Protein AF-F0YKG3-F1 (afdb_monomer_lite)

Foldseek 3Di:
DDDDDDDDDDDDDDDDDDDDDDDDDDDDDDDDDPPPPDPDDDDDPDDAPPPPPPPPVPPPDDDAFAWAFAEFEAEFEPPCPVVLLVCCLQFFFPWDFWFDLPPSKIKIWGDLFDSWHIYIYIYDHVLQPDPCGLVNVLVQLCVVCPLVPDDFLQLLQEFEFEDQDPLLSVVSCVVVVFRWQKEKDANADDDSAVGRIKIWIWGDDSSGIYIYIHHDDPVNCVRPPPPRYYYDDLLNPNVSNDFPHHRVVLHVVNVVRVVVHDPSQVVSCVVSVHGHTHGRAGGFEDADAQVCCCPPFPVQVCCCPVVVWHWDWPDGDPQKTWIKTWHAIPPGHTYIYIHMHGPSNQVVQQDADPVPRHGDGDGLVNVLVVQVVQLCVFQQDPVPLQGDRSPLQQWEKEKEWDDPVPVSCVVSVVVCVVVSWRKHKDWACQPPVIIMIMIITGHGRGTYIYIYGDDDDDPDDDPDDNPNNDPDPPDQVVVCVVVVDGSVPPGNDDDPPPPPD

Secondary structure (DSSP, 8-state):
----------------------------------------PPPPP----------------S---EEEEEEEEEEE-TT-HHHHHHHHHHHT-EEPPPEEEETTEEEEEEESSTTS-EEEEEE-GGG--SSS-HHHHHHHHHHHHTTS-S--GGGGSEEEEE-S-SHHHHHHHHHTT---EEEEE----SSSSTTS-EEEEEEEETTEEEEEEEE--HHHHHHH-SSS-EEPPGGG-GGGG--SS-HHHHHHHHHHHHHT--HHHHHHHHHHSSPPPEEEEEEEE-SS-HHHHHHS-HHHHHHHHHH---EEEEEE-SSEEEEEE--EETTS-B--EEEEEEHHHHHHH--B-TTT--B-SPPHHHHHHHHHHHHHHHT--GGGTT---S-TTSEEEEEEESTTHHHHHHHHHHHHHHHT--EEEEEEEEETTEEEEEEEEE-TTPPEEEEEEE-S--------------SS---HHHHHHHHS--GGGSSSS--------

Structure (mmCIF, N/CA/C/O backbone):
data_AF-F0YKG3-F1
#
_entry.id   AF-F0YKG3-F1
#
loop_
_atom_site.group_PDB
_atom_site.id
_atom_site.type_symbol
_atom_site.label_atom_id
_atom_site.label_alt_id
_atom_site.label_comp_id
_atom_site.label_asym_id
_atom_site.label_entity_id
_atom_site.label_seq_id
_atom_site.pdbx_PDB_ins_code
_atom_site.Cartn_x
_atom_site.Cartn_y
_atom_site.Cartn_z
_atom_site.occupancy
_atom_site.B_iso_or_equiv
_atom_site.auth_seq_id
_atom_site.auth_comp_id
_atom_site.auth_asym_id
_atom_site.auth_atom_id
_atom_site.pdbx_PDB_model_num
ATOM 1 N N . MET A 1 1 ? -8.764 -18.103 -68.436 1.00 37.44 1 MET A N 1
ATOM 2 C CA . MET A 1 1 ? -9.176 -19.197 -67.533 1.00 37.44 1 MET A CA 1
ATOM 3 C C . MET A 1 1 ? -9.730 -18.518 -66.280 1.00 37.44 1 MET A C 1
ATOM 5 O O . MET A 1 1 ? -8.926 -18.084 -65.477 1.00 37.44 1 MET A O 1
ATOM 9 N N . SER A 1 2 ? -10.953 -17.976 -66.231 1.00 29.67 2 SER A N 1
ATOM 10 C CA . SER A 1 2 ? -12.327 -18.536 -66.264 1.00 29.67 2 SER A CA 1
ATOM 11 C C . SER A 1 2 ? -12.700 -19.415 -65.060 1.00 29.67 2 SER A C 1
ATOM 13 O O . SER A 1 2 ? -12.122 -20.486 -64.901 1.00 29.67 2 SER A O 1
ATOM 15 N N . GLY A 1 3 ? -13.731 -18.970 -64.322 1.00 26.70 3 GLY A N 1
ATOM 16 C CA . GLY A 1 3 ? -14.434 -19.638 -63.213 1.00 26.70 3 GLY A CA 1
ATOM 17 C C . GLY A 1 3 ? -14.296 -18.833 -61.913 1.00 26.70 3 GLY A C 1
ATOM 18 O O . GLY A 1 3 ? -13.272 -18.973 -61.266 1.00 26.70 3 GLY A O 1
ATOM 19 N N . SER A 1 4 ? -15.145 -17.898 -61.462 1.00 28.52 4 SER A N 1
ATOM 20 C CA . SER A 1 4 ? -16.598 -17.638 -61.529 1.00 28.52 4 SER A CA 1
ATOM 21 C C . SER A 1 4 ? -17.486 -18.733 -60.929 1.00 28.52 4 SER A C 1
ATOM 23 O O . SER A 1 4 ? -17.754 -19.730 -61.594 1.00 28.52 4 SER A O 1
ATOM 25 N N . TYR A 1 5 ? -18.014 -18.468 -59.727 1.00 26.58 5 TYR A N 1
ATOM 26 C CA . TYR A 1 5 ? -19.341 -18.917 -59.303 1.00 26.58 5 TYR A CA 1
ATOM 27 C C . TYR A 1 5 ? -20.103 -17.761 -58.645 1.00 26.58 5 TYR A C 1
ATOM 29 O O . TYR A 1 5 ? -19.614 -17.083 -57.744 1.00 26.58 5 TYR A O 1
ATOM 37 N N . GLU A 1 6 ? -21.289 -17.529 -59.195 1.00 29.67 6 GLU A N 1
ATOM 38 C CA . GLU A 1 6 ? -22.290 -16.535 -58.839 1.00 29.67 6 GLU A CA 1
ATOM 39 C C . GLU A 1 6 ? -23.202 -16.993 -57.688 1.00 29.67 6 GLU A C 1
ATOM 41 O O . GLU A 1 6 ? -23.612 -18.147 -57.630 1.00 29.67 6 GLU A O 1
ATOM 46 N N . ARG A 1 7 ? -23.535 -16.009 -56.839 1.00 28.16 7 ARG A N 1
ATOM 47 C CA . ARG A 1 7 ? -24.862 -15.608 -56.312 1.00 28.16 7 ARG A CA 1
ATOM 48 C C . ARG A 1 7 ? -25.968 -16.646 -56.094 1.00 28.16 7 ARG A C 1
ATOM 50 O O . ARG A 1 7 ? -26.340 -17.333 -57.025 1.00 28.16 7 ARG A O 1
ATOM 57 N N . LEU A 1 8 ? -26.682 -16.465 -54.974 1.00 25.77 8 LEU A N 1
ATOM 58 C CA . LEU A 1 8 ? -28.122 -16.125 -54.817 1.00 25.77 8 LEU A CA 1
ATOM 59 C C . LEU A 1 8 ? -28.260 -15.622 -53.350 1.00 25.77 8 LEU A C 1
ATOM 61 O O . LEU A 1 8 ? -27.679 -16.235 -52.469 1.00 25.77 8 LEU A O 1
ATOM 65 N N . GLY A 1 9 ? -28.877 -14.506 -52.946 1.00 22.91 9 GLY A N 1
ATOM 66 C CA . GLY A 1 9 ? -29.983 -13.724 -53.494 1.00 22.91 9 GLY A CA 1
ATOM 67 C C . GLY A 1 9 ? -31.210 -13.891 -52.583 1.00 22.91 9 GLY A C 1
ATOM 68 O O . GLY A 1 9 ? -31.834 -14.942 -52.628 1.00 22.91 9 GLY A O 1
ATOM 69 N N . GLY A 1 10 ? -31.575 -12.876 -51.785 1.00 23.17 10 GLY A N 1
ATOM 70 C CA . GLY A 1 10 ? -32.832 -12.884 -51.020 1.00 23.17 10 GLY A CA 1
ATOM 71 C C . GLY A 1 10 ? -32.946 -11.773 -49.975 1.00 23.17 10 GLY A C 1
ATOM 72 O O . GLY A 1 10 ? -32.572 -11.970 -48.828 1.00 23.17 10 GLY A O 1
ATOM 73 N N . GLY A 1 11 ? -33.448 -10.603 -50.385 1.00 22.42 11 GLY A N 1
ATOM 74 C CA . GLY A 1 11 ? -33.897 -9.544 -49.472 1.00 22.42 11 GLY A CA 1
ATOM 75 C C . GLY A 1 11 ? -35.339 -9.753 -48.985 1.00 22.42 11 GLY A C 1
ATOM 76 O O . GLY A 1 11 ? -35.857 -10.862 -49.078 1.00 22.42 11 GLY A O 1
ATOM 77 N N . TRP A 1 12 ? -35.977 -8.633 -48.611 1.00 22.67 12 TRP A N 1
ATOM 78 C CA . TRP A 1 12 ? -37.299 -8.424 -47.971 1.00 22.67 12 TRP A CA 1
ATOM 79 C C . TRP A 1 12 ? -37.219 -8.417 -46.431 1.00 22.67 12 TRP A C 1
ATOM 81 O O . TRP A 1 12 ? -36.602 -9.293 -45.850 1.00 22.67 12 TRP A O 1
ATOM 91 N N . SER A 1 13 ? -37.821 -7.500 -45.668 1.00 24.70 13 SER A N 1
ATOM 92 C CA . SER A 1 13 ? -38.508 -6.226 -45.921 1.00 24.70 13 SER A CA 1
ATOM 93 C C . SER A 1 13 ? -38.757 -5.541 -44.565 1.00 24.70 13 SER A C 1
ATOM 95 O O . SER A 1 13 ? -38.865 -6.199 -43.537 1.00 24.70 13 SER A O 1
ATOM 97 N N . THR A 1 14 ? -38.911 -4.224 -44.596 1.00 29.27 14 THR A N 1
ATOM 98 C CA . THR A 1 14 ? -39.337 -3.300 -43.532 1.00 29.27 14 THR A CA 1
ATOM 99 C C . THR A 1 14 ? -40.662 -3.640 -42.822 1.00 29.27 14 THR A C 1
ATOM 101 O O . THR A 1 14 ? -41.611 -4.050 -43.486 1.00 29.27 14 THR A O 1
ATOM 104 N N . ARG A 1 15 ? -40.743 -3.352 -41.503 1.00 25.53 15 ARG A N 1
ATOM 105 C CA . ARG A 1 15 ? -41.861 -2.717 -40.734 1.00 25.53 15 ARG A CA 1
ATOM 106 C C . ARG A 1 15 ? -41.606 -2.828 -39.217 1.00 25.53 15 ARG A C 1
ATOM 108 O O . ARG A 1 15 ? -41.319 -3.902 -38.721 1.00 25.53 15 ARG A O 1
ATOM 115 N N . GLU A 1 16 ? -41.416 -1.702 -38.530 1.00 25.52 16 GLU A N 1
ATOM 116 C CA . GLU A 1 16 ? -42.402 -0.957 -37.712 1.00 25.52 16 GLU A CA 1
ATOM 117 C C . GLU A 1 16 ? -42.633 -1.485 -36.280 1.00 25.52 16 GLU A C 1
ATOM 119 O O . GLU A 1 16 ? -43.269 -2.509 -36.088 1.00 25.52 16 GLU A O 1
ATOM 124 N N . ARG A 1 17 ? -42.203 -0.639 -35.322 1.00 27.23 17 ARG A N 1
ATOM 125 C CA . ARG A 1 17 ? -42.820 -0.250 -34.032 1.00 27.23 17 ARG A CA 1
ATOM 126 C C . ARG A 1 17 ? -43.166 -1.347 -33.008 1.00 27.23 17 ARG A C 1
ATOM 128 O O . ARG A 1 17 ? -43.973 -2.219 -33.274 1.00 27.23 17 ARG A O 1
ATOM 135 N N . VAL A 1 18 ? -42.734 -1.137 -31.758 1.00 25.28 18 VAL A N 1
ATOM 136 C CA . VAL A 1 18 ? -43.593 -0.718 -30.623 1.00 25.28 18 VAL A CA 1
ATOM 137 C C . VAL A 1 18 ? -42.720 -0.482 -29.379 1.00 25.28 18 VAL A C 1
ATOM 139 O O . VAL A 1 18 ? -41.859 -1.281 -29.033 1.00 25.28 18 VAL A O 1
ATOM 142 N N . VAL A 1 19 ? -42.964 0.657 -28.729 1.00 29.84 19 VAL A N 1
ATOM 143 C CA . VAL A 1 19 ? -42.514 1.024 -27.381 1.00 29.84 19 VAL A CA 1
ATOM 144 C C . VAL A 1 19 ? -43.268 0.177 -26.355 1.00 29.84 19 VAL A C 1
ATOM 146 O O . VAL A 1 19 ? -44.495 0.132 -26.411 1.00 29.84 19 VAL A O 1
ATOM 149 N N . ALA A 1 20 ? -42.574 -0.399 -25.374 1.00 24.73 20 ALA A N 1
ATOM 150 C CA . ALA A 1 20 ? -43.196 -0.806 -24.117 1.00 24.73 20 ALA A CA 1
ATOM 151 C C . ALA A 1 20 ? -42.201 -0.678 -22.956 1.00 24.73 20 ALA A C 1
ATOM 153 O O . ALA A 1 20 ? -41.341 -1.527 -22.746 1.00 24.73 20 ALA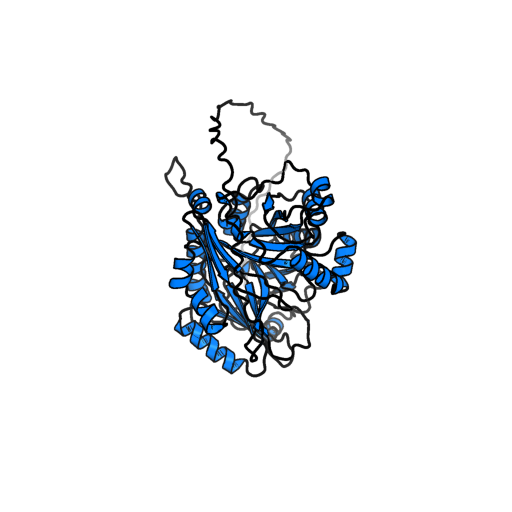 A O 1
ATOM 154 N N . CYS A 1 21 ? -42.357 0.403 -22.190 1.00 23.03 21 CYS A N 1
ATOM 155 C CA . CYS A 1 21 ? -41.995 0.433 -20.782 1.00 23.03 21 CYS A CA 1
ATOM 156 C C . CYS A 1 21 ? -42.843 -0.607 -20.041 1.00 23.03 21 CYS A C 1
ATOM 158 O O . CYS A 1 21 ? -44.070 -0.574 -20.143 1.00 23.03 21 CYS A O 1
ATOM 160 N N . VAL A 1 22 ? -42.213 -1.466 -19.244 1.00 25.61 22 VAL A N 1
ATOM 161 C CA . VAL A 1 22 ? -42.882 -2.170 -18.147 1.00 25.61 22 VAL A CA 1
ATOM 162 C C . VAL A 1 22 ? -41.997 -2.019 -16.922 1.00 25.61 22 VAL A C 1
ATOM 164 O O . VAL A 1 22 ? -40.928 -2.614 -16.832 1.00 25.61 22 VAL A O 1
ATOM 167 N N . GLY A 1 23 ? -42.450 -1.171 -16.001 1.00 23.17 23 GLY A N 1
ATOM 168 C CA . GLY A 1 23 ? -41.995 -1.202 -14.623 1.00 23.17 23 GLY A CA 1
ATOM 169 C C . GLY A 1 23 ? -42.568 -2.435 -13.935 1.00 23.17 23 GLY A C 1
ATOM 170 O O . GLY A 1 23 ? -43.737 -2.773 -14.127 1.00 23.17 23 GLY A O 1
ATOM 171 N N . VAL A 1 24 ? -41.747 -3.083 -13.118 1.00 25.28 24 VAL A N 1
ATOM 172 C CA . VAL A 1 24 ? -42.208 -4.073 -12.150 1.00 25.28 24 VAL A CA 1
ATOM 173 C C . VAL A 1 24 ? -41.956 -3.500 -10.765 1.00 25.28 24 VAL A C 1
ATOM 175 O O . VAL A 1 24 ? -40.825 -3.349 -10.316 1.00 25.28 24 VAL A O 1
ATOM 178 N N . VAL A 1 25 ? -43.065 -3.149 -10.123 1.00 23.44 25 VAL A N 1
ATOM 179 C CA . VAL A 1 25 ? -43.200 -3.001 -8.678 1.00 23.44 25 VAL A CA 1
ATOM 180 C C . VAL A 1 25 ? -43.172 -4.409 -8.088 1.00 23.44 25 VAL A C 1
ATOM 182 O O . VAL A 1 25 ? -43.999 -5.236 -8.470 1.00 23.44 25 VAL A O 1
ATOM 185 N N . ALA A 1 26 ? -42.270 -4.676 -7.147 1.00 25.11 26 ALA A N 1
ATOM 186 C CA . ALA A 1 26 ? -42.353 -5.848 -6.284 1.00 25.11 26 ALA A CA 1
ATOM 187 C C . ALA A 1 26 ? -42.381 -5.392 -4.824 1.00 25.11 26 ALA A C 1
ATOM 189 O O . ALA A 1 26 ? -41.425 -4.837 -4.287 1.00 25.11 26 ALA A O 1
ATOM 190 N N . THR A 1 27 ? -43.547 -5.587 -4.221 1.00 28.09 27 THR A N 1
ATOM 191 C CA . THR A 1 27 ? -43.870 -5.302 -2.829 1.00 28.09 27 THR A CA 1
ATOM 192 C C . THR A 1 27 ? -43.323 -6.405 -1.919 1.00 28.09 27 THR A C 1
ATOM 194 O O . THR A 1 27 ? -43.438 -7.586 -2.229 1.00 28.09 27 THR A O 1
ATOM 197 N N . ALA A 1 28 ? -42.777 -5.961 -0.788 1.00 25.09 28 ALA A N 1
ATOM 198 C CA . ALA A 1 28 ? -42.343 -6.661 0.420 1.00 25.09 28 ALA A CA 1
ATOM 199 C C . ALA A 1 28 ? -42.818 -8.109 0.670 1.00 25.09 28 ALA A C 1
ATOM 201 O O . ALA A 1 28 ? -44.015 -8.397 0.702 1.00 25.09 28 ALA A O 1
ATOM 202 N N . ALA A 1 29 ? -41.866 -8.946 1.094 1.00 25.45 29 ALA A N 1
ATOM 203 C CA . ALA A 1 29 ? -42.103 -10.014 2.059 1.00 25.45 29 ALA A CA 1
ATOM 204 C C . ALA A 1 29 ? -41.227 -9.766 3.299 1.00 25.45 29 ALA A C 1
ATOM 206 O O . ALA A 1 29 ? -40.002 -9.812 3.246 1.00 25.45 29 ALA A O 1
ATOM 207 N N . LEU A 1 30 ? -41.898 -9.454 4.409 1.00 28.19 30 LEU A N 1
ATOM 208 C CA . LEU A 1 30 ? -41.352 -9.358 5.758 1.00 28.19 30 LEU A CA 1
ATOM 209 C C . LEU A 1 30 ? -40.911 -10.751 6.231 1.00 28.19 30 LEU A C 1
ATOM 211 O O . LEU A 1 30 ? -41.753 -11.606 6.497 1.00 28.19 30 LEU A O 1
ATOM 215 N N . GLY A 1 31 ? -39.604 -10.959 6.366 1.00 25.94 31 GLY A N 1
ATOM 216 C CA . GLY A 1 31 ? -39.006 -12.091 7.071 1.00 25.94 31 GLY A CA 1
ATOM 217 C C . GLY A 1 31 ? -38.045 -11.552 8.121 1.00 25.94 31 GLY A C 1
ATOM 218 O O . GLY A 1 31 ? -37.027 -10.962 7.778 1.00 25.94 31 GLY A O 1
ATOM 219 N N . GLY A 1 32 ? -38.411 -11.673 9.397 1.00 26.92 32 GLY A N 1
ATOM 220 C CA . GLY A 1 32 ? -37.629 -11.150 10.513 1.00 26.92 32 GLY A CA 1
ATOM 221 C C . GLY A 1 32 ? -36.279 -11.849 10.643 1.00 26.92 32 GLY A C 1
ATOM 222 O O . GLY A 1 32 ? -36.228 -13.030 10.980 1.00 26.92 32 GLY A O 1
ATOM 223 N N . LEU A 1 33 ? -35.198 -11.098 10.432 1.00 28.97 33 LEU A N 1
ATOM 224 C CA . LEU A 1 33 ? -33.872 -11.474 10.902 1.00 28.97 33 LEU A CA 1
ATOM 225 C C . LEU A 1 33 ? -33.767 -11.121 12.388 1.00 28.97 33 LEU A C 1
ATOM 227 O O . LEU A 1 33 ? -33.905 -9.963 12.790 1.00 28.97 33 LEU A O 1
ATOM 231 N N . ALA A 1 34 ? -33.536 -12.139 13.211 1.00 26.75 34 ALA A N 1
ATOM 232 C CA . ALA A 1 34 ? -33.164 -11.966 14.601 1.00 26.75 34 ALA A CA 1
ATOM 233 C C . ALA A 1 34 ? -31.764 -11.333 14.667 1.00 26.75 34 ALA A C 1
ATOM 235 O O . ALA A 1 34 ? -30.759 -11.998 14.434 1.00 26.75 34 ALA A O 1
ATOM 236 N N . LEU A 1 35 ? -31.714 -10.040 14.989 1.00 28.77 35 LEU A N 1
ATOM 237 C CA . LEU A 1 35 ? -30.507 -9.340 15.425 1.00 28.77 35 LEU A CA 1
ATOM 238 C C . LEU A 1 35 ? -30.008 -9.977 16.730 1.00 28.77 35 LEU A C 1
ATOM 240 O O . LEU A 1 35 ? -30.475 -9.645 17.822 1.00 28.77 35 LEU A O 1
ATOM 244 N N . LEU A 1 36 ? -29.053 -10.898 16.617 1.00 29.42 36 LEU A N 1
ATOM 245 C CA . LEU A 1 36 ? -28.200 -11.309 17.726 1.00 29.42 36 LEU A CA 1
ATOM 246 C C . LEU A 1 36 ? -27.283 -10.129 18.071 1.00 29.42 36 LEU A C 1
ATOM 248 O O . LEU A 1 36 ? -26.198 -9.969 17.525 1.00 29.42 36 LEU A O 1
ATOM 252 N N . ARG A 1 37 ? -27.751 -9.270 18.984 1.00 26.58 37 ARG A N 1
ATOM 253 C CA . ARG A 1 37 ? -26.895 -8.335 19.719 1.00 26.58 37 ARG A CA 1
ATOM 254 C C . ARG A 1 37 ? -25.899 -9.156 20.534 1.00 26.58 37 ARG A C 1
ATOM 256 O O . ARG A 1 37 ? -26.268 -9.715 21.567 1.00 26.58 37 ARG A O 1
ATOM 263 N N . LEU A 1 38 ? -24.653 -9.213 20.077 1.00 32.62 38 LEU A N 1
ATOM 264 C CA . LEU A 1 38 ? -23.540 -9.613 20.927 1.00 32.62 38 LEU A CA 1
ATOM 265 C C . LEU A 1 38 ? -23.415 -8.581 22.067 1.00 32.62 38 LEU A C 1
ATOM 267 O O . LEU A 1 38 ? -23.548 -7.378 21.820 1.00 32.62 38 LEU A O 1
ATOM 271 N N . PRO A 1 39 ? -23.244 -9.016 23.327 1.00 28.66 39 PRO A N 1
ATOM 272 C CA . PRO A 1 39 ? -23.048 -8.100 24.438 1.00 28.66 39 PRO A CA 1
ATOM 273 C C . PRO A 1 39 ? -21.740 -7.335 24.226 1.00 28.66 39 PRO A C 1
ATOM 275 O O . PRO A 1 39 ? -20.695 -7.944 24.020 1.00 28.66 39 PRO A O 1
ATOM 278 N N . GLY A 1 40 ? -21.818 -6.003 24.282 1.00 27.62 40 GLY A N 1
ATOM 279 C CA . GLY A 1 40 ? -20.654 -5.126 24.250 1.00 27.62 40 GLY A CA 1
ATOM 280 C C . GLY A 1 40 ? -19.692 -5.487 25.376 1.00 27.62 40 GLY A C 1
ATOM 281 O O . GLY A 1 40 ? -19.950 -5.186 26.544 1.00 27.62 40 GLY A O 1
ATOM 282 N N . GLY A 1 41 ? -18.605 -6.165 25.014 1.00 28.59 41 GLY A N 1
ATOM 283 C CA . GLY A 1 41 ? -17.428 -6.293 25.853 1.00 28.59 41 GLY A CA 1
ATOM 284 C C . GLY A 1 41 ? -16.775 -4.923 25.952 1.00 28.59 41 GLY A C 1
ATOM 285 O O . GLY A 1 41 ? -16.543 -4.268 24.939 1.00 28.59 41 GLY A O 1
ATOM 286 N N . ALA A 1 42 ? -16.534 -4.462 27.176 1.00 29.44 42 ALA A N 1
ATOM 287 C CA . ALA A 1 42 ? -15.675 -3.314 27.412 1.00 29.44 42 ALA A CA 1
ATOM 288 C C . ALA A 1 42 ? -14.327 -3.584 26.728 1.00 29.44 42 ALA A C 1
ATOM 290 O O . ALA A 1 42 ? -13.723 -4.624 26.996 1.00 29.44 42 ALA A O 1
ATOM 291 N N . GLY A 1 43 ? -13.915 -2.680 25.832 1.00 29.83 43 GLY A N 1
ATOM 292 C CA . GLY A 1 43 ? -12.671 -2.794 25.078 1.00 29.83 43 GLY A CA 1
ATOM 293 C C . GLY A 1 43 ? -11.517 -3.131 26.010 1.00 29.83 43 GLY A C 1
ATOM 294 O O . GLY A 1 43 ? -11.305 -2.452 27.022 1.00 29.83 43 GLY A O 1
ATOM 295 N N . ALA A 1 44 ? -10.815 -4.219 25.701 1.00 30.48 44 ALA A N 1
ATOM 296 C CA . ALA A 1 44 ? -9.534 -4.480 26.322 1.00 30.48 44 ALA A CA 1
ATOM 297 C C . ALA A 1 44 ? -8.642 -3.257 26.043 1.00 30.48 44 ALA A C 1
ATOM 299 O O . ALA A 1 44 ? -8.640 -2.761 24.915 1.00 30.48 44 ALA A O 1
ATOM 300 N N . PRO A 1 45 ? -7.944 -2.707 27.051 1.00 29.06 45 PRO A N 1
ATOM 301 C CA . PRO A 1 45 ? -6.998 -1.631 26.803 1.00 29.06 45 PRO A CA 1
ATOM 302 C C . PRO A 1 45 ? -5.985 -2.116 25.767 1.00 29.06 45 PRO A C 1
ATOM 304 O O . PRO A 1 45 ? -5.464 -3.227 25.904 1.00 29.06 45 PRO A O 1
ATOM 307 N N . ALA A 1 46 ? -5.734 -1.288 24.749 1.00 32.22 46 ALA A N 1
ATOM 308 C CA . ALA A 1 46 ? -4.709 -1.544 23.750 1.00 32.22 46 ALA A CA 1
ATOM 309 C C . ALA A 1 46 ? -3.413 -1.995 24.450 1.00 32.22 46 ALA A C 1
ATOM 311 O O . ALA A 1 46 ? -3.068 -1.434 25.504 1.00 32.22 46 ALA A O 1
ATOM 312 N N . PRO A 1 47 ? -2.709 -3.018 23.929 1.00 31.88 47 PRO A N 1
ATOM 313 C CA . PRO A 1 47 ? -1.423 -3.413 24.477 1.00 31.88 47 PRO A CA 1
ATOM 314 C C . PRO A 1 47 ? -0.548 -2.165 24.552 1.00 31.88 47 PRO A C 1
ATOM 316 O O . PRO A 1 47 ? -0.370 -1.454 23.564 1.00 31.88 47 PRO A O 1
ATOM 319 N N . ALA A 1 48 ? -0.075 -1.852 25.761 1.00 28.42 48 ALA A N 1
ATOM 320 C CA . ALA A 1 48 ? 0.801 -0.715 25.980 1.00 28.42 48 ALA A CA 1
ATOM 321 C C . ALA A 1 48 ? 1.935 -0.796 24.958 1.00 28.42 48 ALA A C 1
ATOM 323 O O . ALA A 1 48 ? 2.572 -1.847 24.881 1.00 28.42 48 ALA A O 1
ATOM 324 N N . LEU A 1 49 ? 2.153 0.290 24.198 1.00 31.88 49 LEU A N 1
ATOM 325 C CA . LEU A 1 49 ? 3.312 0.458 23.325 1.00 31.88 49 LEU A CA 1
ATOM 326 C C . LEU A 1 49 ? 4.522 -0.102 24.068 1.00 31.88 49 LEU A C 1
ATOM 328 O O . LEU A 1 49 ? 4.998 0.495 25.041 1.00 31.88 49 LEU A O 1
ATOM 332 N N . VAL A 1 50 ? 4.991 -1.275 23.644 1.00 29.19 50 VAL A N 1
ATOM 333 C CA . VAL A 1 50 ? 6.290 -1.758 24.069 1.00 29.19 50 VAL A CA 1
ATOM 334 C C . VAL A 1 50 ? 7.237 -0.792 23.393 1.00 29.19 50 VAL A C 1
ATOM 336 O O . VAL A 1 50 ? 7.565 -0.930 22.219 1.00 29.19 50 VAL A O 1
ATOM 339 N N . ALA A 1 51 ? 7.611 0.254 24.125 1.00 27.03 51 ALA A N 1
ATOM 340 C CA . ALA A 1 51 ? 8.755 1.065 23.798 1.00 27.03 51 ALA A CA 1
ATOM 341 C C . ALA A 1 51 ? 9.946 0.105 23.811 1.00 27.03 51 ALA A C 1
ATOM 343 O O . ALA A 1 51 ? 10.576 -0.117 24.846 1.00 27.03 51 ALA A O 1
ATOM 344 N N . SER A 1 52 ? 10.212 -0.522 22.667 1.00 30.05 52 SER A N 1
ATOM 345 C CA . SER A 1 52 ? 11.482 -1.163 22.402 1.00 30.05 52 SER A CA 1
ATOM 346 C C . SER A 1 52 ? 12.503 -0.037 22.373 1.00 30.05 52 SER A C 1
ATOM 348 O O . SER A 1 52 ? 12.799 0.564 21.348 1.00 30.05 52 SER A O 1
ATOM 350 N N . THR A 1 53 ? 13.021 0.304 23.549 1.00 25.84 53 THR A N 1
ATOM 351 C CA . THR A 1 53 ? 14.169 1.190 23.712 1.00 25.84 53 THR A CA 1
ATOM 352 C C . THR A 1 53 ? 15.469 0.453 23.399 1.00 25.84 53 THR A C 1
ATOM 354 O O . THR A 1 53 ? 16.519 0.802 23.943 1.00 25.84 53 THR A O 1
ATOM 357 N N . ALA A 1 54 ? 15.439 -0.565 22.532 1.00 28.83 54 ALA A N 1
ATOM 358 C CA . ALA A 1 54 ? 16.638 -0.964 21.827 1.00 28.83 54 ALA A CA 1
ATOM 359 C C . ALA A 1 54 ? 16.985 0.204 20.902 1.00 28.83 54 ALA A C 1
ATOM 361 O O . ALA A 1 54 ? 16.493 0.313 19.783 1.00 28.83 54 ALA A O 1
ATOM 362 N N . ALA A 1 55 ? 17.782 1.135 21.426 1.00 27.64 55 ALA A N 1
ATOM 363 C CA . ALA A 1 55 ? 18.481 2.113 20.625 1.00 27.64 55 ALA A CA 1
ATOM 364 C C . ALA A 1 55 ? 19.275 1.326 19.579 1.00 27.64 55 ALA A C 1
ATOM 366 O O . ALA A 1 55 ? 20.337 0.780 19.877 1.00 27.64 55 ALA A O 1
ATOM 367 N N . ILE A 1 56 ? 18.716 1.214 18.374 1.00 31.95 56 ILE A N 1
ATOM 368 C CA . ILE A 1 56 ? 19.473 0.845 17.191 1.00 31.95 56 ILE A CA 1
ATOM 369 C C . ILE A 1 56 ? 20.518 1.947 17.089 1.00 31.95 56 ILE A C 1
ATOM 371 O O . ILE A 1 56 ? 20.180 3.113 16.873 1.00 31.95 56 ILE A O 1
ATOM 375 N N . ASP A 1 57 ? 21.766 1.592 17.377 1.00 25.55 57 ASP A N 1
ATOM 376 C CA . ASP A 1 57 ? 22.919 2.469 17.250 1.00 25.55 57 ASP A CA 1
ATOM 377 C C . ASP A 1 57 ? 23.019 2.864 15.773 1.00 25.55 57 ASP A C 1
ATOM 379 O O . ASP A 1 57 ? 23.618 2.174 14.952 1.00 25.55 57 ASP A O 1
ATOM 383 N N . ALA A 1 58 ? 22.350 3.962 15.417 1.00 31.22 58 ALA A N 1
ATOM 384 C CA . ALA A 1 58 ? 22.327 4.562 14.090 1.00 31.22 58 ALA A CA 1
ATOM 385 C C . ALA A 1 58 ? 23.649 5.290 13.800 1.00 31.22 58 ALA A C 1
ATOM 387 O O . ALA A 1 58 ? 23.671 6.397 13.264 1.00 31.22 58 ALA A O 1
ATOM 388 N N . SER A 1 59 ? 24.767 4.675 14.178 1.00 27.70 59 SER A N 1
ATOM 389 C CA . SER A 1 59 ? 26.089 5.058 13.719 1.00 27.70 59 SER A CA 1
ATOM 390 C C . SER A 1 59 ? 26.350 4.301 12.414 1.00 27.70 59 SER A C 1
ATOM 392 O O . SER A 1 59 ? 26.633 3.102 12.469 1.00 27.70 59 SER A O 1
ATOM 394 N N . PRO A 1 60 ? 26.274 4.953 11.233 1.00 32.59 60 PRO A N 1
ATOM 395 C CA . PRO A 1 60 ? 26.551 4.304 9.960 1.00 32.59 60 PRO A CA 1
ATOM 396 C C . PRO A 1 60 ? 28.048 4.008 9.905 1.00 32.59 60 PRO A C 1
ATOM 398 O O . PRO A 1 60 ? 28.869 4.835 9.504 1.00 32.59 60 PRO A O 1
ATOM 401 N N . THR A 1 61 ? 28.433 2.831 10.384 1.00 31.09 61 THR A N 1
ATOM 402 C CA . THR A 1 61 ? 29.804 2.352 10.292 1.00 31.09 61 THR A CA 1
ATOM 403 C C . THR A 1 61 ? 29.890 1.371 9.132 1.00 31.09 61 THR A C 1
ATOM 405 O O . THR A 1 61 ? 29.383 0.260 9.195 1.00 31.09 61 THR A O 1
ATOM 408 N N . LYS A 1 62 ? 30.594 1.827 8.086 1.00 31.41 62 LYS A N 1
ATOM 409 C CA . LYS A 1 62 ? 30.837 1.201 6.773 1.00 31.41 62 LYS A CA 1
ATOM 410 C C . LYS A 1 62 ? 29.651 1.253 5.811 1.00 31.41 62 LYS A C 1
ATOM 412 O O . LYS A 1 62 ? 28.509 1.064 6.187 1.00 31.41 62 LYS A O 1
ATOM 417 N N . ALA A 1 63 ? 29.987 1.540 4.555 1.00 37.22 63 ALA A N 1
ATOM 418 C CA . ALA A 1 63 ? 29.106 1.607 3.398 1.00 37.22 63 ALA A CA 1
ATOM 419 C C . ALA A 1 63 ? 28.449 0.244 3.106 1.00 37.22 63 ALA A C 1
ATOM 421 O O . ALA A 1 63 ? 28.843 -0.445 2.167 1.00 37.22 63 ALA A O 1
ATOM 422 N N . SER A 1 64 ? 27.502 -0.174 3.947 1.00 41.44 64 SER A N 1
ATOM 423 C CA . SER A 1 64 ? 26.545 -1.212 3.591 1.00 41.44 64 SER A CA 1
ATOM 424 C C . SER A 1 64 ? 25.645 -0.663 2.487 1.00 41.44 64 SER A C 1
ATOM 426 O O . SER A 1 64 ? 25.284 0.517 2.487 1.00 41.44 64 SER A O 1
ATOM 428 N N . LEU A 1 65 ? 25.360 -1.509 1.500 1.00 49.28 65 LEU A N 1
ATOM 429 C CA . LEU A 1 65 ? 24.386 -1.250 0.446 1.00 49.28 65 LEU A CA 1
ATOM 430 C C . LEU A 1 65 ? 23.068 -0.889 1.143 1.00 49.28 65 LEU A C 1
ATOM 432 O O . LEU A 1 65 ? 22.467 -1.761 1.758 1.00 49.28 65 LEU A O 1
ATOM 436 N N . GLN A 1 66 ? 22.644 0.380 1.136 1.00 60.28 66 GLN A N 1
ATOM 437 C CA . GLN A 1 66 ? 21.352 0.711 1.746 1.00 60.28 66 GLN A CA 1
ATOM 438 C C . GLN A 1 66 ? 20.285 0.467 0.688 1.00 60.28 66 GLN A C 1
ATOM 440 O O . GLN A 1 66 ? 20.249 1.167 -0.329 1.00 60.28 66 GLN A O 1
ATOM 445 N N . PHE A 1 67 ? 19.466 -0.554 0.909 1.00 67.06 67 PHE A N 1
ATOM 446 C CA . PHE A 1 67 ? 18.288 -0.832 0.104 1.00 67.06 67 PHE A CA 1
ATOM 447 C C . PHE A 1 67 ? 17.216 0.193 0.459 1.00 67.06 67 PHE A C 1
ATOM 449 O O . PHE A 1 67 ? 16.914 0.401 1.634 1.00 67.06 67 PHE A O 1
ATOM 456 N N . GLN A 1 68 ? 16.667 0.859 -0.552 1.00 74.38 68 GLN A N 1
ATOM 457 C CA . GLN A 1 68 ? 15.599 1.839 -0.372 1.00 74.38 68 GLN A CA 1
ATOM 458 C C . GLN A 1 68 ? 14.337 1.408 -1.096 1.00 74.38 68 GLN A C 1
ATOM 460 O O . GLN A 1 68 ? 14.393 1.191 -2.304 1.00 74.38 68 GLN A O 1
ATOM 465 N N . LEU A 1 69 ? 13.208 1.358 -0.392 1.00 78.38 69 LEU A N 1
ATOM 466 C CA . LEU A 1 69 ? 11.900 1.208 -1.014 1.00 78.38 69 LEU A CA 1
ATOM 467 C C . LEU A 1 69 ? 11.624 2.434 -1.892 1.00 78.38 69 LEU A C 1
ATOM 469 O O . LEU A 1 69 ? 11.490 3.555 -1.391 1.00 78.38 69 LEU A O 1
ATOM 473 N N . TYR A 1 70 ? 11.564 2.223 -3.205 1.00 75.44 70 TYR A N 1
ATOM 474 C CA . TYR A 1 70 ? 11.448 3.307 -4.186 1.00 75.44 70 TYR A CA 1
ATOM 475 C C . TYR A 1 70 ? 10.248 3.161 -5.127 1.00 75.44 70 TYR A C 1
ATOM 477 O O . TYR A 1 70 ? 9.958 4.081 -5.894 1.00 75.44 70 TYR A O 1
ATOM 485 N N . LYS A 1 71 ? 9.542 2.030 -5.089 1.00 82.69 71 LYS A N 1
ATOM 486 C CA . LYS A 1 71 ? 8.389 1.791 -5.955 1.00 82.69 71 LYS A CA 1
ATOM 487 C C . LYS A 1 71 ? 7.469 0.721 -5.379 1.00 82.69 71 LYS A C 1
ATOM 489 O O . LYS A 1 71 ? 7.934 -0.216 -4.744 1.00 82.69 71 LYS A O 1
ATOM 494 N N . ILE A 1 72 ? 6.181 0.873 -5.648 1.00 85.94 72 ILE A N 1
ATOM 495 C CA . ILE A 1 72 ? 5.106 -0.102 -5.473 1.00 85.94 72 ILE A CA 1
ATOM 496 C C . ILE A 1 72 ? 4.413 -0.207 -6.833 1.00 85.94 72 ILE A C 1
ATOM 498 O O . ILE A 1 72 ? 4.204 0.818 -7.481 1.00 85.94 72 ILE A O 1
ATOM 502 N N . ALA A 1 73 ? 4.073 -1.409 -7.289 1.00 85.06 73 ALA A N 1
ATOM 503 C CA . ALA A 1 73 ? 3.330 -1.598 -8.536 1.00 85.06 73 ALA A CA 1
ATOM 504 C C . ALA A 1 73 ? 2.102 -2.472 -8.304 1.00 85.06 73 ALA A C 1
ATOM 506 O O . ALA A 1 73 ? 2.133 -3.395 -7.500 1.00 85.06 73 ALA A O 1
ATOM 507 N N . LEU A 1 74 ? 1.010 -2.149 -8.983 1.00 86.88 74 LEU A N 1
ATOM 508 C CA . LEU A 1 74 ? -0.285 -2.787 -8.808 1.00 86.88 74 LEU A CA 1
ATOM 509 C C . LEU A 1 74 ? -0.859 -3.115 -10.182 1.00 86.88 74 LEU A C 1
ATOM 511 O O . LEU A 1 74 ? -0.899 -2.248 -11.053 1.00 86.88 74 LEU A O 1
ATOM 515 N N . SER A 1 75 ? -1.283 -4.355 -10.393 1.00 86.19 75 SER A N 1
ATOM 516 C CA . SER A 1 75 ? -1.856 -4.787 -11.660 1.00 86.19 75 SER A CA 1
ATOM 517 C C . SER A 1 75 ? -3.313 -4.343 -11.723 1.00 86.19 75 SER A C 1
ATOM 519 O O . SER A 1 75 ? -4.038 -4.449 -10.735 1.00 86.19 75 SER A O 1
ATOM 521 N N . VAL A 1 76 ? -3.747 -3.847 -12.881 1.00 89.19 76 VAL A N 1
ATOM 522 C CA . VAL A 1 76 ? -5.135 -3.429 -13.124 1.00 89.19 76 VAL A CA 1
ATOM 523 C C . VAL A 1 76 ? -5.701 -4.116 -14.363 1.00 89.19 76 VAL A C 1
ATOM 525 O O . VAL A 1 76 ? -4.966 -4.485 -15.284 1.00 89.19 76 VAL A O 1
ATOM 528 N N . ARG A 1 77 ? -7.019 -4.339 -14.376 1.00 89.81 77 ARG A N 1
ATOM 529 C CA . ARG A 1 77 ? -7.714 -5.017 -15.476 1.00 89.81 77 ARG A CA 1
ATOM 530 C C . ARG A 1 77 ? -7.704 -4.173 -16.755 1.00 89.81 77 ARG A C 1
ATOM 532 O O . ARG A 1 77 ? -7.634 -2.948 -16.709 1.00 89.81 77 ARG A O 1
ATOM 539 N N . GLU A 1 78 ? -7.824 -4.850 -17.899 1.00 86.12 78 GLU A N 1
ATOM 540 C CA . GLU A 1 78 ? -7.899 -4.197 -19.214 1.00 86.12 78 GLU A CA 1
ATOM 541 C C . GLU A 1 78 ? -9.015 -3.137 -19.251 1.00 86.12 78 GLU A C 1
ATOM 543 O O . GLU A 1 78 ? -10.152 -3.397 -18.844 1.00 86.12 78 GLU A O 1
ATOM 548 N N . GLY A 1 79 ? -8.693 -1.958 -19.785 1.00 86.00 79 GLY A N 1
ATOM 549 C CA . GLY A 1 79 ? -9.610 -0.843 -19.995 1.00 86.00 79 GLY A CA 1
ATOM 550 C C . GLY A 1 79 ? -9.790 0.090 -18.798 1.00 86.00 79 GLY A C 1
ATOM 551 O O . GLY A 1 79 ? -10.589 1.025 -18.888 1.00 86.00 79 GLY A O 1
ATOM 552 N N . GLU A 1 80 ? -9.077 -0.123 -17.691 1.00 89.94 80 GLU A N 1
ATOM 553 C CA . GLU A 1 80 ? -9.235 0.691 -16.484 1.00 89.94 80 GLU A CA 1
ATOM 554 C C . GLU A 1 80 ? -8.220 1.794 -16.285 1.00 89.94 80 GLU A C 1
ATOM 556 O O . GLU A 1 80 ? -8.464 2.675 -15.452 1.00 89.94 80 GLU A O 1
ATOM 561 N N . ALA A 1 81 ? -7.126 1.807 -17.046 1.00 87.69 81 ALA A N 1
ATOM 562 C CA . ALA A 1 81 ? -6.053 2.742 -16.763 1.00 87.69 81 ALA A CA 1
ATOM 563 C C . ALA A 1 81 ? -6.528 4.212 -16.713 1.00 87.69 81 ALA A C 1
ATOM 565 O O . ALA A 1 81 ? -6.112 4.987 -15.858 1.00 87.69 81 ALA A O 1
ATOM 566 N N . HIS A 1 82 ? -7.476 4.613 -17.563 1.00 88.06 82 HIS A N 1
ATOM 567 C CA . HIS A 1 82 ? -8.021 5.974 -17.516 1.00 88.06 82 HIS A CA 1
ATOM 568 C C . HIS A 1 82 ? -8.806 6.275 -16.232 1.00 88.06 82 HIS A C 1
ATOM 570 O O . HIS A 1 82 ? -8.614 7.327 -15.629 1.00 88.06 82 HIS A O 1
ATOM 576 N N . ALA A 1 83 ? -9.667 5.353 -15.795 1.00 91.75 83 ALA A N 1
ATOM 577 C CA . ALA A 1 83 ? -10.467 5.547 -14.589 1.00 91.75 83 ALA A CA 1
ATOM 578 C C . ALA A 1 83 ? -9.579 5.603 -13.338 1.00 91.75 83 ALA A C 1
ATOM 580 O O . ALA A 1 83 ? -9.793 6.442 -12.465 1.00 91.75 83 ALA A O 1
ATOM 581 N N . VAL A 1 84 ? -8.550 4.752 -13.286 1.00 93.19 84 VAL A N 1
ATOM 582 C CA . VAL A 1 84 ? -7.543 4.761 -12.220 1.00 93.19 84 VAL A CA 1
ATOM 583 C C . VAL A 1 84 ? -6.746 6.063 -12.238 1.00 93.19 84 VAL A C 1
ATOM 585 O O . VAL A 1 84 ? -6.608 6.695 -11.194 1.00 93.19 84 VAL A O 1
ATOM 588 N N . HIS A 1 85 ? -6.273 6.503 -13.407 1.00 92.69 85 HIS A N 1
ATOM 589 C CA . HIS A 1 85 ? -5.542 7.761 -13.561 1.00 92.69 85 HIS A CA 1
ATOM 590 C C . HIS A 1 85 ? -6.357 8.933 -13.009 1.00 92.69 85 HIS A C 1
ATOM 592 O O . HIS A 1 85 ? -5.869 9.686 -12.165 1.00 92.69 85 HIS A O 1
ATOM 598 N N . ASP A 1 86 ? -7.606 9.067 -13.455 1.00 92.56 86 ASP A N 1
ATOM 599 C CA . ASP A 1 86 ? -8.477 10.170 -13.060 1.00 92.56 86 ASP A CA 1
ATOM 600 C C . ASP A 1 86 ? -8.762 10.145 -11.562 1.00 92.56 86 ASP A C 1
ATOM 602 O O . ASP A 1 86 ? -8.648 11.176 -10.898 1.00 92.56 86 ASP A O 1
ATOM 606 N N . LEU A 1 87 ? -9.069 8.967 -11.014 1.00 94.06 87 LEU A N 1
ATOM 607 C CA . LEU A 1 87 ? -9.321 8.794 -9.591 1.00 94.06 87 LEU A CA 1
ATOM 608 C C . LEU A 1 87 ? -8.098 9.185 -8.757 1.00 94.06 87 LEU A C 1
ATOM 610 O O . LEU A 1 87 ? -8.208 10.021 -7.861 1.00 94.06 87 LEU A O 1
ATOM 614 N N . VAL A 1 88 ? -6.933 8.610 -9.056 1.00 94.12 88 VAL A N 1
ATOM 615 C CA . VAL A 1 88 ? -5.686 8.828 -8.307 1.00 94.12 88 VAL A CA 1
ATOM 616 C C . VAL A 1 88 ? -5.253 10.290 -8.388 1.00 94.12 88 VAL A C 1
ATOM 618 O O . VAL A 1 88 ? -4.970 10.907 -7.354 1.00 94.12 88 VAL A O 1
ATOM 621 N N . ASN A 1 89 ? -5.250 10.855 -9.601 1.00 93.06 89 ASN A N 1
ATOM 622 C CA . ASN A 1 89 ? -4.869 12.243 -9.834 1.00 93.06 89 ASN A CA 1
ATOM 623 C C . ASN A 1 89 ? -5.812 13.224 -9.139 1.00 93.06 89 ASN A C 1
ATOM 625 O O . ASN A 1 89 ? -5.406 14.331 -8.788 1.00 93.06 89 ASN A O 1
ATOM 629 N N . ASP A 1 90 ? -7.073 12.850 -8.945 1.00 92.88 90 ASP A N 1
ATOM 630 C CA . ASP A 1 90 ? -8.034 13.715 -8.286 1.00 92.88 90 ASP A CA 1
ATOM 631 C C . ASP A 1 90 ? -8.021 13.630 -6.755 1.00 92.88 90 ASP A C 1
ATOM 633 O O . ASP A 1 90 ? -8.478 14.564 -6.092 1.00 92.88 90 ASP A O 1
ATOM 637 N N . THR A 1 91 ? -7.490 12.543 -6.188 1.00 93.06 91 THR A N 1
ATOM 638 C CA . THR A 1 91 ? -7.714 12.200 -4.773 1.00 93.06 91 THR A CA 1
ATOM 639 C C . THR A 1 91 ? -6.473 12.124 -3.903 1.00 93.06 91 THR A C 1
ATOM 641 O O . THR A 1 91 ? -6.588 12.427 -2.717 1.00 93.06 91 THR A O 1
ATOM 644 N N . PHE A 1 92 ? -5.311 11.698 -4.403 1.00 92.88 92 PHE A N 1
ATOM 645 C CA . PHE A 1 92 ? -4.161 11.570 -3.501 1.00 92.88 92 PHE A CA 1
ATOM 646 C C . PHE A 1 92 ? -2.780 11.685 -4.129 1.00 92.88 92 PHE A C 1
ATOM 648 O O . PHE A 1 92 ? -1.853 11.973 -3.385 1.00 92.88 92 PHE A O 1
ATOM 655 N N . ALA A 1 93 ? -2.585 11.516 -5.435 1.00 91.81 93 ALA A N 1
ATOM 656 C CA . ALA A 1 93 ? -1.244 11.631 -6.011 1.00 91.81 93 ALA A CA 1
ATOM 657 C C . ALA A 1 93 ? -1.233 12.537 -7.232 1.00 91.81 93 ALA A C 1
ATOM 659 O O . ALA A 1 93 ? -2.199 12.593 -7.982 1.00 91.81 93 ALA A O 1
ATOM 660 N N . HIS A 1 94 ? -0.111 13.214 -7.468 1.00 88.38 94 HIS A N 1
ATOM 661 C CA . HIS A 1 94 ? 0.135 13.779 -8.787 1.00 88.38 94 HIS A CA 1
ATOM 662 C C . HIS A 1 94 ? 0.518 12.643 -9.733 1.00 88.38 94 HIS A C 1
ATOM 664 O O . HIS A 1 94 ? 1.433 11.877 -9.426 1.00 88.38 94 HIS A O 1
ATOM 670 N N . VAL A 1 95 ? -0.183 12.543 -10.858 1.00 87.44 95 VAL A N 1
ATOM 671 C CA . VAL A 1 95 ? 0.042 11.499 -11.855 1.00 87.44 95 VAL A CA 1
ATOM 672 C C . VAL A 1 95 ? 0.730 12.096 -13.083 1.00 87.44 95 VAL A C 1
ATOM 674 O O . VAL A 1 95 ? 0.296 13.136 -13.589 1.00 87.44 95 VAL A O 1
ATOM 677 N N . ASP A 1 96 ? 1.815 11.462 -13.528 1.00 76.25 96 ASP A N 1
ATOM 678 C CA . ASP A 1 96 ? 2.456 11.781 -14.812 1.00 76.25 96 ASP A CA 1
ATOM 679 C C . ASP A 1 96 ? 1.566 11.341 -15.986 1.00 76.25 96 ASP A C 1
ATOM 681 O O . ASP A 1 96 ? 0.698 10.483 -15.810 1.00 76.25 96 ASP A O 1
ATOM 685 N N . PRO A 1 97 ? 1.782 11.873 -17.204 1.00 65.69 97 PRO A N 1
ATOM 686 C CA . PRO A 1 97 ? 1.153 11.326 -18.401 1.00 65.69 97 PRO A CA 1
ATOM 687 C C . PRO A 1 97 ? 1.318 9.801 -18.458 1.00 65.69 97 PRO A C 1
ATOM 689 O O . PRO A 1 97 ? 2.373 9.271 -18.107 1.00 65.69 97 PRO A O 1
ATOM 692 N N . ASN A 1 98 ? 0.267 9.097 -18.882 1.00 63.03 98 ASN A N 1
ATOM 693 C CA . ASN A 1 98 ? 0.305 7.642 -18.992 1.00 63.03 98 ASN A CA 1
ATOM 694 C C . ASN A 1 98 ? 1.467 7.198 -19.883 1.00 63.03 98 ASN A C 1
ATOM 696 O O . ASN A 1 98 ? 1.654 7.709 -20.989 1.00 63.03 98 ASN A O 1
ATOM 700 N N . PHE A 1 99 ? 2.200 6.202 -19.406 1.00 63.16 99 PHE A N 1
ATOM 701 C CA . PHE A 1 99 ? 3.298 5.591 -20.133 1.00 63.16 99 PHE A CA 1
ATOM 702 C C . PHE A 1 99 ? 2.780 4.377 -20.894 1.00 63.16 99 PHE A C 1
ATOM 704 O O . PHE A 1 99 ? 2.260 3.436 -20.289 1.00 63.16 99 PHE A O 1
ATOM 711 N N . ASP A 1 100 ? 2.926 4.401 -22.214 1.00 59.69 100 ASP A N 1
ATOM 712 C CA . ASP A 1 100 ? 2.721 3.227 -23.057 1.00 59.69 100 ASP A CA 1
ATOM 713 C C . ASP A 1 100 ? 3.887 2.254 -22.833 1.00 59.69 100 ASP A C 1
ATOM 715 O O . ASP A 1 100 ? 5.049 2.590 -23.070 1.00 59.69 100 ASP A O 1
ATOM 719 N N . LEU A 1 101 ? 3.583 1.052 -22.343 1.00 60.09 101 LEU A N 1
ATOM 720 C CA . LEU A 1 101 ? 4.568 -0.017 -22.150 1.00 60.09 101 LEU A CA 1
ATOM 721 C C . LEU A 1 101 ? 4.810 -0.826 -23.439 1.00 60.09 101 LEU A C 1
ATOM 723 O O . LEU A 1 101 ? 5.609 -1.767 -23.442 1.00 60.09 101 LEU A O 1
ATOM 727 N N . GLY A 1 102 ? 4.128 -0.476 -24.533 1.00 50.53 102 GLY A N 1
ATOM 728 C CA . GLY A 1 102 ? 4.039 -1.261 -25.754 1.00 50.53 102 GLY A CA 1
ATOM 729 C C . GLY A 1 102 ? 3.102 -2.463 -25.600 1.00 50.53 102 GLY A C 1
ATOM 730 O O . GLY A 1 102 ? 2.693 -2.830 -24.500 1.00 50.53 102 GLY A O 1
ATOM 731 N N . CYS A 1 103 ? 2.767 -3.110 -26.723 1.00 52.22 103 CYS A N 1
ATOM 732 C CA . CYS A 1 103 ? 1.948 -4.334 -26.748 1.00 52.22 103 CYS A CA 1
ATOM 733 C C . CYS A 1 103 ? 0.597 -4.198 -25.988 1.00 52.22 103 CYS A C 1
ATOM 735 O O . CYS A 1 103 ? 0.188 -5.137 -25.309 1.00 52.22 103 CYS A O 1
ATOM 737 N N . ASP A 1 104 ? -0.066 -3.036 -26.094 1.00 62.59 104 ASP A N 1
ATOM 738 C CA . ASP A 1 104 ? -1.309 -2.655 -25.390 1.00 62.59 104 ASP A CA 1
ATOM 739 C C . ASP A 1 104 ? -1.184 -2.491 -23.857 1.00 62.59 104 ASP A C 1
ATOM 741 O O . ASP A 1 104 ? -2.193 -2.414 -23.155 1.00 62.59 104 ASP A O 1
ATOM 745 N N . GLY A 1 105 ? 0.039 -2.424 -23.320 1.00 68.62 105 GLY A N 1
ATOM 746 C CA . GLY A 1 105 ? 0.281 -2.177 -21.902 1.00 68.62 105 GLY A CA 1
ATOM 747 C C . GLY A 1 105 ? 0.275 -0.688 -21.544 1.00 68.62 105 GLY A C 1
ATOM 748 O O . GLY A 1 105 ? 0.855 0.133 -22.251 1.00 68.62 105 GLY A O 1
ATOM 749 N N . VAL A 1 106 ? -0.330 -0.332 -20.412 1.00 76.12 106 VAL A N 1
ATOM 750 C CA . VAL A 1 106 ? -0.391 1.051 -19.917 1.00 76.12 106 VAL A CA 1
ATOM 751 C C . VAL A 1 106 ? 0.082 1.107 -18.473 1.00 76.12 106 VAL A C 1
ATOM 753 O O . VAL A 1 106 ? -0.362 0.335 -17.629 1.00 76.12 106 VAL A O 1
ATOM 756 N N . LYS A 1 107 ? 0.966 2.058 -18.170 1.00 82.81 107 LYS A N 1
ATOM 757 C CA . LYS A 1 107 ? 1.440 2.353 -16.818 1.00 82.81 107 LYS A CA 1
ATOM 758 C C . LYS A 1 107 ? 1.016 3.754 -16.406 1.00 82.81 107 LYS A C 1
ATOM 760 O O . LYS A 1 107 ? 1.312 4.737 -17.082 1.00 82.81 107 LYS A O 1
ATOM 765 N N . ILE A 1 108 ? 0.398 3.838 -15.240 1.00 86.88 108 ILE A N 1
ATOM 766 C CA . ILE A 1 108 ? 0.068 5.086 -14.557 1.00 86.88 108 ILE A CA 1
ATOM 767 C C . ILE A 1 108 ? 1.077 5.261 -13.438 1.00 86.88 108 ILE A C 1
ATOM 769 O O . ILE A 1 108 ? 1.267 4.342 -12.642 1.00 86.88 108 ILE A O 1
ATOM 773 N N . ASN A 1 109 ? 1.712 6.425 -13.363 1.00 86.31 109 ASN A N 1
ATOM 774 C CA . ASN A 1 109 ? 2.732 6.704 -12.362 1.00 86.31 109 ASN A CA 1
ATOM 775 C C . ASN A 1 109 ? 2.268 7.813 -11.416 1.00 86.31 109 ASN A C 1
ATOM 777 O O . ASN A 1 109 ? 2.194 8.974 -11.814 1.00 86.31 109 ASN A O 1
ATOM 781 N N . GLY A 1 110 ? 1.952 7.446 -10.173 1.00 87.75 110 GLY A N 1
ATOM 782 C CA . GLY A 1 110 ? 1.590 8.374 -9.108 1.00 87.75 110 GLY A CA 1
ATOM 783 C C . GLY A 1 110 ? 2.774 8.681 -8.198 1.00 87.75 110 GLY A C 1
ATOM 784 O O . GLY A 1 110 ? 3.381 7.780 -7.612 1.00 87.75 110 GLY A O 1
ATOM 785 N N . TYR A 1 111 ? 3.063 9.967 -8.017 1.00 85.00 111 TYR A N 1
ATOM 786 C CA . TYR A 1 111 ? 4.076 10.433 -7.076 1.00 85.00 111 TYR A CA 1
ATOM 787 C C . TYR A 1 111 ? 3.434 10.805 -5.748 1.00 85.00 111 TYR A C 1
ATOM 789 O O . TYR A 1 111 ? 2.688 11.781 -5.649 1.00 85.00 111 TYR A O 1
ATOM 797 N N . LEU A 1 112 ? 3.797 10.053 -4.709 1.00 82.75 112 LEU A N 1
ATOM 798 C CA . LEU A 1 112 ? 3.456 10.384 -3.326 1.00 82.75 112 LEU A CA 1
ATOM 799 C C . LEU A 1 112 ? 4.344 11.511 -2.778 1.00 82.75 112 LEU A C 1
ATOM 801 O O . LEU A 1 112 ? 3.935 12.260 -1.900 1.00 82.75 112 LEU A O 1
ATOM 805 N N . MET A 1 113 ? 5.572 11.657 -3.294 1.00 72.75 113 MET A N 1
ATOM 806 C CA . MET A 1 113 ? 6.499 12.726 -2.904 1.00 72.75 113 MET A CA 1
ATOM 807 C C . MET A 1 113 ? 7.467 13.083 -4.035 1.00 72.75 113 MET A C 1
ATOM 809 O O . MET A 1 113 ? 7.779 12.249 -4.887 1.00 72.75 113 MET A O 1
ATOM 813 N N . SER A 1 114 ? 8.060 14.282 -3.970 1.00 63.62 114 SER A N 1
ATOM 814 C CA . SER A 1 114 ? 9.241 14.630 -4.771 1.00 63.62 114 SER A CA 1
ATOM 815 C C . SER A 1 114 ? 10.364 13.633 -4.486 1.00 63.62 114 SER A C 1
ATOM 817 O O . SER A 1 114 ? 10.969 13.686 -3.409 1.00 63.62 114 SER A O 1
ATOM 819 N N . TYR A 1 115 ? 10.666 12.771 -5.458 1.00 58.00 115 TYR A N 1
ATOM 820 C CA . TYR A 1 115 ? 11.700 11.730 -5.363 1.00 58.00 115 TYR A CA 1
ATOM 821 C C . TYR A 1 115 ? 11.408 10.637 -4.318 1.00 58.00 115 TYR A C 1
ATOM 823 O O . TYR A 1 115 ? 12.332 9.970 -3.856 1.00 58.00 115 TYR A O 1
ATOM 831 N N . GLY A 1 116 ? 10.145 10.491 -3.906 1.00 63.34 116 GLY A N 1
ATOM 832 C CA . GLY A 1 116 ? 9.697 9.408 -3.033 1.00 63.34 116 GLY A CA 1
ATOM 833 C C . GLY A 1 116 ? 9.368 8.126 -3.793 1.00 63.34 116 GLY A C 1
ATOM 834 O O . GLY A 1 116 ? 9.495 8.092 -5.019 1.00 63.34 116 GLY A O 1
ATOM 835 N N . PRO A 1 117 ? 8.918 7.084 -3.074 1.00 71.62 117 PRO A N 1
ATOM 836 C CA . PRO A 1 117 ? 8.450 5.871 -3.703 1.00 71.62 117 PRO A CA 1
ATOM 837 C C . PRO A 1 117 ? 7.276 6.167 -4.636 1.00 71.62 117 PRO A C 1
ATOM 839 O O . PRO A 1 117 ? 6.359 6.919 -4.294 1.00 71.62 117 PRO A O 1
ATOM 842 N N . GLN A 1 118 ? 7.349 5.594 -5.830 1.00 81.69 118 GLN A N 1
ATOM 843 C CA . GLN A 1 118 ? 6.311 5.700 -6.848 1.00 81.69 118 GLN A CA 1
ATOM 844 C C . GLN A 1 118 ? 5.242 4.641 -6.609 1.00 81.69 118 GLN A C 1
ATOM 846 O O . GLN A 1 118 ? 5.571 3.523 -6.217 1.00 81.69 118 GLN A O 1
ATOM 851 N N . VAL A 1 119 ? 3.984 4.967 -6.887 1.00 87.94 119 VAL A N 1
ATOM 852 C CA . VAL A 1 119 ? 2.919 3.964 -6.971 1.00 87.94 119 VAL A CA 1
ATOM 853 C C . VAL A 1 119 ? 2.532 3.832 -8.431 1.00 87.94 119 VAL A C 1
ATOM 855 O O . VAL A 1 119 ? 2.143 4.811 -9.068 1.00 87.94 119 VAL A O 1
ATOM 858 N N . HIS A 1 120 ? 2.703 2.634 -8.975 1.00 87.94 120 HIS A N 1
ATOM 859 C CA . HIS A 1 120 ? 2.364 2.315 -10.352 1.00 87.94 120 HIS A CA 1
ATOM 860 C C . HIS A 1 120 ? 1.085 1.504 -10.403 1.00 87.94 120 HIS A C 1
ATOM 862 O O . HIS A 1 120 ? 0.914 0.570 -9.626 1.00 87.94 120 HIS A O 1
ATOM 868 N N . TRP A 1 121 ? 0.243 1.817 -11.378 1.00 89.00 121 TRP A N 1
ATOM 869 C CA . TRP A 1 121 ? -0.840 0.941 -11.804 1.00 89.00 121 TRP A CA 1
ATOM 870 C C . TRP A 1 121 ? -0.542 0.485 -13.215 1.00 89.00 121 TRP A C 1
ATOM 872 O O . TRP A 1 121 ? -0.278 1.318 -14.084 1.00 89.00 121 TRP A O 1
ATOM 882 N N . VAL A 1 122 ? -0.528 -0.825 -13.420 1.00 84.12 122 VAL A N 1
ATOM 883 C CA . VAL A 1 122 ? -0.062 -1.432 -14.658 1.00 84.12 122 VAL A CA 1
ATOM 884 C C . VAL A 1 122 ? -1.157 -2.291 -15.257 1.00 84.12 122 VAL A C 1
ATOM 886 O O . VAL A 1 122 ? -1.560 -3.311 -14.706 1.00 84.12 122 VAL A O 1
ATOM 889 N N . GLU A 1 123 ? -1.634 -1.853 -16.410 1.00 82.94 123 GLU A N 1
ATOM 890 C CA . GLU A 1 123 ? -2.492 -2.618 -17.294 1.00 82.94 123 GLU A CA 1
ATOM 891 C C . GLU A 1 123 ? -1.591 -3.388 -18.263 1.00 82.94 123 GLU A C 1
ATOM 893 O O . GLU A 1 123 ? -0.830 -2.783 -19.015 1.00 82.94 123 GLU A O 1
ATOM 898 N N . ALA A 1 124 ? -1.649 -4.720 -18.242 1.00 76.00 124 ALA A N 1
ATOM 899 C CA . ALA A 1 124 ? -0.843 -5.584 -19.110 1.00 76.00 124 ALA A CA 1
ATOM 900 C C . ALA A 1 124 ? -1.706 -6.709 -19.700 1.00 76.00 124 ALA A C 1
ATOM 902 O O . ALA A 1 124 ? -1.505 -7.893 -19.423 1.00 76.00 124 ALA A O 1
ATOM 903 N N . SER A 1 125 ? -2.708 -6.334 -20.499 1.00 69.62 125 SER A N 1
ATOM 904 C CA . SER A 1 125 ? -3.738 -7.243 -21.030 1.00 69.62 125 SER A CA 1
ATOM 905 C C . SER A 1 125 ? -3.157 -8.467 -21.752 1.00 69.62 125 SER A C 1
ATOM 907 O O . SER A 1 125 ? -3.619 -9.585 -21.527 1.00 69.62 125 SER A O 1
ATOM 909 N N . ILE A 1 126 ? -2.091 -8.290 -22.541 1.00 64.62 126 ILE A N 1
ATOM 910 C CA . ILE A 1 126 ? -1.430 -9.372 -23.289 1.00 64.62 126 ILE A CA 1
ATOM 911 C C . ILE A 1 126 ? -0.800 -10.446 -22.393 1.00 64.62 126 ILE A C 1
ATOM 913 O O . ILE A 1 126 ? -0.693 -11.604 -22.802 1.00 64.62 126 ILE A O 1
ATOM 917 N N . LEU A 1 127 ? -0.397 -10.074 -21.176 1.00 64.62 127 LEU A N 1
ATOM 918 C CA . LEU A 1 127 ? 0.167 -11.008 -20.210 1.00 64.62 127 LEU A CA 1
ATOM 919 C C . LEU A 1 127 ? -0.922 -11.745 -19.420 1.00 64.62 127 LEU A C 1
ATOM 921 O O . LEU A 1 127 ? -0.629 -12.779 -18.834 1.00 64.62 127 LEU A O 1
ATOM 925 N N . SER A 1 128 ? -2.164 -11.249 -19.414 1.00 68.12 128 SER A N 1
ATOM 926 C CA . SER A 1 128 ? -3.288 -11.725 -18.589 1.00 68.12 128 SER A CA 1
ATOM 927 C C . SER A 1 128 ? -4.052 -12.885 -19.250 1.00 68.12 128 SER A C 1
ATOM 929 O O . SER A 1 128 ? -5.269 -12.840 -19.430 1.00 68.12 128 SER A O 1
ATOM 931 N N . ASN A 1 129 ? -3.327 -13.912 -19.701 1.00 64.44 129 ASN A N 1
ATOM 932 C CA . ASN A 1 129 ? -3.851 -15.008 -20.529 1.00 64.44 129 ASN A CA 1
ATOM 933 C C . ASN A 1 129 ? -4.011 -16.351 -19.786 1.00 64.44 129 ASN A C 1
ATOM 935 O O . ASN A 1 129 ? -3.979 -17.413 -20.415 1.00 64.44 129 ASN A O 1
ATOM 939 N N . ASP A 1 130 ? -4.202 -16.312 -18.469 1.00 71.62 130 ASP A N 1
ATOM 940 C CA . ASP A 1 130 ? -4.306 -17.490 -17.606 1.00 71.62 130 ASP A CA 1
ATOM 941 C C . ASP A 1 130 ? -5.774 -17.829 -17.215 1.00 71.62 130 ASP A C 1
ATOM 943 O O . ASP A 1 130 ? -6.715 -17.156 -17.656 1.00 71.62 130 ASP A O 1
ATOM 947 N N . PRO A 1 131 ? -6.024 -18.912 -16.446 1.00 74.94 131 PRO A N 1
ATOM 948 C CA . PRO A 1 131 ? -7.376 -19.296 -16.030 1.00 74.94 131 PRO A CA 1
ATOM 949 C C . PRO A 1 131 ? -8.072 -18.337 -15.049 1.00 74.94 131 PRO A C 1
ATOM 951 O O . PRO A 1 131 ? -9.303 -18.363 -14.983 1.00 74.94 131 PRO A O 1
ATOM 954 N N . GLN A 1 132 ? -7.330 -17.543 -14.274 1.00 80.31 132 GLN A N 1
ATOM 955 C CA . GLN A 1 132 ? -7.864 -16.549 -13.336 1.00 80.31 132 GLN A CA 1
ATOM 956 C C . GLN A 1 132 ? -7.100 -15.227 -13.514 1.00 80.31 132 GLN A C 1
ATOM 958 O O . GLN A 1 132 ? -6.289 -14.870 -12.662 1.00 80.31 132 GLN A O 1
ATOM 963 N N . PRO A 1 133 ? -7.363 -14.485 -14.604 1.00 81.12 133 PRO A N 1
ATOM 964 C CA . PRO A 1 133 ? -6.563 -13.319 -14.978 1.00 81.12 133 PRO A CA 1
ATOM 965 C C . PRO A 1 133 ? -6.690 -12.191 -13.949 1.00 81.12 133 PRO A C 1
ATOM 967 O O . PRO A 1 133 ? -7.597 -12.212 -13.114 1.00 81.12 133 PRO A O 1
ATOM 970 N N . ILE A 1 134 ? -5.885 -11.126 -14.077 1.00 84.69 134 ILE A N 1
ATOM 971 C CA . ILE A 1 134 ? -6.001 -9.908 -13.237 1.00 84.69 134 ILE A CA 1
ATOM 972 C C . ILE A 1 134 ? -7.455 -9.456 -13.094 1.00 84.69 134 ILE A C 1
ATOM 974 O O . ILE A 1 134 ? -7.902 -9.131 -11.999 1.00 84.69 134 ILE A O 1
ATOM 978 N N . LYS A 1 135 ? -8.223 -9.501 -14.191 1.00 89.25 135 LYS A N 1
ATOM 979 C CA . LYS A 1 135 ? -9.645 -9.159 -14.175 1.00 89.25 135 LYS A CA 1
ATOM 980 C C . LYS A 1 135 ? -10.450 -9.992 -13.173 1.00 89.25 135 LYS A C 1
ATOM 982 O O . LYS A 1 135 ? -11.293 -9.431 -12.489 1.00 89.25 135 LYS A O 1
ATOM 987 N N . TYR A 1 136 ? -10.224 -11.302 -13.104 1.00 89.56 136 TYR A N 1
ATOM 988 C CA . TYR A 1 136 ? -10.953 -12.186 -12.194 1.00 89.56 136 TYR A CA 1
ATOM 989 C C . TYR A 1 136 ? -10.732 -11.775 -10.738 1.00 89.56 136 TYR A C 1
ATOM 991 O O . TYR A 1 136 ? -11.689 -11.544 -10.004 1.00 89.56 136 TYR A O 1
ATOM 999 N N . TRP A 1 137 ? -9.468 -11.634 -10.342 1.00 89.31 137 TRP A N 1
ATOM 1000 C CA . TRP A 1 137 ? -9.120 -11.284 -8.972 1.00 89.31 137 TRP A CA 1
ATOM 1001 C C . TRP A 1 137 ? -9.506 -9.852 -8.628 1.00 89.31 137 TRP A C 1
ATOM 1003 O O . TRP A 1 137 ? -10.016 -9.606 -7.542 1.00 89.31 137 TRP A O 1
ATOM 1013 N N . GLN A 1 138 ? -9.338 -8.911 -9.556 1.00 92.62 138 GLN A N 1
ATOM 1014 C CA . GLN A 1 138 ? -9.801 -7.548 -9.352 1.00 92.62 138 GLN A CA 1
ATOM 1015 C C . GLN A 1 138 ? -11.319 -7.491 -9.139 1.00 92.62 138 GLN A C 1
ATOM 1017 O O . GLN A 1 138 ? -11.754 -6.877 -8.170 1.00 92.62 138 GLN A O 1
ATOM 1022 N N . ASP A 1 139 ? -12.115 -8.144 -9.996 1.00 93.56 139 ASP A N 1
ATOM 1023 C CA . ASP A 1 139 ? -13.573 -8.217 -9.832 1.00 93.56 139 ASP A CA 1
ATOM 1024 C C . ASP A 1 139 ? -13.934 -8.820 -8.461 1.00 93.56 139 ASP A C 1
ATOM 1026 O O . ASP A 1 139 ? -14.800 -8.294 -7.763 1.00 93.56 139 ASP A O 1
ATOM 1030 N N . TYR A 1 140 ? -13.232 -9.886 -8.056 1.00 92.69 140 TYR A N 1
ATOM 1031 C CA . TYR A 1 140 ? -13.419 -10.529 -6.756 1.00 92.69 140 TYR A CA 1
ATOM 1032 C C . TYR A 1 140 ? -13.130 -9.573 -5.590 1.00 92.69 140 TYR A C 1
ATOM 1034 O O . TYR A 1 140 ? -13.936 -9.472 -4.667 1.00 92.69 140 TYR A O 1
ATOM 1042 N N . PHE A 1 141 ? -12.018 -8.835 -5.627 1.00 94.31 141 PHE A N 1
ATOM 1043 C CA . PHE A 1 141 ? -11.684 -7.881 -4.571 1.00 94.31 141 PHE A CA 1
ATOM 1044 C C . PHE A 1 141 ? -12.621 -6.671 -4.557 1.00 94.31 141 PHE A C 1
ATOM 1046 O O . PHE A 1 141 ? -13.000 -6.221 -3.481 1.00 94.31 141 PHE A O 1
ATOM 1053 N N . GLU A 1 142 ? -13.040 -6.161 -5.717 1.00 95.12 142 GLU A N 1
ATOM 1054 C CA . GLU A 1 142 ? -14.032 -5.083 -5.808 1.00 95.12 142 GLU A CA 1
ATOM 1055 C C . GLU A 1 142 ? -15.369 -5.494 -5.180 1.00 95.12 142 GLU A C 1
ATOM 1057 O O . GLU A 1 142 ? -15.952 -4.715 -4.422 1.00 95.12 142 GLU A O 1
ATOM 1062 N N . GLU A 1 143 ? -15.833 -6.717 -5.454 1.00 94.25 143 GLU A N 1
ATOM 1063 C CA . GLU A 1 143 ? -17.044 -7.279 -4.848 1.00 94.25 143 GLU A CA 1
ATOM 1064 C C . GLU A 1 143 ? -16.878 -7.474 -3.338 1.00 94.25 143 GLU A C 1
ATOM 1066 O O . GLU A 1 143 ? -17.742 -7.060 -2.563 1.00 94.25 143 GLU A O 1
ATOM 1071 N N . LEU A 1 144 ? -15.753 -8.055 -2.918 1.00 93.38 144 LEU A N 1
ATOM 1072 C CA . LEU A 1 144 ? -15.466 -8.351 -1.518 1.00 93.38 144 LEU A CA 1
ATOM 1073 C C . LEU A 1 144 ? -15.310 -7.083 -0.665 1.00 93.38 144 LEU A C 1
ATOM 1075 O O . LEU A 1 144 ? -15.762 -7.040 0.480 1.00 93.38 144 LEU A O 1
ATOM 1079 N N . ASN A 1 145 ? -14.674 -6.049 -1.214 1.00 95.25 145 ASN A N 1
ATOM 1080 C CA . ASN A 1 145 ? -14.542 -4.745 -0.571 1.00 95.25 145 ASN A CA 1
ATOM 1081 C C . ASN A 1 145 ? -15.876 -3.985 -0.582 1.00 95.25 145 ASN A C 1
ATOM 1083 O O . ASN A 1 145 ? -16.169 -3.251 0.360 1.00 95.25 145 ASN A O 1
ATOM 1087 N N . GLY A 1 146 ? -16.694 -4.166 -1.624 1.00 92.00 146 GLY A N 1
ATOM 1088 C CA . GLY A 1 146 ? -18.049 -3.632 -1.717 1.00 92.00 146 GLY A CA 1
ATOM 1089 C C . GLY A 1 146 ? -18.126 -2.123 -1.467 1.00 92.00 146 GLY A C 1
ATOM 1090 O O . GLY A 1 146 ? -17.395 -1.326 -2.057 1.00 92.00 146 GLY A O 1
ATOM 1091 N N . ASP A 1 147 ? -19.028 -1.725 -0.571 1.00 93.94 147 ASP A N 1
ATOM 1092 C CA . ASP A 1 147 ? -19.185 -0.343 -0.099 1.00 93.94 147 ASP A CA 1
ATOM 1093 C C . ASP A 1 147 ? -18.268 0.007 1.089 1.00 93.94 147 ASP A C 1
ATOM 1095 O O . ASP A 1 147 ? -18.440 1.055 1.711 1.00 93.94 147 ASP A O 1
ATOM 1099 N N . LEU A 1 148 ? -17.301 -0.866 1.398 1.00 95.81 148 LEU A N 1
ATOM 1100 C CA . LEU A 1 148 ? -16.409 -0.805 2.555 1.00 95.81 148 LEU A CA 1
ATOM 1101 C C . LEU A 1 148 ? -17.144 -0.781 3.909 1.00 95.81 148 LEU A C 1
ATOM 1103 O O . LEU A 1 148 ? -16.599 -0.316 4.912 1.00 95.81 148 LEU A O 1
ATOM 1107 N N . SER A 1 149 ? -18.368 -1.319 3.974 1.00 94.38 149 SER A N 1
ATOM 1108 C CA . SER A 1 149 ? -19.114 -1.456 5.234 1.00 94.38 149 SER A CA 1
ATOM 1109 C C . SER A 1 149 ? -18.605 -2.579 6.146 1.00 94.38 149 SER A C 1
ATOM 1111 O O . SER A 1 149 ? -18.902 -2.576 7.343 1.00 94.38 149 SER A O 1
ATOM 1113 N N . SER A 1 150 ? -17.820 -3.520 5.615 1.00 94.38 150 SER A N 1
ATOM 1114 C CA . SER A 1 150 ? -17.250 -4.651 6.354 1.00 94.38 150 SER A CA 1
ATOM 1115 C C . SER A 1 150 ? -15.771 -4.852 6.052 1.00 94.38 150 SER A C 1
ATOM 1117 O O . SER A 1 150 ? -15.322 -4.610 4.935 1.00 94.38 150 SER A O 1
ATOM 1119 N N . TRP A 1 151 ? -15.031 -5.341 7.047 1.00 96.44 151 TRP A N 1
ATOM 1120 C CA . TRP A 1 151 ? -13.629 -5.720 6.895 1.00 96.44 151 TRP A CA 1
ATOM 1121 C C . TRP A 1 151 ? -13.476 -7.134 6.323 1.00 96.44 151 TRP A C 1
ATOM 1123 O O . TRP A 1 151 ? -14.288 -8.011 6.622 1.00 96.44 151 TRP A O 1
ATOM 1133 N N . ASN A 1 152 ? -12.405 -7.377 5.567 1.00 96.00 152 ASN A N 1
ATOM 1134 C CA . ASN A 1 152 ? -11.999 -8.704 5.109 1.00 96.00 152 ASN A CA 1
ATOM 1135 C C . ASN A 1 152 ? -10.463 -8.857 5.145 1.00 96.00 152 ASN A C 1
ATOM 1137 O O . ASN A 1 152 ? -9.740 -7.865 5.214 1.00 96.00 152 ASN A O 1
ATOM 1141 N N . ALA A 1 153 ? -9.943 -10.090 5.108 1.00 95.25 153 ALA A N 1
ATOM 1142 C CA . ALA A 1 153 ? -8.501 -10.323 5.255 1.00 95.25 153 ALA A CA 1
ATOM 1143 C C . ALA A 1 153 ? -7.651 -9.730 4.117 1.00 95.25 153 ALA A C 1
ATOM 1145 O O . ALA A 1 153 ? -6.524 -9.306 4.376 1.00 95.25 153 ALA A O 1
ATOM 1146 N N . PHE A 1 154 ? -8.180 -9.644 2.891 1.00 94.75 154 PHE A N 1
ATOM 1147 C CA . PHE A 1 154 ? -7.483 -9.042 1.749 1.00 94.75 154 PHE A CA 1
ATOM 1148 C C . PHE A 1 154 ? -7.346 -7.524 1.859 1.00 94.75 154 PHE A C 1
ATOM 1150 O O . PHE A 1 154 ? -6.513 -6.946 1.169 1.00 94.75 154 PHE A O 1
ATOM 1157 N N . MET A 1 155 ? -8.074 -6.863 2.765 1.00 96.62 155 MET A N 1
ATOM 1158 C CA . MET A 1 155 ? -7.872 -5.433 3.020 1.00 96.62 155 MET A CA 1
ATOM 1159 C C . MET A 1 155 ? -6.514 -5.113 3.655 1.00 96.62 155 MET A C 1
ATOM 1161 O O . MET A 1 155 ? -6.137 -3.942 3.725 1.00 96.62 155 MET A O 1
ATOM 1165 N N . HIS A 1 156 ? -5.766 -6.135 4.088 1.00 95.56 156 HIS A N 1
ATOM 1166 C CA . HIS A 1 156 ? -4.362 -5.987 4.456 1.00 95.56 156 HIS A CA 1
ATOM 1167 C C . HIS A 1 156 ? -3.432 -5.864 3.250 1.00 95.56 156 HIS A C 1
ATOM 1169 O O . HIS A 1 156 ? -2.351 -5.343 3.462 1.00 95.56 156 HIS A O 1
ATOM 1175 N N . ASN A 1 157 ? -3.828 -6.218 2.020 1.00 92.50 157 ASN A N 1
ATOM 1176 C CA . ASN A 1 157 ? -3.102 -5.870 0.789 1.00 92.50 157 ASN A CA 1
ATOM 1177 C C . ASN A 1 157 ? -3.272 -4.374 0.491 1.00 92.50 157 ASN A C 1
ATOM 1179 O O . ASN A 1 157 ? -4.168 -3.961 -0.257 1.00 92.50 157 ASN A O 1
ATOM 1183 N N . LYS A 1 158 ? -2.444 -3.552 1.142 1.00 94.31 158 LYS A N 1
ATOM 1184 C CA . LYS A 1 158 ? -2.704 -2.122 1.297 1.00 94.31 158 LYS A CA 1
ATOM 1185 C C . LYS A 1 158 ? -1.457 -1.253 1.222 1.00 94.31 158 LYS A C 1
ATOM 1187 O O . LYS A 1 158 ? -0.425 -1.561 1.817 1.00 94.31 158 LYS A O 1
ATOM 1192 N N . VAL A 1 159 ? -1.594 -0.101 0.568 1.00 93.75 159 VAL A N 1
ATOM 1193 C CA . VAL A 1 159 ? -0.619 0.997 0.633 1.00 93.75 159 VAL A CA 1
ATOM 1194 C C . VAL A 1 159 ? -1.050 1.992 1.709 1.00 93.75 159 VAL A C 1
ATOM 1196 O O . VAL A 1 159 ? -2.093 2.638 1.583 1.00 93.75 159 VAL A O 1
ATOM 1199 N N . SER A 1 160 ? -0.244 2.133 2.761 1.00 95.00 160 SER A N 1
ATOM 1200 C CA . SER A 1 160 ? -0.486 3.083 3.848 1.00 95.00 160 SER A CA 1
ATOM 1201 C C . SER A 1 160 ? 0.293 4.371 3.614 1.00 95.00 160 SER A C 1
ATOM 1203 O O . SER A 1 160 ? 1.494 4.371 3.331 1.00 95.00 160 SER A O 1
ATOM 1205 N N . MET A 1 161 ? -0.403 5.493 3.737 1.00 95.50 161 MET A N 1
ATOM 1206 C CA . MET A 1 161 ? 0.122 6.829 3.505 1.00 95.50 161 MET A CA 1
ATOM 1207 C C . MET A 1 161 ? -0.197 7.741 4.692 1.00 95.50 161 MET A C 1
ATOM 1209 O O . MET A 1 161 ? -1.127 7.497 5.459 1.00 95.50 161 MET A O 1
ATOM 1213 N N . PHE A 1 162 ? 0.564 8.819 4.844 1.00 95.19 162 PHE A N 1
ATOM 1214 C CA . PHE A 1 162 ? 0.413 9.795 5.914 1.00 95.19 162 PHE A CA 1
ATOM 1215 C C . PHE A 1 162 ? 0.300 11.222 5.376 1.00 95.19 162 PHE A C 1
ATOM 1217 O O . PHE A 1 162 ? 1.033 11.626 4.474 1.00 95.19 162 PHE A O 1
ATOM 1224 N N . THR A 1 163 ? -0.561 12.023 5.997 1.00 94.50 163 THR A N 1
ATOM 1225 C CA . THR A 1 163 ? -0.633 13.475 5.801 1.00 94.50 163 THR A CA 1
ATOM 1226 C C . THR A 1 163 ? -0.810 14.193 7.137 1.00 94.50 163 THR A C 1
ATOM 1228 O O . THR A 1 163 ? -1.406 13.661 8.074 1.00 94.50 163 THR A O 1
ATOM 1231 N N . SER A 1 164 ? -0.333 15.436 7.237 1.00 93.94 164 SER A N 1
ATOM 1232 C CA . SER A 1 164 ? -0.563 16.258 8.431 1.00 93.94 164 SER A CA 1
ATOM 1233 C C . SER A 1 164 ? -2.015 16.739 8.571 1.00 93.94 164 SER A C 1
ATOM 1235 O O . SER A 1 164 ? -2.416 17.120 9.671 1.00 93.94 164 SER A O 1
ATOM 1237 N N . ASN A 1 165 ? -2.823 16.691 7.501 1.00 91.50 165 ASN A N 1
ATOM 1238 C CA . ASN A 1 165 ? -4.254 17.005 7.544 1.00 91.50 165 ASN A CA 1
ATOM 1239 C C . ASN A 1 165 ? -5.071 16.066 6.641 1.00 91.50 165 ASN A C 1
ATOM 1241 O O . ASN A 1 165 ? -5.128 16.246 5.427 1.00 91.50 165 ASN A O 1
ATOM 1245 N N . VAL A 1 166 ? -5.762 15.100 7.251 1.00 93.12 166 VAL A N 1
ATOM 1246 C CA . VAL A 1 166 ? -6.605 14.123 6.536 1.00 93.12 166 VAL A CA 1
ATOM 1247 C C . VAL A 1 166 ? -7.922 14.718 6.015 1.00 93.12 166 VAL A C 1
ATOM 1249 O O . VAL A 1 166 ? -8.574 14.129 5.158 1.00 93.12 166 VAL A O 1
ATOM 1252 N N . THR A 1 167 ? -8.318 15.904 6.489 1.00 92.06 167 THR A N 1
ATOM 1253 C CA . THR A 1 167 ? -9.616 16.515 6.160 1.00 92.06 167 THR A CA 1
ATOM 1254 C C . THR A 1 167 ? -9.766 16.778 4.665 1.00 92.06 167 THR A C 1
ATOM 1256 O O . THR A 1 167 ? -10.796 16.456 4.083 1.00 92.06 167 THR A O 1
ATOM 1259 N N . ALA A 1 168 ? -8.744 17.355 4.032 1.00 90.31 168 ALA A N 1
ATOM 1260 C CA . ALA A 1 168 ? -8.797 17.716 2.620 1.00 90.31 168 ALA A CA 1
ATOM 1261 C C . ALA A 1 168 ? -8.925 16.492 1.685 1.00 90.31 168 ALA A C 1
ATOM 1263 O O . ALA A 1 168 ? -9.882 16.470 0.904 1.00 90.31 168 ALA A O 1
ATOM 1264 N N . PRO A 1 169 ? -8.064 15.452 1.778 1.00 92.25 169 PRO A N 1
ATOM 1265 C CA . PRO A 1 169 ? -8.242 14.249 0.965 1.00 92.25 169 PRO A CA 1
ATOM 1266 C C . PRO A 1 169 ? -9.564 13.532 1.271 1.00 92.25 169 PRO A C 1
ATOM 1268 O O . PRO A 1 169 ? -10.254 13.125 0.341 1.00 92.25 169 PRO A O 1
ATOM 1271 N N . TYR A 1 170 ? -9.988 13.461 2.540 1.00 93.19 170 TYR A N 1
ATOM 1272 C CA . TYR A 1 170 ? -11.295 12.900 2.901 1.00 93.19 170 TYR A CA 1
ATOM 1273 C C . TYR A 1 170 ? -12.455 13.615 2.196 1.00 93.19 170 TYR A C 1
ATOM 1275 O O . TYR A 1 170 ? -13.279 12.974 1.546 1.00 93.19 170 TYR A O 1
ATOM 1283 N N . LEU A 1 171 ? -12.526 14.948 2.298 1.00 91.75 171 LEU A N 1
ATOM 1284 C CA . LEU A 1 171 ? -13.616 15.721 1.699 1.00 91.75 171 LEU A CA 1
ATOM 1285 C C . LEU A 1 171 ? -13.635 15.563 0.179 1.00 91.75 171 LEU A C 1
ATOM 1287 O O . LEU A 1 171 ? -14.712 15.478 -0.410 1.00 91.75 171 LEU A O 1
ATOM 1291 N N . ARG A 1 172 ? -12.454 15.466 -0.443 1.00 92.12 172 ARG A N 1
ATOM 1292 C CA . ARG A 1 172 ? -12.337 15.199 -1.876 1.00 92.12 172 ARG A CA 1
ATOM 1293 C C . ARG A 1 172 ? -12.889 13.824 -2.246 1.00 92.12 172 ARG A C 1
ATOM 1295 O O . ARG A 1 172 ? -13.611 13.697 -3.231 1.00 92.12 172 ARG A O 1
ATOM 1302 N N . MET A 1 173 ? -12.611 12.802 -1.441 1.00 94.12 173 MET A N 1
ATOM 1303 C CA . MET A 1 173 ? -13.152 11.461 -1.666 1.00 94.12 173 MET A CA 1
ATOM 1304 C C . MET A 1 173 ? -14.673 11.400 -1.487 1.00 94.12 173 MET A C 1
ATOM 1306 O O . MET A 1 173 ? -15.362 10.778 -2.296 1.00 94.12 173 MET A O 1
ATOM 1310 N N . VAL A 1 174 ? -15.209 12.108 -0.488 1.00 92.75 174 VAL A N 1
ATOM 1311 C CA . VAL A 1 174 ? -16.659 12.250 -0.283 1.00 92.75 174 VAL A CA 1
ATOM 1312 C C . VAL A 1 174 ? -17.321 12.966 -1.464 1.00 92.75 174 VAL A C 1
ATOM 1314 O O . VAL A 1 174 ? -18.366 12.521 -1.941 1.00 92.75 174 VAL A O 1
ATOM 1317 N N . GLU A 1 175 ? -16.719 14.047 -1.972 1.00 91.75 175 GLU A N 1
ATOM 1318 C CA . GLU A 1 175 ? -17.207 14.772 -3.156 1.00 91.75 175 GLU A CA 1
ATOM 1319 C C . GLU A 1 175 ? -17.297 13.851 -4.383 1.00 91.75 175 GLU A C 1
ATOM 1321 O O . GLU A 1 175 ? -18.303 13.859 -5.101 1.00 91.75 175 GLU A O 1
ATOM 1326 N N . ASN A 1 176 ? -16.292 12.991 -4.560 1.00 92.12 176 ASN A N 1
ATOM 1327 C CA . ASN A 1 176 ? -16.234 11.990 -5.622 1.00 92.12 176 ASN A CA 1
ATOM 1328 C C . ASN A 1 176 ? -17.081 10.736 -5.359 1.00 92.12 176 ASN A C 1
ATOM 1330 O O . ASN A 1 176 ? -17.128 9.849 -6.209 1.00 92.12 176 ASN A O 1
ATOM 1334 N N . LYS A 1 177 ? -17.791 10.667 -4.223 1.00 94.75 177 LYS A N 1
ATOM 1335 C CA . LYS A 1 177 ? -18.634 9.526 -3.823 1.00 94.75 177 LYS A CA 1
ATOM 1336 C C . LYS A 1 177 ? -17.869 8.202 -3.781 1.00 94.75 177 LYS A C 1
ATOM 1338 O O . LYS A 1 177 ? -18.421 7.152 -4.111 1.00 94.75 177 LYS A O 1
ATOM 1343 N N . ILE A 1 178 ? -16.603 8.263 -3.390 1.00 95.38 178 ILE A N 1
ATOM 1344 C CA . ILE A 1 178 ? -15.776 7.077 -3.193 1.00 95.38 178 ILE A CA 1
ATOM 1345 C C . ILE A 1 178 ? -16.255 6.400 -1.904 1.00 95.38 178 ILE A C 1
ATOM 1347 O O . ILE A 1 178 ? -16.414 7.097 -0.900 1.00 95.38 178 ILE A O 1
ATOM 1351 N N . PRO A 1 179 ? -16.526 5.083 -1.902 1.00 96.00 179 PRO A N 1
ATOM 1352 C CA . PRO A 1 179 ? -16.791 4.351 -0.669 1.00 96.00 179 PRO A CA 1
ATOM 1353 C C . PRO A 1 179 ? -15.601 4.467 0.281 1.00 96.00 179 PRO A C 1
ATOM 1355 O O . PRO A 1 179 ? -14.458 4.336 -0.156 1.00 96.00 179 PRO A O 1
ATOM 1358 N N . LEU A 1 180 ? -15.868 4.709 1.565 1.00 96.25 180 LEU A N 1
ATOM 1359 C CA . LEU A 1 180 ? -14.839 4.921 2.581 1.00 96.25 180 LEU A CA 1
ATOM 1360 C C . LEU A 1 180 ? -15.092 4.041 3.800 1.00 96.25 180 LEU A C 1
ATOM 1362 O O . LEU A 1 180 ? -16.225 3.932 4.266 1.00 96.25 180 LEU A O 1
ATOM 1366 N N . MET A 1 181 ? -14.014 3.520 4.379 1.00 96.75 181 MET A N 1
ATOM 1367 C CA . MET A 1 181 ? -14.011 2.993 5.739 1.00 96.75 181 MET A CA 1
ATOM 1368 C C . MET A 1 181 ? -13.189 3.922 6.632 1.00 96.75 181 MET A C 1
ATOM 1370 O O . MET A 1 181 ? -12.023 4.199 6.360 1.00 96.75 181 MET A O 1
ATOM 1374 N N . LEU A 1 182 ? -13.817 4.422 7.695 1.00 95.62 182 LEU A N 1
ATOM 1375 C CA . LEU A 1 182 ? -13.231 5.418 8.591 1.00 95.62 182 LEU A CA 1
ATOM 1376 C C . LEU A 1 182 ? -12.878 4.770 9.924 1.00 95.62 182 LEU A C 1
ATOM 1378 O O . LEU A 1 182 ? -13.723 4.114 10.548 1.00 95.62 182 LEU A O 1
ATOM 1382 N N . ARG A 1 183 ? -11.621 4.926 10.346 1.00 96.50 183 ARG A N 1
ATOM 1383 C CA . ARG A 1 183 ? -11.110 4.316 11.575 1.00 96.50 183 ARG A CA 1
ATOM 1384 C C . ARG A 1 183 ? -10.257 5.262 12.399 1.00 96.50 183 ARG A C 1
ATOM 1386 O O . ARG A 1 183 ? -9.701 6.230 11.880 1.00 96.50 183 ARG A O 1
ATOM 1393 N N . THR A 1 184 ? -10.140 4.976 13.689 1.00 95.25 184 THR A N 1
ATOM 1394 C CA . THR A 1 184 ? -9.225 5.675 14.593 1.00 95.25 184 THR A CA 1
ATOM 1395 C C . THR A 1 184 ? -8.294 4.712 15.314 1.00 95.25 184 THR A C 1
ATOM 1397 O O . THR A 1 184 ? -8.676 3.606 15.698 1.00 95.25 184 THR A O 1
ATOM 1400 N N . SER A 1 185 ? -7.066 5.176 15.522 1.00 95.69 185 SER A N 1
ATOM 1401 C CA . SER A 1 185 ? -6.109 4.596 16.463 1.00 95.69 185 SER A CA 1
ATOM 1402 C C . SER A 1 185 ? -5.840 5.597 17.582 1.00 95.69 185 SER A C 1
ATOM 1404 O O . SER A 1 185 ? -5.872 6.808 17.352 1.00 95.69 185 SER A O 1
ATOM 1406 N N . ASP A 1 186 ? -5.539 5.112 18.781 1.00 93.56 186 ASP A N 1
ATOM 1407 C CA . ASP A 1 186 ? -5.173 5.928 19.937 1.00 93.56 186 ASP A CA 1
ATOM 1408 C C . ASP A 1 186 ? -3.759 5.591 20.444 1.00 93.56 186 ASP A C 1
ATOM 1410 O O . ASP A 1 186 ? -2.999 4.857 19.811 1.00 93.56 186 ASP A O 1
ATOM 1414 N N . GLY A 1 187 ? -3.357 6.200 21.562 1.00 91.38 187 GLY A N 1
ATOM 1415 C CA . GLY A 1 187 ? -2.096 5.870 22.230 1.00 91.38 187 GLY A CA 1
ATOM 1416 C C . GLY A 1 187 ? -0.839 6.507 21.629 1.00 91.38 187 GLY A C 1
ATOM 1417 O O . GLY A 1 187 ? 0.257 6.271 22.144 1.00 91.38 187 GLY A O 1
ATOM 1418 N N . TYR A 1 188 ? -0.957 7.359 20.606 1.00 93.50 188 TYR A N 1
ATOM 1419 C CA . TYR A 1 188 ? 0.204 8.062 20.068 1.00 93.50 188 TYR A CA 1
ATOM 1420 C C . TYR A 1 188 ? 0.679 9.189 20.985 1.00 93.50 188 TYR A C 1
ATOM 1422 O O . TYR A 1 188 ? -0.099 9.935 21.580 1.00 93.50 188 TYR A O 1
ATOM 1430 N N . SER A 1 189 ? 1.999 9.354 21.045 1.00 92.19 189 SER A N 1
ATOM 1431 C CA . SER A 1 189 ? 2.634 10.514 21.671 1.00 92.19 189 SER A CA 1
ATOM 1432 C C . SER A 1 189 ? 2.876 11.639 20.655 1.00 92.19 189 SER A C 1
ATOM 1434 O O . SER A 1 189 ? 2.801 11.435 19.442 1.00 92.19 189 SER A O 1
ATOM 1436 N N . GLY A 1 190 ? 3.173 12.839 21.159 1.00 90.12 190 GLY A N 1
ATOM 1437 C CA . GLY A 1 190 ? 3.396 14.043 20.354 1.00 90.12 190 GLY A CA 1
ATOM 1438 C C . GLY A 1 190 ? 2.346 15.124 20.609 1.00 90.12 190 GLY A C 1
ATOM 1439 O O . GLY A 1 190 ? 1.408 14.937 21.382 1.00 90.12 190 GLY A O 1
ATOM 1440 N N . LYS A 1 191 ? 2.533 16.289 19.994 1.00 92.56 191 LYS A N 1
ATOM 1441 C CA . LYS A 1 191 ? 1.635 17.451 20.080 1.00 92.56 191 LYS A CA 1
ATOM 1442 C C . LYS A 1 191 ? 0.769 17.629 18.836 1.00 92.56 191 LYS A C 1
ATOM 1444 O O . LYS A 1 191 ? -0.191 18.393 18.894 1.00 92.56 191 LYS A O 1
ATOM 1449 N N . ALA A 1 192 ? 1.092 16.939 17.743 1.00 92.56 192 ALA A N 1
ATOM 1450 C CA . ALA A 1 192 ? 0.334 16.959 16.497 1.00 92.56 192 ALA A CA 1
ATOM 1451 C C . ALA A 1 192 ? -1.137 16.539 16.677 1.00 92.56 192 ALA A C 1
ATOM 1453 O O . ALA A 1 192 ? -2.011 17.083 16.006 1.00 92.56 192 ALA A O 1
ATOM 1454 N N . SER A 1 193 ? -1.426 15.639 17.625 1.00 92.62 193 SER A N 1
ATOM 1455 C CA . SER A 1 193 ? -2.787 15.319 18.071 1.00 92.62 193 SER A CA 1
ATOM 1456 C C . SER A 1 193 ? -2.935 15.654 19.558 1.00 92.62 193 SER A C 1
ATOM 1458 O O . SER A 1 193 ? -2.252 15.043 20.381 1.00 92.62 193 SER A O 1
ATOM 1460 N N . PRO A 1 194 ? -3.841 16.571 19.957 1.00 88.50 194 PRO A N 1
ATOM 1461 C CA . PRO A 1 194 ? -4.061 16.909 21.368 1.00 88.50 194 PRO A CA 1
ATOM 1462 C C . PRO A 1 194 ? -4.498 15.726 22.239 1.00 88.50 194 PRO A C 1
ATOM 1464 O O . PRO A 1 194 ? -4.434 15.807 23.463 1.00 88.50 194 PRO A O 1
ATOM 1467 N N . THR A 1 195 ? -4.987 14.658 21.609 1.00 89.25 195 THR A N 1
ATOM 1468 C CA . THR A 1 195 ? -5.536 13.473 22.279 1.00 89.25 195 THR A CA 1
ATOM 1469 C C . THR A 1 195 ? -4.741 12.201 22.008 1.00 89.25 195 THR A C 1
ATOM 1471 O O . THR A 1 195 ? -5.087 11.159 22.550 1.00 89.25 195 THR A O 1
ATOM 1474 N N . GLY A 1 196 ? -3.669 12.280 21.211 1.00 92.88 196 GLY A N 1
ATOM 1475 C CA . GLY A 1 196 ? -2.913 11.100 20.784 1.00 92.88 196 GLY A CA 1
ATOM 1476 C C . GLY A 1 196 ? -3.672 10.198 19.806 1.00 92.88 196 GLY A C 1
ATOM 1477 O O . GLY A 1 196 ? -3.270 9.061 19.590 1.00 92.88 196 GLY A O 1
ATOM 1478 N N . GLU A 1 197 ? -4.771 10.688 19.231 1.00 93.94 197 GLU A N 1
ATOM 1479 C CA . GLU A 1 197 ? -5.562 9.974 18.231 1.00 93.94 197 GLU A CA 1
ATOM 1480 C C . GLU A 1 197 ? -5.039 10.226 16.810 1.00 93.94 197 GLU A C 1
ATOM 1482 O O . GLU A 1 197 ? -4.644 11.351 16.464 1.00 93.94 197 GLU A O 1
ATOM 1487 N N . LEU A 1 198 ? -5.120 9.186 15.985 1.00 95.44 198 LEU A N 1
ATOM 1488 C CA . LEU A 1 198 ? -4.813 9.156 14.560 1.00 95.44 198 LEU A CA 1
ATOM 1489 C C . LEU A 1 198 ? -6.073 8.717 13.798 1.00 95.44 198 LEU A C 1
ATOM 1491 O O . LEU A 1 198 ? -6.707 7.729 14.160 1.00 95.44 198 LEU A O 1
ATOM 1495 N N . ALA A 1 199 ? -6.446 9.464 12.765 1.00 95.62 199 ALA A N 1
ATOM 1496 C CA . ALA A 1 199 ? -7.548 9.147 11.864 1.00 95.62 199 ALA A CA 1
ATOM 1497 C C . ALA A 1 199 ? -7.022 8.370 10.657 1.00 95.62 199 ALA A C 1
ATOM 1499 O O . ALA A 1 199 ? -5.962 8.709 10.139 1.00 95.62 199 ALA A O 1
ATOM 1500 N N . HIS A 1 200 ? -7.789 7.385 10.198 1.00 97.19 200 HIS A N 1
ATOM 1501 C CA . HIS A 1 200 ? -7.517 6.536 9.044 1.00 97.19 200 HIS A CA 1
ATOM 1502 C C . HIS A 1 200 ? -8.694 6.598 8.065 1.00 97.19 200 HIS A C 1
ATOM 1504 O O . HIS A 1 200 ? -9.835 6.321 8.440 1.00 97.19 200 HIS A O 1
ATOM 1510 N N . VAL A 1 201 ? -8.416 6.947 6.811 1.00 97.12 201 VAL A N 1
ATOM 1511 C CA . VAL A 1 201 ? -9.379 6.901 5.704 1.00 97.12 201 VAL A CA 1
ATOM 1512 C C . VAL A 1 201 ? -8.959 5.790 4.765 1.00 97.12 201 VAL A C 1
ATOM 1514 O O . VAL A 1 201 ? -7.922 5.902 4.110 1.00 97.12 201 VAL A O 1
ATOM 1517 N N . LEU A 1 202 ? -9.759 4.731 4.703 1.00 98.00 202 LEU A N 1
ATOM 1518 C CA . LEU A 1 202 ? -9.540 3.611 3.806 1.00 98.00 202 LEU A CA 1
ATOM 1519 C C . LEU A 1 202 ? -10.459 3.705 2.600 1.00 98.00 202 LEU A C 1
ATOM 1521 O O . LEU A 1 202 ? -11.643 4.009 2.733 1.00 98.00 202 LEU A O 1
ATOM 1525 N N . PHE A 1 203 ? -9.904 3.408 1.435 1.00 97.75 203 PHE A N 1
ATOM 1526 C CA . PHE A 1 203 ? -10.599 3.414 0.155 1.00 97.75 203 PHE A CA 1
ATOM 1527 C C . PHE A 1 203 ? -9.941 2.402 -0.783 1.00 97.75 203 PHE A C 1
ATOM 1529 O O . PHE A 1 203 ? -8.821 1.954 -0.530 1.00 97.75 203 PHE A O 1
ATOM 1536 N N . GLN A 1 204 ? -10.630 2.044 -1.864 1.00 96.25 204 GLN A N 1
ATOM 1537 C CA . GLN A 1 204 ? -10.084 1.138 -2.870 1.00 96.25 204 GLN A CA 1
ATOM 1538 C C . GLN A 1 204 ? -9.847 1.827 -4.214 1.00 96.25 204 GLN A C 1
ATOM 1540 O O . GLN A 1 204 ? -10.600 2.718 -4.609 1.00 96.25 204 GLN A O 1
ATOM 1545 N N . VAL A 1 205 ? -8.823 1.364 -4.930 1.00 95.31 205 VAL A N 1
ATOM 1546 C CA . VAL A 1 205 ? -8.573 1.665 -6.346 1.00 95.31 205 VAL A CA 1
ATOM 1547 C C . VAL A 1 205 ? -8.344 0.330 -7.043 1.00 95.31 205 VAL A C 1
ATOM 1549 O O . VAL A 1 205 ? -7.415 -0.384 -6.673 1.00 95.31 205 VAL A O 1
ATOM 1552 N N . ALA A 1 206 ? -9.195 -0.019 -8.014 1.00 93.06 206 ALA A N 1
ATOM 1553 C CA . ALA A 1 206 ? -9.116 -1.287 -8.750 1.00 93.06 206 ALA A CA 1
ATOM 1554 C C . ALA A 1 206 ? -8.972 -2.512 -7.814 1.00 93.06 206 ALA A C 1
ATOM 1556 O O . ALA A 1 206 ? -8.026 -3.290 -7.915 1.00 93.06 206 ALA A O 1
ATOM 1557 N N . GLY A 1 207 ? -9.854 -2.637 -6.814 1.00 92.06 207 GLY A N 1
ATOM 1558 C CA . GLY A 1 207 ? -9.847 -3.746 -5.847 1.00 92.06 207 GLY A CA 1
ATOM 1559 C C . GLY A 1 207 ? -8.697 -3.748 -4.823 1.00 92.06 207 GLY A C 1
ATOM 1560 O O . GLY A 1 207 ? -8.712 -4.558 -3.897 1.00 92.06 207 GLY A O 1
ATOM 1561 N N . ARG A 1 208 ? -7.699 -2.864 -4.942 1.00 92.12 208 ARG A N 1
ATOM 1562 C CA . ARG A 1 208 ? -6.569 -2.742 -4.001 1.00 92.12 2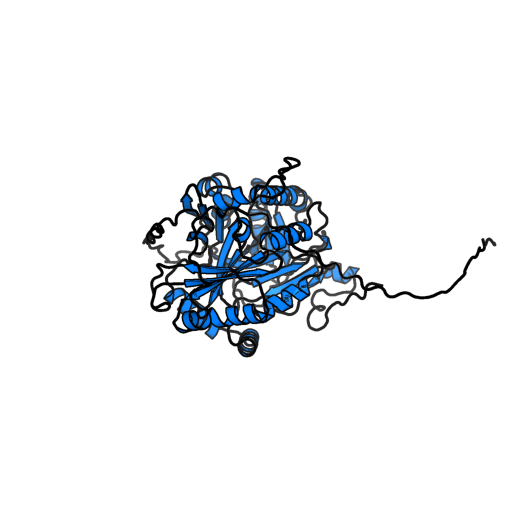08 ARG A CA 1
ATOM 1563 C C . ARG A 1 208 ? -6.855 -1.677 -2.949 1.00 92.12 208 ARG A C 1
ATOM 1565 O O . ARG A 1 208 ? -7.437 -0.639 -3.268 1.00 92.12 208 ARG A O 1
ATOM 1572 N N . MET A 1 209 ? -6.425 -1.913 -1.709 1.00 96.44 209 MET A N 1
ATOM 1573 C CA . MET A 1 209 ? -6.693 -0.999 -0.602 1.00 96.44 209 MET A CA 1
ATOM 1574 C C . MET A 1 209 ? -5.631 0.089 -0.459 1.00 96.44 209 MET A C 1
ATOM 1576 O O . MET A 1 209 ? -4.432 -0.127 -0.633 1.00 96.44 209 MET A O 1
ATOM 1580 N N . TYR A 1 210 ? -6.092 1.263 -0.051 1.00 97.25 210 TYR A N 1
ATOM 1581 C CA . TYR A 1 210 ? -5.266 2.403 0.307 1.00 97.25 210 TYR A CA 1
ATOM 1582 C C . TYR A 1 210 ? -5.734 2.959 1.637 1.00 97.25 210 TYR A C 1
ATOM 1584 O O . TYR A 1 210 ? -6.923 2.933 1.953 1.00 97.25 210 TYR A O 1
ATOM 1592 N N . GLU A 1 211 ? -4.794 3.492 2.402 1.00 97.88 211 GLU A N 1
ATOM 1593 C CA . GLU A 1 211 ? -5.066 4.189 3.649 1.00 97.88 211 GLU A CA 1
ATOM 1594 C C . GLU A 1 211 ? -4.352 5.530 3.660 1.00 97.88 211 GLU A C 1
ATOM 1596 O O . GLU A 1 211 ? -3.149 5.604 3.422 1.00 97.88 211 GLU A O 1
ATOM 1601 N N . ILE A 1 212 ? -5.085 6.587 3.998 1.00 97.44 212 ILE A N 1
ATOM 1602 C CA . ILE A 1 212 ? -4.500 7.872 4.375 1.00 97.44 212 ILE A CA 1
ATOM 1603 C C . ILE A 1 212 ? -4.722 8.063 5.868 1.00 97.44 212 ILE A C 1
ATOM 1605 O O . ILE A 1 212 ? -5.861 8.171 6.327 1.00 97.44 212 ILE A O 1
ATOM 1609 N N . ALA A 1 213 ? -3.623 8.135 6.611 1.00 96.94 213 ALA A N 1
ATOM 1610 C CA . ALA A 1 213 ? -3.622 8.414 8.033 1.00 96.94 213 ALA A CA 1
ATOM 1611 C C . ALA A 1 213 ? -3.190 9.859 8.329 1.00 96.94 213 ALA A C 1
ATOM 1613 O O . ALA A 1 213 ? -2.351 10.431 7.631 1.00 96.94 213 ALA A O 1
ATOM 1614 N N . GLY A 1 214 ? -3.736 10.457 9.385 1.00 95.94 214 GLY A N 1
ATOM 1615 C CA . GLY A 1 214 ? -3.331 11.788 9.839 1.00 95.94 214 GLY A CA 1
ATOM 1616 C C . GLY A 1 214 ? -3.776 12.095 11.270 1.00 95.94 214 GLY A C 1
ATOM 1617 O O . GLY A 1 214 ? -4.717 11.479 11.772 1.00 95.94 214 GLY A O 1
ATOM 1618 N N . PRO A 1 215 ? -3.099 13.020 11.971 1.00 95.75 215 PRO A N 1
ATOM 1619 C CA . PRO A 1 215 ? -3.403 13.323 13.365 1.00 95.75 215 PRO A CA 1
ATOM 1620 C C . PRO A 1 215 ? -4.819 13.891 13.515 1.00 95.75 215 PRO A C 1
ATOM 1622 O O . PRO A 1 215 ? -5.257 14.735 12.730 1.00 95.75 215 PRO A O 1
ATOM 1625 N N . VAL A 1 216 ? -5.529 13.480 14.569 1.00 92.19 216 VAL A N 1
ATOM 1626 C CA . VAL A 1 216 ? -6.855 14.031 14.868 1.00 92.19 216 VAL A CA 1
ATOM 1627 C C . VAL A 1 216 ? -6.727 15.416 15.500 1.00 92.19 216 VAL A C 1
ATOM 1629 O O . VAL A 1 216 ? -6.421 15.571 16.684 1.00 92.19 216 VAL A O 1
ATOM 1632 N N . THR A 1 217 ? -6.998 16.449 14.705 1.00 87.69 217 THR A N 1
ATOM 1633 C CA . THR A 1 217 ? -7.049 17.848 15.148 1.00 87.69 217 THR A CA 1
ATOM 1634 C C . THR A 1 217 ? -8.486 18.300 15.444 1.00 87.69 217 THR A C 1
ATOM 1636 O O . THR A 1 217 ? -9.460 17.594 15.179 1.00 87.69 217 THR A O 1
ATOM 1639 N N . ALA A 1 218 ? -8.652 19.510 15.990 1.00 85.31 218 ALA A N 1
ATOM 1640 C CA . ALA A 1 218 ? -9.982 20.098 16.182 1.00 85.31 218 ALA A CA 1
ATOM 1641 C C . ALA A 1 218 ? -10.731 20.315 14.851 1.00 85.31 218 ALA A C 1
ATOM 1643 O O . ALA A 1 218 ? -11.952 20.189 14.811 1.00 85.31 218 ALA A O 1
ATOM 1644 N N . GLU A 1 219 ? -9.999 20.615 13.773 1.00 83.38 219 GLU A N 1
ATOM 1645 C CA . GLU A 1 219 ? -10.542 20.751 12.417 1.00 83.38 219 GLU A CA 1
ATO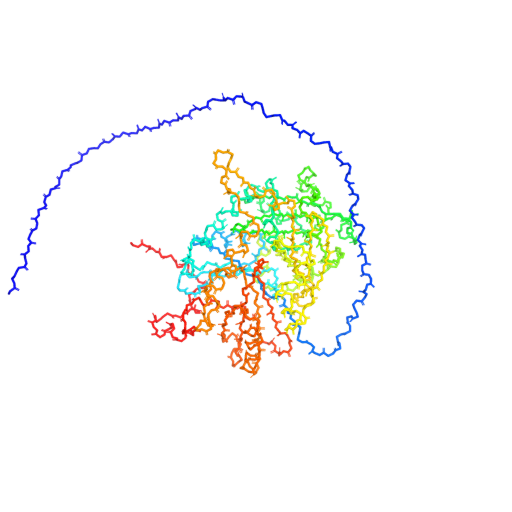M 1646 C C . GLU A 1 219 ? -11.068 19.409 11.908 1.00 83.38 219 GLU A C 1
ATOM 1648 O O . GLU A 1 219 ? -12.236 19.325 11.545 1.00 83.38 219 GLU A O 1
ATOM 1653 N N . VAL A 1 220 ? -10.244 18.360 11.995 1.00 81.62 220 VAL A N 1
ATOM 1654 C CA . VAL A 1 220 ? -10.600 16.973 11.654 1.00 81.62 220 VAL A CA 1
ATOM 1655 C C . VAL A 1 220 ? -11.870 16.562 12.407 1.00 81.62 220 VAL A C 1
ATOM 1657 O O . VAL A 1 220 ? -12.869 16.206 11.796 1.00 81.62 220 VAL A O 1
ATOM 1660 N N . ARG A 1 221 ? -11.920 16.728 13.734 1.00 83.06 221 ARG A N 1
ATOM 1661 C CA . ARG A 1 221 ? -13.133 16.397 14.510 1.00 83.06 221 ARG A CA 1
ATOM 1662 C C . ARG A 1 221 ? -14.370 17.185 14.075 1.00 83.06 221 ARG A C 1
ATOM 1664 O O . ARG A 1 221 ? -15.472 16.644 14.081 1.00 83.06 221 ARG A O 1
ATOM 1671 N N . SER A 1 222 ? -14.207 18.463 13.730 1.00 83.44 222 SER A N 1
ATOM 1672 C CA . SER A 1 222 ? -15.322 19.311 13.302 1.00 83.44 222 SER A CA 1
ATOM 1673 C C . SER A 1 222 ? -15.812 18.979 11.894 1.00 83.44 222 SER A C 1
ATOM 1675 O O . SER A 1 222 ? -17.005 19.113 11.635 1.00 83.44 222 SER A O 1
ATOM 1677 N N . ALA A 1 223 ? -14.908 18.627 10.982 1.00 74.88 223 ALA A N 1
ATOM 1678 C CA . ALA A 1 223 ? -15.229 18.358 9.586 1.00 74.88 223 ALA A CA 1
ATOM 1679 C C . ALA A 1 223 ? -15.811 16.958 9.389 1.00 74.88 223 ALA A C 1
ATOM 1681 O O . ALA A 1 223 ? -16.637 16.756 8.502 1.00 74.88 223 ALA A O 1
ATOM 1682 N N . LEU A 1 224 ? -15.377 16.004 10.209 1.00 71.38 224 LEU A N 1
ATOM 1683 C CA . LEU A 1 224 ? -15.614 14.592 9.947 1.00 71.38 224 LEU A CA 1
ATOM 1684 C C . LEU A 1 224 ? -16.809 14.011 10.711 1.00 71.38 224 LEU A C 1
ATOM 1686 O O . LEU A 1 224 ? -17.274 12.937 10.351 1.00 71.38 224 LEU A O 1
ATOM 1690 N N . GLY A 1 225 ? -17.328 14.721 11.722 1.00 69.94 225 GLY A N 1
ATOM 1691 C CA . GLY A 1 225 ? -18.336 14.178 12.637 1.00 69.94 225 GLY A CA 1
ATOM 1692 C C . GLY A 1 225 ? -17.755 13.046 13.494 1.00 69.94 225 GLY A C 1
ATOM 1693 O O . GLY A 1 225 ? -16.838 12.344 13.092 1.00 69.94 225 GLY A O 1
ATOM 1694 N N . THR A 1 226 ? -18.227 12.872 14.726 1.00 66.19 226 THR A N 1
ATOM 1695 C CA . THR A 1 226 ? -17.677 11.825 15.612 1.00 66.19 226 THR A CA 1
ATOM 1696 C C . THR A 1 226 ? -18.322 10.459 15.419 1.00 66.19 226 THR A C 1
ATOM 1698 O O . THR A 1 226 ? -17.791 9.473 15.916 1.00 66.19 226 THR A O 1
ATOM 1701 N N . ASP A 1 227 ? -19.463 10.396 14.736 1.00 72.88 227 ASP A N 1
ATOM 1702 C CA . ASP A 1 227 ? -20.328 9.214 14.768 1.00 72.88 227 ASP A CA 1
ATOM 1703 C C . ASP A 1 227 ? -19.914 8.140 13.745 1.00 72.88 227 ASP A C 1
ATOM 1705 O O . ASP A 1 227 ? -20.215 6.966 13.950 1.00 72.88 227 ASP A O 1
ATOM 1709 N N . ASP A 1 228 ? -19.171 8.521 12.698 1.00 78.56 228 ASP A N 1
ATOM 1710 C CA . ASP A 1 228 ? -18.745 7.617 11.616 1.00 78.56 228 ASP A CA 1
ATOM 1711 C C . ASP A 1 228 ? -17.338 7.018 11.833 1.00 78.56 228 ASP A C 1
ATOM 1713 O O . ASP A 1 228 ? -16.931 6.097 11.126 1.00 78.56 228 ASP A O 1
ATOM 1717 N N . TRP A 1 229 ? -16.586 7.514 12.822 1.00 88.94 229 TRP A N 1
ATOM 1718 C CA . TRP A 1 229 ? -15.200 7.114 13.089 1.00 88.94 229 TRP A CA 1
ATOM 1719 C C . TRP A 1 229 ? -15.138 6.070 14.196 1.00 88.94 229 TRP A C 1
ATOM 1721 O O . TRP A 1 229 ? -15.162 6.399 15.384 1.00 88.94 229 TRP A O 1
ATOM 1731 N N . ALA A 1 230 ? -15.048 4.802 13.805 1.00 93.06 230 ALA A N 1
ATOM 1732 C CA . ALA A 1 230 ? -14.926 3.697 14.748 1.00 93.06 230 ALA A CA 1
ATOM 1733 C C . ALA A 1 230 ? -13.455 3.426 15.111 1.00 93.06 230 ALA A C 1
ATOM 1735 O O . ALA A 1 230 ? -12.590 3.525 14.243 1.00 93.06 230 ALA A O 1
ATOM 1736 N N . PRO A 1 231 ? -13.136 3.032 16.353 1.00 95.00 231 PRO A N 1
ATOM 1737 C CA . PRO A 1 231 ? -11.826 2.459 16.632 1.00 95.00 231 PRO A CA 1
ATOM 1738 C C . PRO A 1 231 ? -11.650 1.146 15.860 1.00 95.00 231 PRO A C 1
ATOM 1740 O O . PRO A 1 231 ? -12.633 0.465 15.553 1.00 95.00 231 PRO A O 1
ATOM 1743 N N . TRP A 1 232 ? -10.402 0.772 15.587 1.00 96.62 232 TRP A N 1
ATOM 1744 C CA . TRP A 1 232 ? -10.092 -0.563 15.076 1.00 96.62 232 TRP A CA 1
ATOM 1745 C C . TRP A 1 232 ? -10.583 -1.653 16.035 1.00 96.62 232 TRP A C 1
ATOM 1747 O O . TRP A 1 232 ? -10.386 -1.576 17.249 1.00 96.62 232 TRP A O 1
ATOM 1757 N N . SER A 1 233 ? -11.208 -2.684 15.482 1.00 96.12 233 SER A N 1
ATOM 1758 C CA . SER A 1 233 ? -11.603 -3.892 16.204 1.00 96.12 233 SER A CA 1
ATOM 1759 C C . SER A 1 233 ? -10.533 -4.979 16.103 1.00 96.12 233 SER A C 1
ATOM 1761 O O . SER A 1 233 ? -9.725 -4.985 15.176 1.00 96.12 233 SER A O 1
ATOM 1763 N N . ASP A 1 234 ? -10.560 -5.955 17.014 1.00 94.81 234 ASP A N 1
ATOM 1764 C CA . ASP A 1 234 ? -9.632 -7.098 16.985 1.00 94.81 234 ASP A CA 1
ATOM 1765 C C . ASP A 1 234 ? -9.703 -7.883 15.660 1.00 94.81 234 ASP A C 1
ATOM 1767 O O . ASP A 1 234 ? -8.694 -8.401 15.189 1.00 94.81 234 ASP A O 1
ATOM 1771 N N . PHE A 1 235 ? -10.877 -7.909 15.017 1.00 96.69 235 PHE A N 1
ATOM 1772 C CA . PHE A 1 235 ? -11.100 -8.535 13.709 1.00 96.69 235 PHE A CA 1
ATOM 1773 C C . PHE A 1 235 ? -10.322 -7.854 12.567 1.00 96.69 235 PHE A C 1
ATOM 1775 O O . PHE A 1 235 ? -10.119 -8.443 11.509 1.00 96.69 235 PHE A O 1
ATOM 1782 N N . GLU A 1 236 ? -9.874 -6.616 12.765 1.00 97.31 236 GLU A N 1
ATOM 1783 C CA . GLU A 1 236 ? -9.182 -5.801 11.758 1.00 97.31 236 GLU A CA 1
ATOM 1784 C C . GLU A 1 236 ? -7.661 -5.779 11.965 1.00 97.31 236 GLU A C 1
ATOM 1786 O O . GLU A 1 236 ? -6.940 -5.186 11.164 1.00 97.31 236 GLU A O 1
ATOM 1791 N N . CYS A 1 237 ? -7.169 -6.438 13.020 1.00 97.06 237 CYS A N 1
ATOM 1792 C CA . CYS A 1 237 ? -5.786 -6.395 13.485 1.00 97.06 237 CYS A CA 1
ATOM 1793 C C . CYS A 1 237 ? -5.237 -4.959 13.653 1.00 97.06 237 CYS A C 1
ATOM 1795 O O . CYS A 1 237 ? -4.463 -4.486 12.817 1.00 97.06 237 CYS A O 1
ATOM 1797 N N . PRO A 1 238 ? -5.585 -4.258 14.752 1.00 96.56 238 PRO A N 1
ATOM 1798 C CA . PRO A 1 238 ? -5.229 -2.851 14.964 1.00 96.56 238 PRO A CA 1
ATOM 1799 C C . PRO A 1 238 ? -3.730 -2.540 14.808 1.00 96.56 238 PRO A C 1
ATOM 1801 O O . PRO A 1 238 ? -3.365 -1.496 14.273 1.00 96.56 238 PRO A O 1
ATOM 1804 N N . THR A 1 239 ? -2.850 -3.457 15.229 1.00 95.50 239 THR A N 1
ATOM 1805 C CA . THR A 1 239 ? -1.389 -3.283 15.161 1.00 95.50 239 THR A CA 1
ATOM 1806 C C . THR A 1 239 ? -0.866 -3.144 13.730 1.00 95.50 239 THR A C 1
ATOM 1808 O O . THR A 1 239 ? 0.095 -2.410 13.512 1.00 95.50 239 THR A O 1
ATOM 1811 N N . ALA A 1 240 ? -1.517 -3.758 12.737 1.00 95.75 240 ALA A N 1
ATOM 1812 C CA . ALA A 1 240 ? -1.114 -3.640 11.334 1.00 95.75 240 ALA A CA 1
ATOM 1813 C C . ALA A 1 240 ? -1.256 -2.207 10.785 1.00 95.75 240 ALA A C 1
ATOM 1815 O O . ALA A 1 240 ? -0.571 -1.837 9.832 1.00 95.75 240 ALA A O 1
ATOM 1816 N N . HIS A 1 241 ? -2.111 -1.390 11.410 1.00 95.81 241 HIS A N 1
ATOM 1817 C CA . HIS A 1 241 ? -2.406 -0.010 11.006 1.00 95.81 241 HIS A CA 1
ATOM 1818 C C . HIS A 1 241 ? -1.592 1.025 11.788 1.00 95.81 241 HIS A C 1
ATOM 1820 O O . HIS A 1 241 ? -1.779 2.230 11.610 1.00 95.81 241 HIS A O 1
ATOM 1826 N N . MET A 1 242 ? -0.700 0.585 12.680 1.00 93.56 242 MET A N 1
ATOM 1827 C CA . MET A 1 242 ? 0.087 1.495 13.501 1.00 93.56 242 MET A CA 1
ATOM 1828 C C . MET A 1 242 ? 1.240 2.155 12.730 1.00 93.56 242 MET A C 1
ATOM 1830 O O . MET A 1 242 ? 1.903 1.544 11.887 1.00 93.56 242 MET A O 1
ATOM 1834 N N . LEU A 1 243 ? 1.507 3.417 13.070 1.00 92.94 243 LEU A N 1
ATOM 1835 C CA . LEU A 1 243 ? 2.710 4.138 12.667 1.00 92.94 243 LEU A CA 1
ATOM 1836 C C . LEU A 1 243 ? 3.886 3.771 13.582 1.00 92.94 243 LEU A C 1
ATOM 1838 O O . LEU A 1 243 ? 3.703 3.443 14.754 1.00 92.94 243 LEU A O 1
ATOM 1842 N N . ASP A 1 244 ? 5.105 3.894 13.065 1.00 88.12 244 ASP A N 1
ATOM 1843 C CA . ASP A 1 244 ? 6.315 3.389 13.736 1.00 88.12 244 ASP A CA 1
ATOM 1844 C C . ASP A 1 244 ? 6.959 4.374 14.710 1.00 88.12 244 ASP A C 1
ATOM 1846 O O . ASP A 1 244 ? 7.943 4.067 15.385 1.00 88.12 244 ASP A O 1
ATOM 1850 N N . SER A 1 245 ? 6.443 5.594 14.747 1.00 87.25 245 SER A N 1
ATOM 1851 C CA . SER A 1 245 ? 6.978 6.666 15.567 1.00 87.25 245 SER A CA 1
ATOM 1852 C C . SER A 1 245 ? 5.862 7.569 16.076 1.00 87.25 245 SER A C 1
ATOM 1854 O O . SER A 1 245 ? 4.670 7.339 15.862 1.00 87.25 245 SER A O 1
ATOM 1856 N N . ASN A 1 246 ? 6.249 8.583 16.843 1.00 92.12 246 ASN A N 1
ATOM 1857 C CA . ASN A 1 246 ? 5.301 9.556 17.365 1.00 92.12 246 ASN A CA 1
ATOM 1858 C C . ASN A 1 246 ? 4.778 10.474 16.243 1.00 92.12 246 ASN A C 1
ATOM 1860 O O . ASN A 1 246 ? 5.407 10.638 15.197 1.00 92.12 246 ASN A O 1
ATOM 1864 N N . LEU A 1 247 ? 3.641 11.131 16.481 1.00 94.12 247 LEU A N 1
ATOM 1865 C CA . LEU A 1 247 ? 2.990 11.937 15.442 1.00 94.12 247 LEU A CA 1
ATOM 1866 C C . LEU A 1 247 ? 3.785 13.192 15.059 1.00 94.12 247 LEU A C 1
ATOM 1868 O O . LEU A 1 247 ? 3.681 13.647 13.922 1.00 94.12 247 LEU A O 1
ATOM 1872 N N . ASP A 1 248 ? 4.589 13.750 15.970 1.00 94.62 248 ASP A N 1
ATOM 1873 C CA . ASP A 1 248 ? 5.392 14.945 15.677 1.00 94.62 248 ASP A CA 1
ATOM 1874 C C . ASP A 1 248 ? 6.491 14.639 14.648 1.00 94.62 248 ASP A C 1
ATOM 1876 O O . ASP A 1 248 ? 6.808 15.488 13.813 1.00 94.62 248 ASP A O 1
ATOM 1880 N N . GLU A 1 249 ? 7.053 13.429 14.671 1.00 92.56 249 GLU A N 1
ATOM 1881 C CA . GLU A 1 249 ? 8.066 12.981 13.715 1.00 92.56 249 GLU A CA 1
ATOM 1882 C C . GLU A 1 249 ? 7.480 12.802 12.309 1.00 92.56 249 GLU A C 1
ATOM 1884 O O . GLU A 1 249 ? 8.0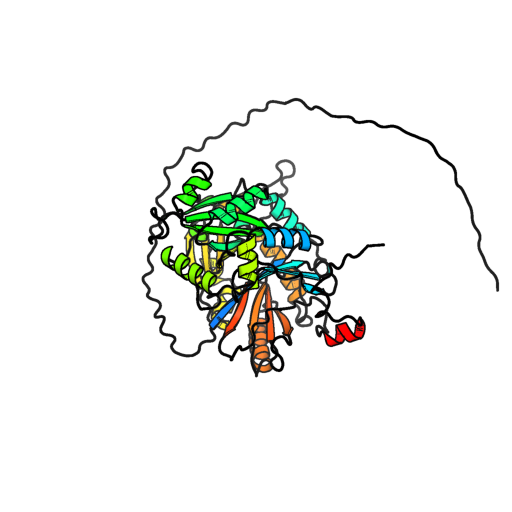53 13.310 11.341 1.00 92.56 249 GLU A O 1
ATOM 1889 N N . TYR A 1 250 ? 6.307 12.171 12.197 1.00 92.44 250 TYR A N 1
ATOM 1890 C CA . TYR A 1 250 ? 5.588 12.047 10.925 1.00 92.44 250 TYR A CA 1
ATOM 1891 C C . TYR A 1 250 ? 5.192 13.417 10.358 1.00 92.44 250 TYR A C 1
ATOM 1893 O O . TYR A 1 250 ? 5.429 13.674 9.178 1.00 92.44 250 TYR A O 1
ATOM 1901 N N . VAL A 1 251 ? 4.659 14.329 11.184 1.00 94.31 251 VAL A N 1
ATOM 1902 C CA . VAL A 1 251 ? 4.316 15.696 10.746 1.00 94.31 251 VAL A CA 1
ATOM 1903 C C . VAL A 1 251 ? 5.556 16.467 10.300 1.00 94.31 251 VAL A C 1
ATOM 1905 O O . VAL A 1 251 ? 5.551 17.047 9.220 1.00 94.31 251 VAL A O 1
ATOM 1908 N N . THR A 1 252 ? 6.640 16.435 11.080 1.00 93.25 252 THR A N 1
ATOM 1909 C CA . THR A 1 252 ? 7.890 17.133 10.729 1.00 93.25 252 THR A CA 1
ATOM 1910 C C . THR A 1 252 ? 8.459 16.621 9.408 1.00 93.25 252 THR A C 1
ATOM 1912 O O . THR A 1 252 ? 8.924 17.400 8.574 1.00 93.25 252 THR A O 1
ATOM 1915 N N . THR A 1 253 ? 8.413 15.305 9.211 1.00 90.31 253 THR A N 1
ATOM 1916 C CA . THR A 1 253 ? 8.888 14.657 7.990 1.00 90.31 253 THR A CA 1
ATOM 1917 C C . THR A 1 253 ? 8.024 15.048 6.791 1.00 90.31 253 THR A C 1
ATOM 1919 O O . THR A 1 253 ? 8.554 15.500 5.774 1.00 90.31 253 THR A O 1
ATOM 1922 N N . TYR A 1 254 ? 6.699 14.976 6.941 1.00 92.19 254 TYR A N 1
ATOM 1923 C CA . TYR A 1 254 ? 5.740 15.403 5.927 1.00 92.19 254 TYR A CA 1
ATOM 1924 C C . TYR A 1 254 ? 5.925 16.874 5.528 1.00 92.19 254 TYR A C 1
ATOM 1926 O O . TYR A 1 254 ? 6.033 17.185 4.343 1.00 92.19 254 TYR A O 1
ATOM 1934 N N . ASP A 1 255 ? 6.064 17.780 6.497 1.00 92.44 255 ASP A N 1
ATOM 1935 C CA . ASP A 1 255 ? 6.287 19.206 6.238 1.00 92.44 255 ASP A CA 1
ATOM 1936 C C . ASP A 1 255 ? 7.610 19.449 5.489 1.00 92.44 255 ASP A C 1
ATOM 1938 O O . ASP A 1 255 ? 7.693 20.305 4.602 1.00 92.44 255 ASP A O 1
ATOM 1942 N N . GLY A 1 256 ? 8.645 18.658 5.791 1.00 90.38 256 GLY A N 1
ATOM 1943 C CA . GLY A 1 256 ? 9.898 18.647 5.039 1.00 90.38 256 GLY A CA 1
ATOM 1944 C C . GLY A 1 256 ? 9.714 18.233 3.574 1.00 90.38 256 GLY A C 1
ATOM 1945 O O . GLY A 1 256 ? 10.340 18.819 2.685 1.00 90.38 256 GLY A O 1
ATOM 1946 N N . TYR A 1 257 ? 8.834 17.266 3.297 1.00 87.19 257 TYR A N 1
ATOM 1947 C CA . TYR A 1 257 ? 8.487 16.866 1.931 1.00 87.19 257 TYR A CA 1
ATOM 1948 C C . TYR A 1 257 ? 7.692 17.938 1.192 1.00 87.19 257 TYR A C 1
ATOM 1950 O O . TYR A 1 257 ? 8.030 18.255 0.051 1.00 87.19 257 TYR A O 1
ATOM 1958 N N . VAL A 1 258 ? 6.710 18.552 1.855 1.00 91.94 258 VAL A N 1
ATOM 1959 C CA . VAL A 1 258 ? 5.950 19.687 1.316 1.00 91.94 258 VAL A CA 1
ATOM 1960 C C . VAL A 1 258 ? 6.890 20.836 0.939 1.00 91.94 258 VAL A C 1
ATOM 1962 O O . VAL A 1 258 ? 6.803 21.380 -0.162 1.00 91.94 258 VAL A O 1
ATOM 1965 N N . ALA A 1 259 ? 7.853 21.165 1.803 1.00 91.38 259 ALA A N 1
ATOM 1966 C CA . ALA A 1 259 ? 8.847 22.203 1.529 1.00 91.38 259 ALA A CA 1
ATOM 1967 C C . ALA A 1 259 ? 9.779 21.860 0.348 1.00 91.38 259 ALA A C 1
ATOM 1969 O O . ALA A 1 259 ? 10.280 22.762 -0.323 1.00 91.38 259 ALA A O 1
ATOM 1970 N N . ALA A 1 260 ? 10.002 20.570 0.080 1.00 88.00 260 ALA A N 1
ATOM 1971 C CA . ALA A 1 260 ? 10.820 20.067 -1.025 1.00 88.00 260 ALA A CA 1
ATOM 1972 C C . ALA A 1 260 ? 10.006 19.726 -2.293 1.00 88.00 260 ALA A C 1
ATOM 1974 O O . ALA A 1 260 ? 10.533 19.093 -3.217 1.00 88.00 260 ALA A O 1
ATOM 1975 N N . ALA A 1 261 ? 8.727 20.109 -2.353 1.00 88.12 261 ALA A N 1
ATOM 1976 C CA . ALA A 1 261 ? 7.863 19.822 -3.489 1.00 88.12 261 ALA A CA 1
ATOM 1977 C C . ALA A 1 261 ? 8.397 20.443 -4.793 1.00 88.12 261 ALA A C 1
ATOM 1979 O O . ALA A 1 261 ? 8.776 21.615 -4.819 1.00 88.12 261 ALA A O 1
ATOM 1980 N N . ASN A 1 262 ? 8.417 19.669 -5.883 1.00 86.81 262 ASN A N 1
ATOM 1981 C CA . ASN A 1 262 ? 8.774 20.169 -7.210 1.00 86.81 262 ASN A CA 1
ATOM 1982 C C . ASN A 1 262 ? 7.626 21.016 -7.800 1.00 86.81 262 ASN A C 1
ATOM 1984 O O . ASN A 1 262 ? 6.517 21.054 -7.264 1.00 86.81 262 ASN A O 1
ATOM 1988 N N . THR A 1 263 ? 7.873 21.706 -8.916 1.00 88.88 263 THR A N 1
ATOM 1989 C CA . THR A 1 263 ? 6.878 22.610 -9.520 1.00 88.88 263 THR A CA 1
ATOM 1990 C C . THR A 1 263 ? 5.590 21.900 -9.948 1.00 88.88 263 THR A C 1
ATOM 1992 O O . THR A 1 263 ? 4.512 22.479 -9.818 1.00 88.88 263 THR A O 1
ATOM 1995 N N . ALA A 1 264 ? 5.678 20.660 -10.435 1.00 86.62 264 ALA A N 1
ATOM 1996 C CA . ALA A 1 264 ? 4.509 19.894 -10.862 1.00 86.62 264 ALA A CA 1
ATOM 1997 C C . ALA A 1 264 ? 3.602 19.557 -9.666 1.00 86.62 264 ALA A C 1
ATOM 1999 O O . ALA A 1 264 ? 2.411 19.867 -9.681 1.00 86.62 264 ALA A O 1
ATOM 2000 N N . MET A 1 265 ? 4.191 19.065 -8.574 1.00 88.50 265 MET A N 1
ATOM 2001 C CA . MET A 1 265 ? 3.475 18.744 -7.340 1.00 88.50 265 MET A CA 1
ATOM 2002 C C . MET A 1 265 ? 2.928 19.993 -6.638 1.00 88.50 265 MET A C 1
ATOM 2004 O O . MET A 1 265 ? 1.816 19.963 -6.124 1.00 88.50 265 MET A O 1
ATOM 2008 N N . GLN A 1 266 ? 3.648 21.120 -6.664 1.00 92.19 266 GLN A N 1
ATOM 2009 C CA . GLN A 1 266 ? 3.132 22.404 -6.165 1.00 92.19 266 GLN A CA 1
ATOM 2010 C C . GLN A 1 266 ? 1.901 22.872 -6.951 1.00 92.19 266 GLN A C 1
ATOM 2012 O O . GLN A 1 266 ? 0.944 23.372 -6.362 1.00 92.19 266 GLN A O 1
ATOM 2017 N N . LYS A 1 267 ? 1.910 22.714 -8.281 1.00 92.25 267 LYS A N 1
ATOM 2018 C CA . LYS A 1 267 ? 0.768 23.061 -9.133 1.00 92.25 267 LYS A CA 1
ATOM 2019 C C . LYS A 1 267 ? -0.427 22.153 -8.853 1.00 92.25 267 LYS A C 1
ATOM 2021 O O . LYS A 1 267 ? -1.536 22.661 -8.721 1.00 92.25 267 LYS A O 1
ATOM 2026 N N . TRP A 1 268 ? -0.195 20.846 -8.741 1.00 92.25 268 TRP A N 1
ATOM 2027 C CA . TRP A 1 268 ? -1.224 19.886 -8.348 1.00 92.25 268 TRP A CA 1
ATOM 2028 C C . TRP A 1 268 ? -1.814 20.248 -6.980 1.00 92.25 268 TRP A C 1
ATOM 2030 O O . TRP A 1 268 ? -3.024 20.389 -6.849 1.00 92.25 268 TRP A O 1
ATOM 2040 N N . ALA A 1 269 ? -0.966 20.534 -5.989 1.00 93.69 269 ALA A N 1
ATOM 2041 C CA . ALA A 1 269 ? -1.417 20.886 -4.648 1.00 93.69 269 ALA A CA 1
ATOM 2042 C C . ALA A 1 269 ? -2.202 22.204 -4.602 1.00 93.69 269 ALA A C 1
ATOM 2044 O O . ALA A 1 269 ? -3.146 22.340 -3.827 1.00 93.69 269 ALA A O 1
ATOM 2045 N N . ALA A 1 270 ? -1.850 23.174 -5.451 1.00 94.75 270 ALA A N 1
ATOM 2046 C CA . ALA A 1 270 ? -2.607 24.413 -5.596 1.00 94.75 270 ALA A CA 1
ATOM 2047 C C . ALA A 1 270 ? -4.001 24.193 -6.216 1.0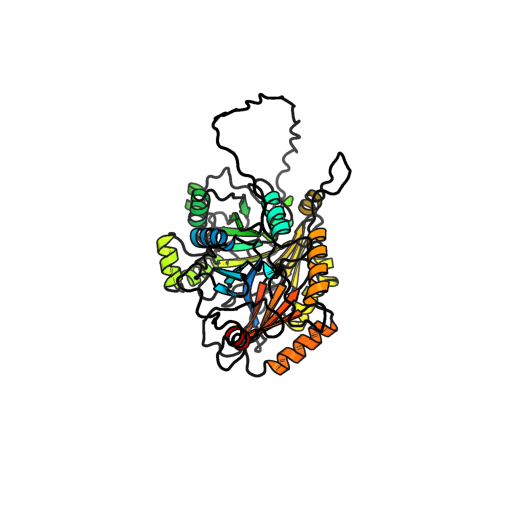0 94.75 270 ALA A C 1
ATOM 2049 O O . ALA A 1 270 ? -4.926 24.922 -5.868 1.00 94.75 270 ALA A O 1
ATOM 2050 N N . ASP A 1 271 ? -4.150 23.207 -7.108 1.00 93.06 271 ASP A N 1
ATOM 2051 C CA . ASP A 1 271 ? -5.440 22.805 -7.688 1.00 93.06 271 ASP A CA 1
ATOM 2052 C C . ASP A 1 271 ? -6.300 22.039 -6.675 1.00 93.06 271 ASP A C 1
ATOM 2054 O O . ASP A 1 271 ? -7.476 22.348 -6.494 1.00 93.06 271 ASP A O 1
ATOM 2058 N N . LYS A 1 272 ? -5.703 21.069 -5.971 1.00 92.50 272 LYS A N 1
ATOM 2059 C CA . LYS A 1 272 ? -6.422 20.186 -5.038 1.00 92.50 272 LYS A CA 1
ATOM 2060 C C . LYS A 1 272 ? -6.648 20.787 -3.653 1.00 92.50 272 LYS A C 1
ATOM 2062 O O . LYS A 1 272 ? -7.549 20.360 -2.939 1.00 92.50 272 LYS A O 1
ATOM 2067 N N . GLY A 1 273 ? -5.848 21.777 -3.264 1.00 92.69 273 GLY A N 1
ATOM 2068 C CA . GLY A 1 273 ? -5.900 22.412 -1.945 1.00 92.69 273 GLY A CA 1
ATOM 2069 C C . GLY A 1 273 ? -5.119 21.680 -0.847 1.00 92.69 273 GLY A C 1
ATOM 2070 O O . GLY A 1 273 ? -5.211 22.068 0.315 1.00 92.69 273 GLY A O 1
ATOM 2071 N N . TYR A 1 274 ? -4.350 20.644 -1.185 1.00 93.50 274 TYR A N 1
ATOM 2072 C CA . TYR A 1 274 ? -3.482 19.891 -0.273 1.00 93.50 274 TYR A CA 1
ATOM 2073 C C . TYR A 1 274 ? -2.350 19.214 -1.057 1.00 93.50 274 TYR A C 1
ATOM 2075 O O . TYR A 1 274 ? -2.430 19.088 -2.274 1.00 93.50 274 TYR A O 1
ATOM 2083 N N . TYR A 1 275 ? -1.284 18.800 -0.371 1.00 94.06 275 TYR A N 1
ATOM 2084 C CA . TYR A 1 275 ? -0.189 18.035 -0.978 1.00 94.06 275 TYR A CA 1
ATOM 2085 C C . TYR A 1 275 ? -0.468 16.525 -0.913 1.00 94.06 275 TYR A C 1
ATOM 2087 O O . TYR A 1 275 ? -1.167 16.097 0.009 1.00 94.06 275 TYR A O 1
ATOM 2095 N N . PRO A 1 276 ? 0.082 15.720 -1.845 1.00 93.19 276 PRO A N 1
ATOM 2096 C CA . PRO A 1 276 ? 0.004 14.262 -1.773 1.00 93.19 276 PRO A CA 1
ATOM 2097 C C . PRO A 1 276 ? 0.489 13.729 -0.414 1.00 93.19 276 PRO A C 1
ATOM 2099 O O . PRO A 1 276 ? 1.433 14.296 0.149 1.00 93.19 276 PRO A O 1
ATOM 2102 N N . PRO A 1 277 ? -0.125 12.665 0.133 1.00 93.94 277 PRO A N 1
ATOM 2103 C CA . PRO A 1 277 ? 0.339 12.044 1.359 1.00 93.94 277 PRO A CA 1
ATOM 2104 C C . PRO A 1 277 ? 1.653 11.287 1.098 1.00 93.94 277 PRO A C 1
ATOM 2106 O O . PRO A 1 277 ? 1.886 10.768 0.009 1.00 93.94 277 PRO A O 1
ATOM 2109 N N . MET A 1 278 ? 2.517 11.201 2.108 1.00 91.69 278 MET A N 1
ATOM 2110 C CA . MET A 1 278 ? 3.773 10.448 2.029 1.00 91.69 278 MET A CA 1
ATOM 2111 C C . MET A 1 278 ? 3.548 8.962 2.310 1.00 91.69 278 MET A C 1
ATOM 2113 O O . MET A 1 278 ? 2.680 8.627 3.109 1.00 91.69 278 MET A O 1
ATOM 2117 N N . LEU A 1 279 ? 4.347 8.063 1.729 1.00 90.19 279 LEU A N 1
ATOM 2118 C CA . LEU A 1 279 ? 4.288 6.639 2.084 1.00 90.19 279 LEU A CA 1
ATOM 2119 C C . LEU A 1 279 ? 4.651 6.447 3.565 1.00 90.19 279 LEU A C 1
ATOM 2121 O O . LEU A 1 279 ? 5.710 6.892 4.007 1.00 90.19 279 LEU A O 1
ATOM 2125 N N . SER A 1 280 ? 3.789 5.770 4.320 1.00 91.25 280 SER A N 1
ATOM 2126 C CA . SER A 1 280 ? 4.041 5.400 5.716 1.00 91.25 280 SER A CA 1
ATOM 2127 C C . SER A 1 280 ? 4.314 3.912 5.894 1.00 91.25 280 SER A C 1
ATOM 2129 O O . SER A 1 280 ? 4.979 3.555 6.860 1.00 91.25 280 SER A O 1
ATOM 2131 N N . GLY A 1 281 ? 3.867 3.064 4.967 1.00 91.06 281 GLY A N 1
ATOM 2132 C CA . GLY A 1 281 ? 4.153 1.635 4.972 1.00 91.06 281 GLY A CA 1
ATOM 2133 C C . GLY A 1 281 ? 3.371 0.877 3.907 1.00 91.06 281 GLY A C 1
ATOM 2134 O O . GLY A 1 281 ? 2.544 1.440 3.188 1.00 91.06 281 GLY A O 1
ATOM 2135 N N . VAL A 1 282 ? 3.640 -0.416 3.820 1.00 91.50 282 VAL A N 1
ATOM 2136 C CA . VAL A 1 282 ? 2.891 -1.367 3.000 1.00 91.50 282 VAL A CA 1
ATOM 2137 C C . VAL A 1 282 ? 2.454 -2.505 3.905 1.00 91.50 282 VAL A C 1
ATOM 2139 O O . VAL A 1 282 ? 3.217 -2.956 4.757 1.00 91.50 282 VAL A O 1
ATOM 2142 N N . SER A 1 283 ? 1.228 -2.965 3.730 1.00 93.19 283 SER A N 1
ATOM 2143 C CA . SER A 1 283 ? 0.742 -4.179 4.364 1.00 93.19 283 SER A CA 1
ATOM 2144 C C . SER A 1 283 ? 0.424 -5.200 3.279 1.00 93.19 283 SER A C 1
ATOM 2146 O O . SER A 1 283 ? 0.030 -4.834 2.170 1.00 93.19 283 SER A O 1
ATOM 2148 N N . VAL A 1 284 ? 0.599 -6.472 3.605 1.00 91.62 284 VAL A N 1
ATOM 2149 C CA . VAL A 1 284 ? 0.332 -7.606 2.733 1.00 91.62 284 VAL A CA 1
ATOM 2150 C C . VAL A 1 284 ? -0.397 -8.673 3.534 1.00 91.62 284 VAL A C 1
ATOM 2152 O O . VAL A 1 284 ? -0.010 -8.981 4.658 1.00 91.62 284 VAL A O 1
ATOM 2155 N N . SER A 1 285 ? -1.472 -9.222 2.986 1.00 92.25 285 SER A N 1
ATOM 2156 C CA . SER A 1 285 ? -2.199 -10.329 3.595 1.00 92.25 285 SER A CA 1
ATOM 2157 C C . SER A 1 285 ? -1.352 -11.600 3.535 1.00 92.25 285 SER A C 1
ATOM 2159 O O . SER A 1 285 ? -0.961 -12.036 2.454 1.00 92.25 285 SER A O 1
ATOM 2161 N N . ALA A 1 286 ? -1.108 -12.212 4.689 1.00 89.75 286 ALA A N 1
ATOM 2162 C CA . ALA A 1 286 ? -0.372 -13.463 4.811 1.00 89.75 286 ALA A CA 1
ATOM 2163 C C . ALA A 1 286 ? -1.293 -14.600 5.269 1.00 89.75 286 ALA A C 1
ATOM 2165 O O . ALA A 1 286 ? -2.307 -14.380 5.935 1.00 89.75 286 ALA A O 1
ATOM 2166 N N . GLU A 1 287 ? -0.944 -15.820 4.882 1.00 83.44 287 GLU A N 1
ATOM 2167 C CA . GLU A 1 287 ? -1.651 -17.046 5.273 1.00 83.44 287 GLU A CA 1
ATOM 2168 C C . GLU A 1 287 ? -1.165 -17.597 6.622 1.00 83.44 287 GLU A C 1
ATOM 2170 O O . GLU A 1 287 ? -1.961 -18.146 7.382 1.00 83.44 287 GLU A O 1
ATOM 2175 N N . HIS A 1 288 ? 0.117 -17.393 6.933 1.00 80.62 288 HIS A N 1
ATOM 2176 C CA . HIS A 1 288 ? 0.821 -18.024 8.043 1.00 80.62 288 HIS A CA 1
ATOM 2177 C C . HIS A 1 288 ? 1.167 -17.051 9.170 1.00 80.62 288 HIS A C 1
ATOM 2179 O O . HIS A 1 288 ? 1.339 -15.849 8.956 1.00 80.62 288 HIS A O 1
ATOM 2185 N N . GLY A 1 289 ? 1.300 -17.593 10.384 1.00 74.00 289 GLY A N 1
ATOM 2186 C CA . GLY A 1 289 ? 1.755 -16.840 11.555 1.00 74.00 289 GLY A CA 1
ATOM 2187 C C . GLY A 1 289 ? 3.147 -16.234 11.355 1.00 74.00 289 GLY A C 1
ATOM 2188 O O . GLY A 1 289 ? 3.882 -16.605 10.437 1.00 74.00 289 GLY A O 1
ATOM 2189 N N . ALA A 1 290 ? 3.552 -15.306 12.222 1.00 66.62 290 ALA A N 1
ATOM 2190 C CA . ALA A 1 290 ? 4.824 -14.615 12.061 1.00 66.62 290 ALA A CA 1
ATOM 2191 C C . ALA A 1 290 ? 6.001 -15.571 12.269 1.00 66.62 290 ALA A C 1
ATOM 2193 O O . ALA A 1 290 ? 7.016 -15.457 11.595 1.00 66.62 290 ALA A O 1
ATOM 2194 N N . SER A 1 291 ? 5.854 -16.544 13.172 1.00 66.56 291 SER A N 1
ATOM 2195 C CA . SER A 1 291 ? 6.854 -17.595 13.391 1.00 66.56 291 SER A CA 1
ATOM 2196 C C . SER A 1 291 ? 7.044 -18.490 12.161 1.00 66.56 291 SER A C 1
ATOM 2198 O O . SER A 1 291 ? 8.166 -18.655 11.698 1.00 66.56 291 SER A O 1
ATOM 2200 N N . GLU A 1 292 ? 5.950 -18.980 11.579 1.00 64.38 292 GLU A N 1
ATOM 2201 C CA . GLU A 1 292 ? 5.960 -19.783 10.347 1.00 64.38 292 GLU A CA 1
ATOM 2202 C C . GLU A 1 292 ? 6.533 -18.991 9.158 1.00 64.38 292 GLU A C 1
ATOM 2204 O O . GLU A 1 292 ? 7.379 -19.496 8.428 1.00 64.38 292 GLU A O 1
ATOM 2209 N N . THR A 1 293 ? 6.168 -17.712 9.023 1.00 60.34 293 THR A N 1
ATOM 2210 C CA . THR A 1 293 ? 6.711 -16.818 7.980 1.00 60.34 293 THR A CA 1
ATOM 2211 C C . THR A 1 293 ? 8.210 -16.546 8.160 1.00 60.34 293 THR A C 1
ATOM 2213 O O . THR A 1 293 ? 8.899 -16.213 7.210 1.00 60.34 293 THR A O 1
ATOM 2216 N N . LEU A 1 294 ? 8.751 -16.610 9.376 1.00 59.06 294 LEU A N 1
ATOM 2217 C CA . LEU A 1 294 ? 10.180 -16.364 9.603 1.00 59.06 294 LEU A CA 1
ATOM 2218 C C . LEU A 1 294 ? 11.030 -17.631 9.464 1.00 59.06 294 LEU A C 1
ATOM 2220 O O . LEU A 1 294 ? 12.200 -17.514 9.114 1.00 59.06 294 LEU A O 1
ATOM 2224 N N . ASP A 1 295 ? 10.467 -18.799 9.778 1.00 52.03 295 ASP A N 1
ATOM 2225 C CA . ASP A 1 295 ? 11.205 -20.065 9.827 1.00 52.03 295 ASP A CA 1
ATOM 2226 C C . ASP A 1 295 ? 11.122 -20.870 8.512 1.00 52.03 295 ASP A C 1
ATOM 2228 O O . ASP A 1 295 ? 12.046 -21.634 8.231 1.00 52.03 295 ASP A O 1
ATOM 2232 N N . ASP A 1 296 ? 10.062 -20.695 7.709 1.00 55.09 296 ASP A N 1
ATOM 2233 C CA . ASP A 1 296 ? 9.800 -21.487 6.492 1.00 55.09 296 ASP A CA 1
ATOM 2234 C C . ASP A 1 296 ? 9.632 -20.643 5.202 1.00 55.09 296 ASP A C 1
ATOM 2236 O O . ASP A 1 296 ? 9.380 -21.210 4.137 1.00 55.09 296 ASP A O 1
ATOM 2240 N N . ASP A 1 297 ? 9.778 -19.309 5.254 1.00 64.38 297 ASP A N 1
ATOM 2241 C CA . ASP A 1 297 ? 9.616 -18.441 4.073 1.00 64.38 297 ASP A CA 1
ATOM 2242 C C . ASP A 1 297 ? 10.959 -18.082 3.413 1.00 64.38 297 ASP A C 1
ATOM 2244 O O . ASP A 1 297 ? 11.757 -17.290 3.934 1.00 64.38 297 ASP A O 1
ATOM 2248 N N . ASP A 1 298 ? 11.167 -18.617 2.206 1.00 71.56 298 ASP A N 1
ATOM 2249 C CA . ASP A 1 298 ? 12.310 -18.308 1.341 1.00 71.56 298 ASP A CA 1
ATOM 2250 C C . ASP A 1 298 ? 12.479 -16.791 1.120 1.00 71.56 298 ASP A C 1
ATOM 2252 O O . ASP A 1 298 ? 13.605 -16.316 0.958 1.00 71.56 298 ASP A O 1
ATOM 2256 N N . LEU A 1 299 ? 11.393 -16.006 1.161 1.00 74.38 299 LEU A N 1
ATOM 2257 C CA . LEU A 1 299 ? 11.447 -14.553 1.017 1.00 74.38 299 LEU A CA 1
ATOM 2258 C C . LEU A 1 299 ? 12.233 -13.880 2.145 1.00 74.38 299 LEU A C 1
ATOM 2260 O O . LEU A 1 299 ? 13.095 -13.030 1.896 1.00 74.38 299 LEU A O 1
ATOM 2264 N N . VAL A 1 300 ? 11.896 -14.198 3.394 1.00 74.88 300 VAL A N 1
ATOM 2265 C CA . VAL A 1 300 ? 12.515 -13.564 4.561 1.00 74.88 300 VAL A CA 1
ATOM 2266 C C . VAL A 1 300 ? 14.007 -13.879 4.588 1.00 74.88 300 VAL A C 1
ATOM 2268 O O . VAL A 1 300 ? 14.832 -12.972 4.749 1.00 74.88 300 VAL A O 1
ATOM 2271 N N . ASP A 1 301 ? 14.345 -15.145 4.370 1.00 74.94 301 ASP A N 1
ATOM 2272 C CA . ASP A 1 301 ? 15.721 -15.622 4.315 1.00 74.94 301 ASP A CA 1
ATOM 2273 C C . ASP A 1 301 ? 16.514 -14.960 3.181 1.00 74.94 301 ASP A C 1
ATOM 2275 O O . ASP A 1 301 ? 17.678 -14.582 3.366 1.00 74.94 301 ASP A O 1
ATOM 2279 N N . ASP A 1 302 ? 15.894 -14.768 2.015 1.00 73.62 302 ASP A N 1
ATOM 2280 C CA . ASP A 1 302 ? 16.504 -14.075 0.885 1.00 73.62 302 ASP A CA 1
ATOM 2281 C C . ASP A 1 302 ? 16.740 -12.600 1.176 1.00 73.62 302 ASP A C 1
ATOM 2283 O O . ASP A 1 302 ? 17.848 -12.104 0.959 1.00 73.62 302 ASP A O 1
ATOM 2287 N N . LEU A 1 303 ? 15.755 -11.889 1.718 1.00 74.31 303 LEU A N 1
ATOM 2288 C CA . LEU A 1 303 ? 15.905 -10.474 2.053 1.00 74.31 303 LEU A CA 1
ATOM 2289 C C . LEU A 1 303 ? 16.994 -10.247 3.103 1.00 74.31 303 LEU A C 1
ATOM 2291 O O . LEU A 1 303 ? 17.832 -9.354 2.942 1.00 74.31 303 LEU A O 1
ATOM 2295 N N . GLN A 1 304 ? 17.051 -11.088 4.134 1.00 74.69 304 GLN A N 1
ATOM 2296 C CA . GLN A 1 304 ? 18.100 -10.994 5.142 1.00 74.69 304 GLN A CA 1
ATOM 2297 C C . GLN A 1 304 ? 19.472 -11.342 4.560 1.00 74.69 304 GLN A C 1
ATOM 2299 O O . GLN A 1 304 ? 20.439 -10.611 4.773 1.00 74.69 304 GLN A O 1
ATOM 2304 N N . SER A 1 305 ? 19.591 -12.435 3.801 1.00 70.81 305 SER A N 1
ATOM 2305 C CA . SER A 1 305 ? 20.906 -12.920 3.373 1.00 70.81 305 SER A CA 1
ATOM 2306 C C . SER A 1 305 ? 21.460 -12.212 2.132 1.00 70.81 305 SER A C 1
ATOM 2308 O O . SER A 1 305 ? 22.676 -12.164 1.951 1.00 70.81 305 SER A O 1
ATOM 2310 N N . ILE A 1 306 ? 20.593 -11.738 1.232 1.00 65.56 306 ILE A N 1
ATOM 2311 C CA . ILE A 1 306 ? 20.968 -11.077 -0.028 1.00 65.56 306 ILE A CA 1
ATOM 2312 C C . ILE A 1 306 ? 21.029 -9.564 0.165 1.00 65.56 306 ILE A C 1
ATOM 2314 O O . ILE A 1 306 ? 21.953 -8.923 -0.344 1.00 65.56 306 ILE A O 1
ATOM 2318 N N . ALA A 1 307 ? 20.053 -9.001 0.882 1.00 66.62 307 ALA A N 1
ATOM 2319 C CA . ALA A 1 307 ? 19.859 -7.561 0.969 1.00 66.62 307 ALA A CA 1
ATOM 2320 C C . ALA A 1 307 ? 20.183 -6.956 2.344 1.00 66.62 307 ALA A C 1
ATOM 2322 O O . ALA A 1 307 ? 20.137 -5.736 2.483 1.00 66.62 307 ALA A O 1
ATOM 2323 N N . ASP A 1 308 ? 20.544 -7.767 3.346 1.00 70.81 308 ASP A N 1
ATOM 2324 C CA . ASP A 1 308 ? 20.751 -7.297 4.729 1.00 70.81 308 ASP A CA 1
ATOM 2325 C C . ASP A 1 308 ? 19.526 -6.514 5.249 1.00 70.81 308 ASP A C 1
ATOM 2327 O O . ASP A 1 308 ? 19.631 -5.556 6.016 1.00 70.81 308 ASP A O 1
ATOM 2331 N N . VAL A 1 309 ? 18.335 -6.898 4.772 1.00 75.56 309 VAL A N 1
ATOM 2332 C CA . VAL A 1 309 ? 17.062 -6.320 5.192 1.00 75.56 309 VAL A CA 1
ATOM 2333 C C . VAL A 1 309 ? 16.513 -7.187 6.311 1.00 75.56 309 VAL A C 1
ATOM 2335 O O . VAL A 1 309 ? 16.116 -8.329 6.095 1.00 75.56 309 VAL A O 1
ATOM 2338 N N . HIS A 1 310 ? 16.491 -6.640 7.521 1.00 80.44 310 HIS A N 1
ATOM 2339 C CA . HIS A 1 310 ? 16.028 -7.369 8.694 1.00 80.44 310 HIS A CA 1
ATOM 2340 C C . HIS A 1 310 ? 14.505 -7.509 8.726 1.00 80.44 310 HIS A C 1
ATOM 2342 O O . HIS A 1 310 ? 13.766 -6.557 8.455 1.00 80.44 310 HIS A O 1
ATOM 2348 N N . SER A 1 311 ? 14.057 -8.682 9.164 1.00 84.94 311 SER A N 1
ATOM 2349 C CA . SER A 1 311 ? 12.665 -8.951 9.504 1.00 84.94 311 SER A CA 1
ATOM 2350 C C . SER A 1 311 ? 12.541 -9.531 10.913 1.00 84.94 311 SER A C 1
ATOM 2352 O O . SER A 1 311 ? 13.503 -10.067 11.466 1.00 84.94 311 SER A O 1
ATOM 2354 N N . TYR A 1 312 ? 11.372 -9.366 11.527 1.00 88.31 312 TYR A N 1
ATOM 2355 C CA . TYR A 1 312 ? 11.060 -9.915 12.847 1.00 88.31 312 TYR A CA 1
ATOM 2356 C C . TYR A 1 312 ? 9.548 -9.995 13.081 1.00 88.31 312 TYR A C 1
ATOM 2358 O O . TYR A 1 312 ? 8.767 -9.300 12.429 1.00 88.31 312 TYR A O 1
ATOM 2366 N N . ALA A 1 313 ? 9.137 -10.809 14.054 1.00 91.75 313 ALA A N 1
ATOM 2367 C CA . ALA A 1 313 ? 7.748 -10.891 14.490 1.00 91.75 313 ALA A CA 1
ATOM 2368 C C . ALA A 1 313 ? 7.391 -9.636 15.303 1.00 91.75 313 ALA A C 1
ATOM 2370 O O . ALA A 1 313 ? 7.912 -9.423 16.400 1.00 91.75 313 ALA A O 1
ATOM 2371 N N . GLU A 1 314 ? 6.530 -8.782 14.751 1.00 93.62 314 GLU A N 1
ATOM 2372 C CA . GLU A 1 314 ? 6.015 -7.578 15.414 1.00 93.62 314 GLU A CA 1
ATOM 2373 C C . GLU A 1 314 ? 4.867 -7.927 16.372 1.00 93.62 314 GLU A C 1
ATOM 2375 O O . GLU A 1 314 ? 4.770 -7.356 17.460 1.00 93.62 314 GLU A O 1
ATOM 2380 N N . LEU A 1 315 ? 4.033 -8.900 15.996 1.00 94.75 315 LEU A N 1
ATOM 2381 C CA . LEU A 1 315 ? 2.928 -9.417 16.799 1.00 94.75 315 LEU A CA 1
ATOM 2382 C C . LEU A 1 315 ? 2.722 -10.904 16.494 1.00 94.75 315 LEU A C 1
ATOM 2384 O O . LEU A 1 315 ? 2.784 -11.292 15.336 1.00 94.75 315 LEU A O 1
ATOM 2388 N N . GLU A 1 316 ? 2.421 -11.710 17.512 1.00 94.19 316 GLU A N 1
ATOM 2389 C CA . GLU A 1 316 ? 1.986 -13.103 17.346 1.00 94.19 316 GLU A CA 1
ATOM 2390 C C . GLU A 1 316 ? 0.866 -13.397 18.349 1.00 94.19 316 GLU A C 1
ATOM 2392 O O . GLU A 1 316 ? 1.078 -13.385 19.565 1.00 94.19 316 GLU A O 1
ATOM 2397 N N . THR A 1 317 ? -0.344 -13.623 17.844 1.00 94.12 317 THR A N 1
ATOM 2398 C CA . THR A 1 317 ? -1.526 -14.013 18.623 1.00 94.12 317 THR A CA 1
ATOM 2399 C C . THR A 1 317 ? -2.382 -14.978 17.809 1.00 94.12 317 THR A C 1
ATOM 2401 O O . THR A 1 317 ? -2.261 -15.024 16.589 1.00 94.12 317 THR A O 1
ATOM 2404 N N . ASP A 1 318 ? -3.317 -15.676 18.458 1.00 89.94 318 ASP A N 1
ATOM 2405 C CA . ASP A 1 318 ? -4.255 -16.581 17.772 1.00 89.94 318 ASP A CA 1
ATOM 2406 C C . ASP A 1 318 ? -5.153 -15.864 16.740 1.00 89.94 318 ASP A C 1
ATOM 2408 O O . ASP A 1 318 ? -5.699 -16.503 15.845 1.00 89.94 318 ASP A O 1
ATOM 2412 N N . ALA A 1 319 ? -5.357 -14.548 16.882 1.00 92.19 319 ALA A N 1
ATOM 2413 C CA . ALA A 1 319 ? -6.232 -13.760 16.010 1.00 92.19 319 ALA A CA 1
ATOM 2414 C C . ALA A 1 319 ? -5.468 -13.009 14.912 1.00 92.19 319 ALA A C 1
ATOM 2416 O O . ALA A 1 319 ? -5.964 -12.874 13.793 1.00 92.19 319 ALA A O 1
ATOM 2417 N N . CYS A 1 320 ? -4.284 -12.497 15.247 1.00 95.44 320 CYS A N 1
ATOM 2418 C CA . CYS A 1 320 ? -3.432 -11.764 14.329 1.00 95.44 320 CYS A CA 1
ATOM 2419 C C . CYS A 1 320 ? -1.950 -12.033 14.583 1.00 95.44 320 CYS A C 1
ATOM 2421 O O . CYS A 1 320 ? -1.480 -11.960 15.724 1.00 95.44 320 CYS A O 1
ATOM 2423 N N . ALA A 1 321 ? -1.223 -12.236 13.494 1.00 95.50 321 ALA A N 1
ATOM 2424 C CA . ALA A 1 321 ? 0.221 -12.321 13.447 1.00 95.50 321 ALA A CA 1
ATOM 2425 C C . ALA A 1 321 ? 0.776 -11.328 12.419 1.00 95.50 321 ALA A C 1
ATOM 2427 O O . ALA A 1 321 ? 0.174 -11.111 11.366 1.00 95.50 321 ALA A O 1
ATOM 2428 N N . ILE A 1 322 ? 1.906 -10.699 12.744 1.00 94.75 322 ILE A N 1
ATOM 2429 C CA . ILE A 1 322 ? 2.560 -9.701 11.899 1.00 94.75 322 ILE A CA 1
ATOM 2430 C C . ILE A 1 322 ? 4.054 -9.997 11.823 1.00 94.75 322 ILE A C 1
ATOM 2432 O O . ILE A 1 322 ? 4.772 -9.841 12.817 1.00 94.75 322 ILE A O 1
ATOM 2436 N N . THR A 1 323 ? 4.531 -10.322 10.624 1.00 91.94 323 THR A N 1
ATOM 2437 C CA . THR A 1 323 ? 5.957 -10.271 10.287 1.00 91.94 323 THR A CA 1
ATOM 2438 C C . THR A 1 323 ? 6.269 -8.921 9.679 1.00 91.94 323 THR A C 1
ATOM 2440 O O . THR A 1 323 ? 5.671 -8.503 8.689 1.00 91.94 323 THR A O 1
ATOM 2443 N N . ARG A 1 324 ? 7.227 -8.218 10.269 1.00 90.75 324 ARG A N 1
ATOM 2444 C CA . ARG A 1 324 ? 7.648 -6.899 9.819 1.00 90.75 324 ARG A CA 1
ATOM 2445 C C . ARG A 1 324 ? 8.987 -6.988 9.120 1.00 90.75 324 ARG A C 1
ATOM 2447 O O . ARG A 1 324 ? 9.915 -7.593 9.647 1.00 90.75 324 ARG A O 1
ATOM 2454 N N . ILE A 1 325 ? 9.094 -6.308 7.987 1.00 86.56 325 ILE A N 1
ATOM 2455 C CA . ILE A 1 325 ? 10.329 -6.085 7.248 1.00 86.56 325 ILE A CA 1
ATOM 2456 C C . ILE A 1 325 ? 10.670 -4.598 7.330 1.00 86.56 325 ILE A C 1
ATOM 2458 O O . ILE A 1 325 ? 9.895 -3.736 6.903 1.00 86.56 325 ILE A O 1
ATOM 2462 N N . GLU A 1 326 ? 11.829 -4.284 7.908 1.00 83.50 326 GLU A N 1
ATOM 2463 C CA . GLU A 1 326 ? 12.294 -2.904 8.048 1.00 83.50 326 GLU A CA 1
ATOM 2464 C C . GLU A 1 326 ? 12.799 -2.390 6.704 1.00 83.50 326 GLU A C 1
ATOM 2466 O O . GLU A 1 326 ? 13.835 -2.823 6.204 1.00 83.50 326 GLU A O 1
ATOM 2471 N N . THR A 1 327 ? 12.091 -1.419 6.130 1.00 76.69 327 THR A N 1
ATOM 2472 C CA . THR A 1 327 ? 12.567 -0.714 4.939 1.00 76.69 327 THR A CA 1
ATOM 2473 C C . THR A 1 327 ? 12.691 0.775 5.200 1.00 76.69 327 THR A C 1
ATOM 2475 O O . THR A 1 327 ? 11.994 1.357 6.038 1.00 76.69 327 THR A O 1
ATOM 2478 N N . VAL A 1 328 ? 13.591 1.399 4.449 1.00 69.94 328 VAL A N 1
ATOM 2479 C CA . VAL A 1 328 ? 13.728 2.849 4.395 1.00 69.94 328 VAL A CA 1
ATOM 2480 C C . VAL A 1 328 ? 13.304 3.336 3.018 1.00 69.94 328 VAL A C 1
ATOM 2482 O O . VAL A 1 328 ? 13.698 2.776 2.002 1.00 69.94 328 VAL A O 1
ATOM 2485 N N . SER A 1 329 ? 12.508 4.392 2.966 1.00 67.12 329 SER A N 1
ATOM 2486 C CA . SER A 1 329 ? 12.230 5.129 1.740 1.00 67.12 329 SER A CA 1
ATOM 2487 C C . SER A 1 329 ? 13.344 6.143 1.449 1.00 67.12 329 SER A C 1
ATOM 2489 O O . SER A 1 329 ? 14.308 6.310 2.212 1.00 67.12 329 SER A O 1
ATOM 2491 N N . ALA A 1 330 ? 13.219 6.849 0.324 1.00 59.50 330 ALA A N 1
ATOM 2492 C CA . ALA A 1 330 ? 14.134 7.918 -0.047 1.00 59.50 330 ALA A CA 1
ATOM 2493 C C . ALA A 1 330 ? 14.319 8.929 1.105 1.00 59.50 330 ALA A C 1
ATOM 2495 O O . ALA A 1 330 ? 13.354 9.439 1.679 1.00 59.50 330 ALA A O 1
ATOM 2496 N N . LYS A 1 331 ? 15.585 9.259 1.400 1.00 64.75 331 LYS A N 1
ATOM 2497 C CA . LYS A 1 331 ? 16.033 10.114 2.525 1.00 64.75 331 LYS A CA 1
ATOM 2498 C C . LYS A 1 331 ? 15.986 9.462 3.917 1.00 64.75 331 LYS A C 1
ATOM 2500 O O . LYS A 1 331 ? 16.177 10.166 4.904 1.00 64.75 331 LYS A O 1
ATOM 2505 N N . GLY A 1 332 ? 15.825 8.139 3.998 1.00 68.69 332 GLY A N 1
ATOM 2506 C CA . GLY A 1 332 ? 16.021 7.376 5.236 1.00 68.69 332 GLY A CA 1
ATOM 2507 C C . GLY A 1 332 ? 14.807 7.331 6.164 1.00 68.69 332 GLY A C 1
ATOM 2508 O O . GLY A 1 332 ? 14.952 6.952 7.324 1.00 68.69 332 GLY A O 1
ATOM 2509 N N . PHE A 1 333 ? 13.625 7.722 5.679 1.00 77.38 333 PHE A N 1
ATOM 2510 C CA . PHE A 1 333 ? 12.389 7.606 6.446 1.00 77.38 333 PHE A CA 1
ATOM 2511 C C . PHE A 1 333 ? 11.898 6.157 6.454 1.00 77.38 333 PHE A C 1
ATOM 2513 O O . PHE A 1 333 ? 11.912 5.504 5.413 1.00 77.38 333 PHE A O 1
ATOM 2520 N N . ARG A 1 334 ? 11.472 5.643 7.610 1.00 81.75 334 ARG A N 1
ATOM 2521 C CA . ARG A 1 334 ? 11.036 4.246 7.738 1.00 81.75 334 ARG A CA 1
ATOM 2522 C C . ARG A 1 334 ? 9.673 4.045 7.079 1.00 81.75 334 ARG A C 1
ATOM 2524 O O . ARG A 1 334 ? 8.741 4.801 7.332 1.00 81.75 334 ARG A O 1
ATOM 2531 N N . SER A 1 335 ? 9.575 3.029 6.231 1.00 84.75 335 SER A N 1
ATOM 2532 C CA . SER A 1 335 ? 8.343 2.652 5.532 1.00 84.75 335 SER A CA 1
ATOM 2533 C C . SER A 1 335 ? 8.247 1.127 5.525 1.00 84.75 335 SER A C 1
ATOM 2535 O O . SER A 1 335 ? 8.612 0.492 4.540 1.00 84.75 335 SER A O 1
ATOM 2537 N N . PRO A 1 336 ? 7.864 0.504 6.645 1.00 89.00 336 PRO A N 1
ATOM 2538 C CA . PRO A 1 336 ? 7.909 -0.942 6.796 1.00 89.00 336 PRO A CA 1
ATOM 2539 C C . PRO A 1 336 ? 6.993 -1.645 5.805 1.00 89.00 336 PRO A C 1
ATOM 2541 O O . PRO A 1 336 ? 5.980 -1.090 5.371 1.00 89.00 336 PRO A O 1
ATOM 2544 N N . VAL A 1 337 ? 7.328 -2.901 5.529 1.00 89.19 337 VAL A N 1
ATOM 2545 C CA . VAL A 1 337 ? 6.393 -3.847 4.923 1.00 89.19 337 VAL A CA 1
ATOM 2546 C C . VAL A 1 337 ? 5.949 -4.833 5.991 1.00 89.19 337 VAL A C 1
ATOM 2548 O O . VAL A 1 337 ? 6.783 -5.428 6.671 1.00 89.19 337 VAL A O 1
ATOM 2551 N N . ARG A 1 338 ? 4.638 -4.969 6.175 1.00 92.06 338 ARG A N 1
ATOM 2552 C CA . ARG A 1 338 ? 4.025 -5.864 7.158 1.00 92.06 338 ARG A CA 1
ATOM 2553 C C . ARG A 1 338 ? 3.292 -6.990 6.450 1.00 92.06 338 ARG A C 1
ATOM 2555 O O . ARG A 1 338 ? 2.389 -6.724 5.672 1.00 92.06 338 ARG A O 1
ATOM 2562 N N . TYR A 1 339 ? 3.649 -8.225 6.759 1.00 92.44 339 TYR A N 1
ATOM 2563 C CA . TYR A 1 339 ? 2.924 -9.426 6.361 1.00 92.44 339 TYR A CA 1
ATOM 2564 C C . TYR A 1 339 ? 1.979 -9.777 7.501 1.00 92.44 339 TYR A C 1
ATOM 2566 O O . TYR A 1 339 ? 2.430 -10.001 8.623 1.00 92.44 339 TYR A O 1
ATOM 2574 N N . VAL A 1 340 ? 0.677 -9.740 7.237 1.00 94.56 340 VAL A N 1
ATOM 2575 C CA . VAL A 1 340 ? -0.371 -9.786 8.255 1.00 94.56 340 VAL A CA 1
ATOM 2576 C C . VAL A 1 340 ? -1.239 -11.014 8.048 1.00 94.56 340 VAL A C 1
ATOM 2578 O O . VAL A 1 340 ? -2.079 -11.046 7.145 1.00 94.56 340 VAL A O 1
ATOM 2581 N N . ALA A 1 341 ? -1.088 -12.000 8.925 1.00 94.94 341 ALA A N 1
ATOM 2582 C CA . ALA A 1 341 ? -2.012 -13.118 9.016 1.00 94.94 341 ALA A CA 1
ATOM 2583 C C . ALA A 1 341 ? -3.128 -12.784 10.001 1.00 94.94 341 ALA A C 1
ATOM 2585 O O . ALA A 1 341 ? -2.945 -12.774 11.217 1.00 94.94 341 ALA A O 1
ATOM 2586 N N . ASN A 1 342 ? -4.302 -12.478 9.452 1.00 95.62 342 ASN A N 1
ATOM 2587 C CA . ASN A 1 342 ? -5.513 -12.172 10.206 1.00 95.62 342 ASN A CA 1
ATOM 2588 C C . ASN A 1 342 ? -6.453 -13.381 10.167 1.00 95.62 342 ASN A C 1
ATOM 2590 O O . ASN A 1 342 ? -7.325 -13.469 9.299 1.00 95.62 342 ASN A O 1
ATOM 2594 N N . ALA A 1 343 ? -6.251 -14.313 11.100 1.00 93.94 343 ALA A N 1
ATOM 2595 C CA . ALA A 1 343 ? -6.964 -15.586 11.139 1.00 93.94 343 ALA A CA 1
ATOM 2596 C C . ALA A 1 343 ? -8.485 -15.386 11.208 1.00 93.94 343 ALA A C 1
ATOM 2598 O O . ALA A 1 343 ? -9.223 -15.988 10.433 1.00 93.94 343 ALA A O 1
ATOM 2599 N N . LEU A 1 344 ? -8.955 -14.459 12.053 1.00 93.25 344 LEU A N 1
ATOM 2600 C CA . LEU A 1 344 ? -10.388 -14.196 12.218 1.00 93.25 344 LEU A CA 1
ATOM 2601 C C . LEU A 1 344 ? -11.047 -13.721 10.917 1.00 93.25 344 LEU A C 1
ATOM 2603 O O . LEU A 1 344 ? -12.118 -14.209 10.550 1.00 93.25 344 LEU A O 1
ATOM 2607 N N . ALA A 1 345 ? -10.421 -12.768 10.222 1.00 94.81 345 ALA A N 1
ATOM 2608 C CA . ALA A 1 345 ? -10.959 -12.255 8.968 1.00 94.81 345 ALA A CA 1
ATOM 2609 C C . ALA A 1 345 ? -10.813 -13.250 7.814 1.00 94.81 345 ALA A C 1
ATOM 2611 O O . ALA A 1 345 ? -11.662 -13.266 6.924 1.00 94.81 345 ALA A O 1
ATOM 2612 N N . ASN A 1 346 ? -9.767 -14.079 7.822 1.00 93.88 346 ASN A N 1
ATOM 2613 C CA . ASN A 1 346 ? -9.544 -15.086 6.791 1.00 93.88 346 ASN A CA 1
ATOM 2614 C C . ASN A 1 346 ? -10.536 -16.252 6.922 1.00 93.88 346 ASN A C 1
ATOM 2616 O O . ASN A 1 346 ? -11.114 -16.679 5.926 1.00 93.88 346 ASN A O 1
ATOM 2620 N N . ASP A 1 347 ? -10.832 -16.693 8.146 1.00 91.94 347 ASP A N 1
ATOM 2621 C CA . ASP A 1 347 ? -11.858 -17.707 8.411 1.00 91.94 347 ASP A CA 1
ATOM 2622 C C . ASP A 1 347 ? -13.245 -17.252 7.934 1.00 91.94 347 ASP A C 1
ATOM 2624 O O . ASP A 1 347 ? -14.027 -18.046 7.409 1.00 91.94 347 ASP A O 1
ATOM 2628 N N . ALA A 1 348 ? -13.547 -15.955 8.058 1.00 91.38 348 ALA A N 1
ATOM 2629 C CA . ALA A 1 348 ? -14.799 -15.380 7.572 1.00 91.38 348 ALA A CA 1
ATOM 2630 C C . ALA A 1 348 ? -14.924 -15.391 6.034 1.00 91.38 348 ALA A C 1
ATOM 2632 O O . ALA A 1 348 ? -16.046 -15.346 5.524 1.00 91.38 348 ALA A O 1
ATOM 2633 N N . LEU A 1 349 ? -13.808 -15.483 5.296 1.00 90.31 349 LEU A N 1
ATOM 2634 C CA . LEU A 1 349 ? -13.812 -15.625 3.835 1.00 90.31 349 LEU A CA 1
ATOM 2635 C C . LEU A 1 349 ? -14.204 -17.030 3.382 1.00 90.31 349 LEU A C 1
ATOM 2637 O O . LEU A 1 349 ? -14.758 -17.176 2.293 1.00 90.31 349 LEU A O 1
ATOM 2641 N N . ALA A 1 350 ? -13.947 -18.056 4.198 1.00 85.19 350 ALA A N 1
ATOM 2642 C CA . ALA A 1 350 ? -14.196 -19.460 3.877 1.00 85.19 350 ALA A CA 1
ATOM 2643 C C . ALA A 1 350 ? -15.700 -19.806 3.919 1.00 85.19 350 ALA A C 1
ATOM 2645 O O . ALA A 1 350 ? -16.172 -20.630 4.706 1.00 85.19 350 ALA A O 1
ATOM 2646 N N . THR A 1 351 ? -16.481 -19.158 3.057 1.00 81.38 351 THR A N 1
ATOM 2647 C CA . THR A 1 351 ? -17.916 -19.396 2.907 1.00 81.38 351 THR A CA 1
ATOM 2648 C C . THR A 1 351 ? -18.174 -20.619 2.034 1.00 81.38 351 THR A C 1
ATOM 2650 O O . THR A 1 351 ? -17.427 -20.921 1.099 1.00 81.38 351 THR A O 1
ATOM 2653 N N . THR A 1 352 ? -19.251 -21.337 2.346 1.00 77.88 352 THR A N 1
ATOM 2654 C CA . THR A 1 352 ? -19.756 -22.449 1.538 1.00 77.88 352 THR A CA 1
ATOM 2655 C C . THR A 1 352 ? -21.201 -22.177 1.161 1.00 77.88 352 THR A C 1
ATOM 2657 O O . THR A 1 352 ? -21.976 -21.664 1.974 1.00 77.88 352 THR A O 1
ATOM 2660 N N . ASP A 1 353 ? -21.579 -22.531 -0.063 1.00 73.81 353 ASP A N 1
ATOM 2661 C CA . ASP A 1 353 ? -22.974 -22.509 -0.477 1.00 73.81 353 ASP A CA 1
ATOM 2662 C C . ASP A 1 353 ? -23.742 -23.555 0.351 1.00 73.81 353 ASP A C 1
ATOM 2664 O O . ASP A 1 353 ? -23.455 -24.751 0.263 1.00 73.81 353 ASP A O 1
ATOM 2668 N N . PRO A 1 354 ? -24.744 -23.154 1.151 1.00 72.94 354 PRO A N 1
ATOM 2669 C CA . PRO A 1 354 ? -25.489 -24.085 1.989 1.00 72.94 354 PRO A CA 1
ATOM 2670 C C . PRO A 1 354 ? -26.315 -25.110 1.190 1.00 72.94 354 PRO A C 1
ATOM 2672 O O . PRO A 1 354 ? -26.732 -26.120 1.758 1.00 72.94 354 PRO A O 1
ATOM 2675 N N . ALA A 1 355 ? -26.588 -24.868 -0.097 1.00 77.19 355 ALA A N 1
ATOM 2676 C CA . ALA A 1 355 ? -27.350 -25.770 -0.957 1.00 77.19 355 ALA A CA 1
ATOM 2677 C C . ALA A 1 355 ? -26.484 -26.867 -1.594 1.00 77.19 355 ALA A C 1
ATOM 2679 O O . ALA A 1 355 ? -26.952 -27.997 -1.751 1.00 77.19 355 ALA A O 1
ATOM 2680 N N . THR A 1 356 ? -25.246 -26.543 -1.966 1.00 80.75 356 THR A N 1
ATOM 2681 C CA . THR A 1 356 ? -24.336 -27.453 -2.685 1.00 80.75 356 THR A CA 1
ATOM 2682 C C . THR A 1 356 ? -23.196 -27.969 -1.807 1.00 80.75 356 THR A C 1
ATOM 2684 O O . THR A 1 356 ? -22.642 -29.031 -2.083 1.00 80.75 356 THR A O 1
ATOM 2687 N N . GLY A 1 357 ? -22.879 -27.261 -0.721 1.00 76.62 357 GLY A N 1
ATOM 2688 C CA . GLY A 1 357 ? -21.699 -27.489 0.108 1.00 76.62 357 GLY A CA 1
ATOM 2689 C C . GLY A 1 357 ? -20.391 -27.064 -0.565 1.00 76.62 357 GLY A C 1
ATOM 2690 O O . GLY A 1 357 ? -19.324 -27.337 -0.017 1.00 76.62 357 GLY A O 1
ATOM 2691 N N . GLU A 1 358 ? -20.447 -26.438 -1.743 1.00 79.06 358 GLU A N 1
ATOM 2692 C CA . GLU A 1 358 ? -19.260 -25.985 -2.468 1.00 79.06 358 GLU A CA 1
ATOM 2693 C C . GLU A 1 358 ? -18.680 -24.725 -1.817 1.00 79.06 358 GLU A C 1
ATOM 2695 O O . GLU A 1 358 ? -19.417 -23.853 -1.353 1.00 79.06 358 GLU A O 1
ATOM 2700 N N . LYS A 1 359 ? -17.346 -24.632 -1.768 1.00 78.12 359 LYS A N 1
ATOM 2701 C CA . LYS A 1 359 ? -16.635 -23.438 -1.293 1.00 78.12 359 LYS A CA 1
ATOM 2702 C C . LYS A 1 359 ? -16.905 -22.290 -2.268 1.00 78.12 359 LYS A C 1
ATOM 2704 O O . LYS A 1 359 ? -16.617 -22.419 -3.454 1.00 78.12 359 LYS A O 1
ATOM 2709 N N . THR A 1 360 ? -17.475 -21.197 -1.769 1.00 77.50 360 THR A N 1
ATOM 2710 C CA . THR A 1 360 ? -17.850 -20.020 -2.571 1.00 77.50 360 THR A CA 1
ATOM 2711 C C . THR A 1 360 ? -16.920 -18.835 -2.371 1.00 77.50 360 THR A C 1
ATOM 2713 O O . THR A 1 360 ? -16.808 -18.011 -3.271 1.00 77.50 360 THR A O 1
ATOM 2716 N N . GLY A 1 361 ? -16.265 -18.733 -1.213 1.00 84.44 361 GLY A N 1
ATOM 2717 C CA . GLY A 1 361 ? -15.300 -17.672 -0.934 1.00 84.44 361 GLY A CA 1
ATOM 2718 C C . GLY A 1 361 ? -13.860 -18.166 -1.030 1.00 84.44 361 GLY A C 1
ATOM 2719 O O . GLY A 1 361 ? -13.556 -19.290 -0.621 1.00 84.44 361 GLY A O 1
ATOM 2720 N N . LEU A 1 362 ? -12.992 -17.316 -1.572 1.00 90.88 362 LEU A N 1
ATOM 2721 C CA . LEU A 1 362 ? -11.551 -17.538 -1.661 1.00 90.88 362 LEU A CA 1
ATOM 2722 C C . LEU A 1 362 ? -10.861 -16.930 -0.438 1.00 90.88 362 LEU A C 1
ATOM 2724 O O . LEU A 1 362 ? -11.132 -15.782 -0.075 1.00 90.88 362 LEU A O 1
ATOM 2728 N N . THR A 1 363 ? -9.981 -17.702 0.187 1.00 92.25 363 THR A N 1
ATOM 2729 C CA . THR A 1 363 ? -9.136 -17.298 1.317 1.00 92.25 363 THR A CA 1
ATOM 2730 C C . THR A 1 363 ? -7.812 -16.715 0.825 1.00 92.25 363 THR A C 1
ATOM 2732 O O . THR A 1 363 ? -7.465 -16.834 -0.352 1.00 92.25 363 THR A O 1
ATOM 2735 N N . VAL A 1 364 ? -7.042 -16.114 1.736 1.00 91.25 364 VAL A N 1
ATOM 2736 C CA . VAL A 1 364 ? -5.676 -15.642 1.448 1.00 91.25 364 VAL A CA 1
ATOM 2737 C C . VAL A 1 364 ? -4.791 -16.786 0.935 1.00 91.25 364 VAL A C 1
ATOM 2739 O O . VAL A 1 364 ? -4.066 -16.598 -0.035 1.00 91.25 364 VAL A O 1
ATOM 2742 N N . GLU A 1 365 ? -4.928 -17.984 1.507 1.00 89.81 365 GLU A N 1
ATOM 2743 C CA . GLU A 1 365 ? -4.220 -19.196 1.063 1.00 89.81 365 GLU A CA 1
ATOM 2744 C C . GLU A 1 365 ? -4.577 -19.593 -0.382 1.00 89.81 365 GLU A C 1
ATOM 2746 O O . GLU A 1 365 ? -3.690 -19.940 -1.163 1.00 89.81 365 GLU A O 1
ATOM 2751 N N . ASP A 1 366 ? -5.856 -19.504 -0.783 1.00 89.38 366 ASP A N 1
ATOM 2752 C CA . ASP A 1 366 ? -6.253 -19.818 -2.165 1.00 89.38 366 ASP A CA 1
ATOM 2753 C C . ASP A 1 366 ? -5.599 -18.848 -3.163 1.00 89.38 366 ASP A C 1
ATOM 2755 O O . ASP A 1 366 ? -5.131 -19.272 -4.223 1.00 89.38 366 ASP A O 1
ATOM 2759 N N . TYR A 1 367 ? -5.558 -17.554 -2.821 1.00 88.31 367 TYR A N 1
ATOM 2760 C CA . TYR A 1 367 ? -4.900 -16.527 -3.631 1.00 88.31 367 TYR A CA 1
ATOM 2761 C C . TYR A 1 367 ? -3.395 -16.773 -3.718 1.00 88.31 367 TYR A C 1
ATOM 2763 O O . TYR A 1 367 ? -2.855 -16.897 -4.814 1.00 88.31 367 TYR A O 1
ATOM 2771 N N . ASN A 1 368 ? -2.725 -16.936 -2.578 1.00 86.06 368 ASN A N 1
ATOM 2772 C CA . ASN A 1 368 ? -1.281 -17.149 -2.520 1.00 86.06 368 ASN A CA 1
ATOM 2773 C C . ASN A 1 368 ? -0.853 -18.418 -3.263 1.00 86.06 368 ASN A C 1
ATOM 2775 O O . ASN A 1 368 ? 0.106 -18.388 -4.035 1.00 86.06 368 ASN A O 1
ATOM 2779 N N . SER A 1 369 ? -1.613 -19.506 -3.114 1.00 84.25 369 SER A N 1
ATOM 2780 C CA . SER A 1 369 ? -1.393 -20.757 -3.846 1.00 84.25 369 SER A CA 1
ATOM 2781 C C . SER A 1 369 ? -1.541 -20.581 -5.357 1.00 84.25 369 SER A C 1
ATOM 2783 O O . SER A 1 369 ? -0.769 -21.151 -6.134 1.00 84.25 369 SER A O 1
ATOM 2785 N N . TYR A 1 370 ? -2.533 -19.798 -5.792 1.00 84.44 370 TYR A N 1
ATOM 2786 C CA . TYR A 1 370 ? -2.742 -19.498 -7.204 1.00 84.44 370 TYR A CA 1
ATOM 2787 C C . TYR A 1 370 ? -1.583 -18.686 -7.794 1.00 84.44 370 TYR A C 1
ATOM 2789 O O . TYR A 1 370 ? -1.032 -19.053 -8.837 1.00 84.44 370 TYR A O 1
ATOM 2797 N N . ILE A 1 371 ? -1.187 -17.615 -7.103 1.00 81.00 371 ILE A N 1
ATOM 2798 C CA . ILE A 1 371 ? -0.073 -16.750 -7.496 1.00 81.00 371 ILE A CA 1
ATOM 2799 C C . ILE A 1 371 ? 1.224 -17.548 -7.570 1.00 81.00 371 ILE A C 1
ATOM 2801 O O . ILE A 1 371 ? 1.883 -17.549 -8.606 1.00 81.00 371 ILE A O 1
ATOM 2805 N N . TRP A 1 372 ? 1.550 -18.308 -6.522 1.00 78.62 372 TRP A N 1
ATOM 2806 C CA . TRP A 1 372 ? 2.755 -19.135 -6.483 1.00 78.62 372 TRP A CA 1
ATOM 2807 C C . TRP A 1 372 ? 2.824 -20.126 -7.646 1.00 78.62 372 TRP A C 1
ATOM 2809 O O . TRP A 1 372 ? 3.855 -20.264 -8.306 1.00 78.62 372 TRP A O 1
ATOM 2819 N N . LYS A 1 373 ? 1.707 -20.799 -7.940 1.00 78.31 373 LYS A N 1
ATOM 2820 C CA . LYS A 1 373 ? 1.623 -21.710 -9.081 1.00 78.31 373 LYS A CA 1
ATOM 2821 C C . LYS A 1 373 ? 1.879 -20.977 -10.401 1.00 78.31 373 LYS A C 1
ATOM 2823 O O . LYS A 1 373 ? 2.614 -21.493 -11.240 1.00 78.31 373 LYS A O 1
ATOM 2828 N N . THR A 1 374 ? 1.297 -19.794 -10.574 1.00 75.62 374 THR A N 1
ATOM 2829 C CA . THR A 1 374 ? 1.464 -18.984 -11.788 1.00 75.62 374 THR A CA 1
ATOM 2830 C C . THR A 1 374 ? 2.917 -18.531 -11.956 1.00 75.62 374 THR A C 1
ATOM 2832 O O . THR A 1 374 ? 3.492 -18.714 -13.031 1.00 75.62 374 THR A O 1
ATOM 2835 N N . HIS A 1 375 ? 3.550 -18.070 -10.875 1.00 74.50 375 HIS A N 1
ATOM 2836 C CA . HIS A 1 375 ? 4.974 -17.719 -10.827 1.00 74.50 375 HIS A CA 1
ATOM 2837 C C . HIS A 1 375 ? 5.865 -18.902 -11.215 1.00 74.50 375 HIS A C 1
ATOM 2839 O O . HIS A 1 375 ? 6.750 -18.779 -12.064 1.00 74.50 375 HIS A O 1
ATOM 2845 N N . ALA A 1 376 ? 5.604 -20.084 -10.652 1.00 71.62 376 ALA A N 1
ATOM 2846 C CA . ALA A 1 376 ? 6.362 -21.293 -10.962 1.00 71.62 376 ALA A CA 1
ATOM 2847 C C . ALA A 1 376 ? 6.191 -21.745 -12.426 1.00 71.62 376 ALA A C 1
ATOM 2849 O O . ALA A 1 376 ? 7.156 -22.196 -13.049 1.00 71.62 376 ALA A O 1
ATOM 2850 N N . GLU A 1 377 ? 4.985 -21.624 -12.987 1.00 70.44 377 GLU A N 1
ATOM 2851 C CA . GLU A 1 377 ? 4.685 -22.021 -14.368 1.00 70.44 377 GLU A CA 1
ATOM 2852 C C . GLU A 1 377 ? 5.262 -21.045 -15.408 1.00 70.44 377 GLU A C 1
ATOM 2854 O O . GLU A 1 377 ? 5.746 -21.490 -16.452 1.00 70.44 377 GLU A O 1
ATOM 2859 N N . ILE A 1 378 ? 5.233 -19.735 -15.135 1.00 64.44 378 ILE A N 1
ATOM 2860 C CA . ILE A 1 378 ? 5.582 -18.692 -16.111 1.00 64.44 378 ILE A CA 1
ATOM 2861 C C . ILE A 1 378 ? 7.016 -18.172 -15.910 1.00 64.44 378 ILE A C 1
ATOM 2863 O O . ILE A 1 378 ? 7.807 -18.186 -16.861 1.00 64.44 378 ILE A O 1
ATOM 2867 N N . ALA A 1 379 ? 7.375 -17.764 -14.689 1.00 60.62 379 ALA A N 1
ATOM 2868 C CA . ALA A 1 379 ? 8.676 -17.170 -14.357 1.00 60.62 379 ALA A CA 1
ATOM 2869 C C . ALA A 1 379 ? 9.745 -18.209 -13.939 1.00 60.62 379 ALA A C 1
ATOM 2871 O O . ALA A 1 379 ? 10.943 -17.937 -14.009 1.00 60.62 379 ALA A O 1
ATOM 2872 N N . GLY A 1 380 ? 9.341 -19.418 -13.531 1.00 52.03 380 GLY A N 1
ATOM 2873 C CA . GLY A 1 380 ? 10.226 -20.438 -12.946 1.00 52.03 380 GLY A CA 1
ATOM 2874 C C . GLY A 1 380 ? 11.089 -21.268 -13.913 1.00 52.03 380 GLY A C 1
ATOM 2875 O O . GLY A 1 380 ? 11.930 -22.047 -13.459 1.00 52.03 380 GLY A O 1
ATOM 2876 N N . SER A 1 381 ? 10.932 -21.155 -15.238 1.00 52.56 381 SER A N 1
ATOM 2877 C CA . SER A 1 381 ? 11.754 -21.946 -16.173 1.00 52.56 381 SER A CA 1
ATOM 2878 C C . SER A 1 381 ? 13.032 -21.199 -16.582 1.00 52.56 381 SER A C 1
ATOM 2880 O O . SER A 1 381 ? 12.984 -20.070 -17.060 1.00 52.56 381 SER A O 1
ATOM 2882 N N . TYR A 1 382 ? 14.199 -21.834 -16.420 1.00 40.78 382 TYR A N 1
ATOM 2883 C CA . TYR A 1 382 ? 15.520 -21.230 -16.676 1.00 40.78 382 TYR A CA 1
ATOM 2884 C C . TYR A 1 382 ? 15.754 -20.823 -18.149 1.00 40.78 382 TYR A C 1
ATOM 2886 O O . TYR A 1 382 ? 16.643 -20.028 -18.443 1.00 40.78 382 TYR A O 1
ATOM 2894 N N . ASP A 1 383 ? 14.940 -21.320 -19.082 1.00 46.31 383 ASP A N 1
ATOM 2895 C CA . ASP A 1 383 ? 14.943 -20.866 -20.480 1.00 46.31 383 ASP A CA 1
ATOM 2896 C C . ASP A 1 383 ? 14.201 -19.517 -20.661 1.00 46.31 383 ASP A C 1
ATOM 2898 O O . ASP A 1 383 ? 14.331 -18.870 -21.701 1.00 46.31 383 ASP A O 1
ATOM 2902 N N . ASN A 1 384 ? 13.496 -19.049 -19.619 1.00 45.66 384 ASN A N 1
ATOM 2903 C CA . ASN A 1 384 ? 12.641 -17.863 -19.582 1.00 45.66 384 ASN A CA 1
ATOM 2904 C C . ASN A 1 384 ? 13.082 -16.839 -18.515 1.00 45.66 384 ASN A C 1
ATOM 2906 O O . ASN A 1 384 ? 12.237 -16.227 -17.881 1.00 45.66 384 ASN A O 1
ATOM 2910 N N . TRP A 1 385 ? 14.372 -16.524 -18.355 1.00 42.97 385 TRP A N 1
ATOM 2911 C CA . TRP A 1 385 ? 14.806 -15.374 -17.514 1.00 42.97 385 TRP A CA 1
ATOM 2912 C C . TRP A 1 385 ? 14.298 -13.999 -18.027 1.00 42.97 385 TRP A C 1
ATOM 2914 O O . TRP A 1 385 ? 14.615 -12.947 -17.472 1.00 42.97 385 TRP A O 1
ATOM 2924 N N . ALA A 1 386 ? 13.509 -14.017 -19.106 1.00 45.28 386 ALA A N 1
ATOM 2925 C CA . ALA A 1 386 ? 12.732 -12.922 -19.677 1.00 45.28 386 ALA A CA 1
ATOM 2926 C C . ALA A 1 386 ? 11.202 -13.138 -19.567 1.00 45.28 386 ALA A C 1
ATOM 2928 O O . ALA A 1 386 ? 10.441 -12.396 -20.187 1.00 45.28 386 ALA A O 1
ATOM 2929 N N . GLY A 1 387 ? 10.753 -14.175 -18.857 1.00 51.03 387 GLY A N 1
ATOM 2930 C CA . GLY A 1 387 ? 9.354 -14.501 -18.624 1.00 51.03 387 GLY A CA 1
ATOM 2931 C C . GLY A 1 387 ? 8.801 -13.583 -17.551 1.00 51.03 387 GLY A C 1
ATOM 2932 O O . GLY A 1 387 ? 9.085 -13.756 -16.373 1.00 51.03 387 GLY A O 1
ATOM 2933 N N . TRP A 1 388 ? 8.055 -12.580 -17.989 1.00 59.09 388 TRP A N 1
ATOM 2934 C CA . TRP A 1 388 ? 7.207 -11.783 -17.122 1.00 59.09 388 TRP A CA 1
ATOM 2935 C C . TRP A 1 388 ? 5.840 -12.451 -17.081 1.00 59.09 388 TRP A C 1
ATOM 2937 O O . TRP A 1 388 ? 5.243 -12.668 -18.138 1.00 59.09 388 TRP A O 1
ATOM 2947 N N . ASP A 1 389 ? 5.343 -12.780 -15.894 1.00 57.84 389 ASP A N 1
ATOM 2948 C CA . ASP A 1 389 ? 3.911 -13.000 -15.727 1.00 57.84 389 ASP A CA 1
ATOM 2949 C C . ASP A 1 389 ? 3.183 -11.657 -15.521 1.00 57.84 389 ASP A C 1
ATOM 2951 O O . ASP A 1 389 ? 3.793 -10.592 -15.386 1.00 57.84 389 ASP A O 1
ATOM 2955 N N . HIS A 1 390 ? 1.853 -11.688 -15.577 1.00 65.38 390 HIS A N 1
ATOM 2956 C CA . HIS A 1 390 ? 1.009 -10.499 -15.418 1.00 65.38 390 HIS A CA 1
ATOM 2957 C C . HIS A 1 390 ? 0.780 -10.095 -13.960 1.00 65.38 390 HIS A C 1
ATOM 2959 O O . HIS A 1 390 ? 0.206 -9.030 -13.713 1.00 65.38 390 HIS A O 1
ATOM 2965 N N . TRP A 1 391 ? 1.229 -10.894 -12.994 1.00 66.75 391 TRP A N 1
ATOM 2966 C CA . TRP A 1 391 ? 1.148 -10.616 -11.562 1.00 66.75 391 TRP A CA 1
ATOM 2967 C C . TRP A 1 391 ? 2.275 -9.686 -11.133 1.00 66.75 391 TRP A C 1
ATOM 2969 O O . TRP A 1 391 ? 2.966 -9.897 -10.139 1.00 66.75 391 TRP A O 1
ATOM 2979 N N . MET A 1 392 ? 2.454 -8.599 -11.885 1.00 64.50 392 MET A N 1
ATOM 2980 C CA . MET A 1 392 ? 3.421 -7.541 -11.610 1.00 64.50 392 MET A CA 1
ATOM 2981 C C . MET A 1 392 ? 3.267 -6.908 -10.228 1.00 64.50 392 MET A C 1
ATOM 2983 O O . MET A 1 392 ? 4.174 -6.197 -9.804 1.00 64.50 392 MET A O 1
ATOM 2987 N N . ASP A 1 393 ? 2.148 -7.142 -9.547 1.00 65.12 393 ASP A N 1
ATOM 2988 C CA . ASP A 1 393 ? 1.827 -6.725 -8.187 1.00 65.12 393 ASP A CA 1
ATOM 2989 C C . ASP A 1 393 ? 2.068 -7.795 -7.115 1.00 65.12 393 ASP A C 1
ATOM 2991 O O . ASP A 1 393 ? 1.687 -7.588 -5.966 1.00 65.12 393 ASP A O 1
ATOM 2995 N N . GLN A 1 394 ? 2.697 -8.911 -7.485 1.00 73.94 394 GLN A N 1
ATOM 2996 C CA . GLN A 1 394 ? 3.100 -10.030 -6.626 1.00 73.94 394 GLN A CA 1
ATOM 2997 C C . GLN A 1 394 ? 4.605 -10.334 -6.767 1.00 73.94 394 GLN A C 1
ATOM 2999 O O . GLN A 1 394 ? 5.031 -11.491 -6.762 1.00 73.94 394 GLN A O 1
ATOM 3004 N N . HIS A 1 395 ? 5.413 -9.293 -6.975 1.00 75.06 395 HIS A N 1
ATOM 3005 C CA . HIS A 1 395 ? 6.855 -9.397 -7.170 1.00 75.06 395 HIS A CA 1
ATOM 3006 C C . HIS A 1 395 ? 7.626 -8.489 -6.229 1.00 75.06 395 HIS A C 1
ATOM 3008 O O . HIS A 1 395 ? 7.323 -7.311 -6.085 1.00 75.06 395 HIS A O 1
ATOM 3014 N N . ILE A 1 396 ? 8.739 -8.977 -5.703 1.00 76.94 396 ILE A N 1
ATOM 3015 C CA . ILE A 1 396 ? 9.685 -8.123 -4.990 1.00 76.94 396 ILE A CA 1
ATOM 3016 C C . ILE A 1 396 ? 10.802 -7.740 -5.944 1.00 76.94 396 ILE A C 1
ATOM 3018 O O . ILE A 1 396 ? 11.470 -8.586 -6.540 1.00 76.94 396 ILE A O 1
ATOM 3022 N N . GLY A 1 397 ? 10.942 -6.432 -6.147 1.00 76.12 397 GLY A N 1
ATOM 3023 C CA . GLY A 1 397 ? 11.876 -5.873 -7.109 1.00 76.12 397 GLY A CA 1
ATOM 3024 C C . GLY A 1 397 ? 13.205 -5.494 -6.470 1.00 76.12 397 GLY A C 1
ATOM 3025 O O . GLY A 1 397 ? 13.241 -4.887 -5.402 1.00 76.12 397 GLY A O 1
ATOM 3026 N N . LEU A 1 398 ? 14.308 -5.744 -7.164 1.00 73.62 398 LEU A N 1
ATOM 3027 C CA . LEU A 1 398 ? 15.606 -5.161 -6.856 1.00 73.62 398 LEU A CA 1
ATOM 3028 C C . LEU A 1 398 ? 16.129 -4.387 -8.059 1.00 73.62 398 LEU A C 1
ATOM 3030 O O . LEU A 1 398 ? 16.197 -4.924 -9.157 1.00 73.62 398 LEU A O 1
ATOM 3034 N N . LYS A 1 399 ? 16.580 -3.154 -7.841 1.00 76.38 399 LYS A N 1
ATOM 3035 C CA . LYS A 1 399 ? 17.250 -2.313 -8.829 1.00 76.38 399 LYS A CA 1
ATOM 3036 C C . LYS A 1 399 ? 18.703 -2.077 -8.439 1.00 76.38 399 LYS A C 1
ATOM 3038 O O . LYS A 1 399 ? 18.998 -1.505 -7.386 1.00 76.38 399 LYS A O 1
ATOM 3043 N N . TYR A 1 400 ? 19.612 -2.429 -9.342 1.00 69.69 400 TYR A N 1
ATOM 3044 C CA . TYR A 1 400 ? 21.032 -2.099 -9.260 1.00 69.69 400 TYR A CA 1
ATOM 3045 C C . TYR A 1 400 ? 21.431 -1.132 -10.372 1.00 69.69 400 TYR A C 1
ATOM 3047 O O . TYR A 1 400 ? 21.101 -1.335 -11.541 1.00 69.69 400 TYR A O 1
ATOM 3055 N N . VAL A 1 401 ? 22.197 -0.106 -10.005 1.00 66.94 401 VAL A N 1
ATOM 3056 C CA . VAL A 1 401 ? 22.819 0.844 -10.933 1.00 66.94 401 VAL A CA 1
ATOM 3057 C C . VAL A 1 401 ? 24.303 0.911 -10.593 1.00 66.94 401 VAL A C 1
ATOM 3059 O O . VAL A 1 401 ? 24.660 1.248 -9.464 1.00 66.94 401 VAL A O 1
ATOM 3062 N N . GLY A 1 402 ? 25.171 0.562 -11.542 1.00 64.38 402 GLY A N 1
ATOM 3063 C CA . GLY A 1 402 ? 26.612 0.580 -11.314 1.00 64.38 402 GLY A CA 1
ATOM 3064 C C . GLY A 1 402 ? 27.443 0.060 -12.484 1.00 64.38 402 GLY A C 1
ATOM 3065 O O . GLY A 1 402 ? 26.925 -0.420 -13.493 1.00 64.38 402 GLY A O 1
ATOM 3066 N N . SER A 1 403 ? 28.765 0.162 -12.335 1.00 62.50 403 SER A N 1
ATOM 3067 C CA . SER A 1 403 ? 29.744 -0.081 -13.402 1.00 62.50 403 SER A CA 1
ATOM 3068 C C . SER A 1 403 ? 30.099 -1.554 -13.643 1.00 62.50 403 SER A C 1
ATOM 3070 O O . SER A 1 403 ? 30.660 -1.859 -14.695 1.00 62.50 403 SER A O 1
ATOM 3072 N N . ASP A 1 404 ? 29.757 -2.466 -12.724 1.00 65.62 404 ASP A N 1
ATOM 3073 C CA . ASP A 1 404 ? 29.980 -3.918 -12.861 1.00 65.62 404 ASP A CA 1
ATOM 3074 C C . ASP A 1 404 ? 28.672 -4.715 -12.746 1.00 65.62 404 ASP A C 1
ATOM 3076 O O . ASP A 1 404 ? 28.515 -5.664 -11.975 1.00 65.62 404 ASP A O 1
ATOM 3080 N N . SER A 1 405 ? 27.683 -4.287 -13.525 1.00 58.59 405 SER A N 1
ATOM 3081 C CA . SER A 1 405 ? 26.346 -4.876 -13.515 1.00 58.59 405 SER A CA 1
ATOM 3082 C C . SER A 1 405 ? 26.337 -6.359 -13.917 1.00 58.59 405 SER A C 1
ATOM 3084 O O . SER A 1 405 ? 25.506 -7.122 -13.431 1.00 58.59 405 SER A O 1
ATOM 3086 N N . CYS A 1 406 ? 27.302 -6.809 -14.729 1.00 55.69 406 CYS A N 1
ATOM 3087 C CA . CYS A 1 406 ? 27.418 -8.210 -15.139 1.00 55.69 406 CYS A CA 1
ATOM 3088 C C . CYS A 1 406 ? 27.852 -9.127 -13.987 1.00 55.69 406 CYS A C 1
ATOM 3090 O O . CYS A 1 406 ? 27.237 -10.175 -13.794 1.00 55.69 406 CYS A O 1
ATOM 3092 N N . ALA A 1 407 ? 28.876 -8.761 -13.204 1.00 59.94 407 ALA A N 1
ATOM 3093 C CA . ALA A 1 407 ? 29.319 -9.597 -12.087 1.00 59.94 407 ALA A CA 1
ATOM 3094 C C . ALA A 1 407 ? 28.259 -9.678 -10.980 1.00 59.94 407 ALA A C 1
ATOM 3096 O O . ALA A 1 407 ? 27.965 -10.772 -10.495 1.00 59.94 407 ALA A O 1
ATOM 3097 N N . VAL A 1 408 ? 27.638 -8.541 -10.640 1.00 62.81 408 VAL A N 1
ATOM 3098 C CA . VAL A 1 408 ? 26.545 -8.480 -9.656 1.00 62.81 408 VAL A CA 1
ATOM 3099 C C . VAL A 1 408 ? 25.358 -9.321 -10.119 1.00 62.81 408 VAL A C 1
ATOM 3101 O O . VAL A 1 408 ? 24.847 -10.129 -9.347 1.00 62.81 408 VAL A O 1
ATOM 3104 N N . SER A 1 409 ? 24.973 -9.209 -11.396 1.00 63.97 409 SER A N 1
ATOM 3105 C CA . SER A 1 409 ? 23.923 -10.051 -11.969 1.00 63.97 409 SER A CA 1
ATOM 3106 C C . SER A 1 409 ? 24.262 -11.528 -11.883 1.00 63.97 409 SER A C 1
ATOM 3108 O O . SER A 1 409 ? 23.420 -12.296 -11.444 1.00 63.97 409 SER A O 1
ATOM 3110 N N . HIS A 1 410 ? 25.472 -11.953 -12.248 1.00 62.75 410 HIS A N 1
ATOM 3111 C CA . HIS A 1 410 ? 25.841 -13.366 -12.149 1.00 62.75 410 HIS A CA 1
ATOM 3112 C C . HIS A 1 410 ? 25.789 -13.891 -10.712 1.00 62.75 410 HIS A C 1
ATOM 3114 O O . HIS A 1 410 ? 25.323 -15.007 -10.498 1.00 62.75 410 HIS A O 1
ATOM 3120 N N . GLN A 1 411 ? 26.242 -13.099 -9.739 1.00 65.81 411 GLN A N 1
ATOM 3121 C CA . GLN A 1 411 ? 26.214 -13.482 -8.330 1.00 65.81 411 GLN A CA 1
ATOM 3122 C C . GLN A 1 411 ? 24.781 -13.610 -7.807 1.00 65.81 411 GLN A C 1
ATOM 3124 O O . GLN A 1 411 ? 24.436 -14.633 -7.217 1.00 65.81 411 GLN A O 1
ATOM 3129 N N . LEU A 1 412 ? 23.945 -12.597 -8.038 1.00 68.44 412 LEU A N 1
ATOM 3130 C CA . LEU A 1 412 ? 22.563 -12.599 -7.571 1.00 68.44 412 LEU A CA 1
ATOM 3131 C C . LEU A 1 412 ? 21.750 -13.711 -8.241 1.00 68.44 412 LEU A C 1
ATOM 3133 O O . LEU A 1 412 ? 21.076 -14.478 -7.563 1.00 68.44 412 LEU A O 1
ATOM 3137 N N . ASN A 1 413 ? 21.902 -13.863 -9.557 1.00 67.06 413 ASN A N 1
ATOM 3138 C CA . ASN A 1 413 ? 21.248 -14.913 -10.329 1.00 67.06 413 ASN A CA 1
ATOM 3139 C C . ASN A 1 413 ? 21.649 -16.305 -9.824 1.00 67.06 413 ASN A C 1
ATOM 3141 O O . ASN A 1 413 ? 20.792 -17.174 -9.684 1.00 67.06 413 ASN A O 1
ATOM 3145 N N . ALA A 1 414 ? 22.932 -16.528 -9.521 1.00 65.88 414 ALA A N 1
ATOM 3146 C CA . ALA A 1 414 ? 23.398 -17.799 -8.972 1.00 65.88 414 ALA A CA 1
ATOM 3147 C C . ALA A 1 414 ? 22.779 -18.099 -7.598 1.00 65.88 414 ALA A C 1
ATOM 3149 O O . ALA A 1 414 ? 22.384 -19.239 -7.360 1.00 65.88 414 ALA A O 1
ATOM 3150 N N . ASN A 1 415 ? 22.659 -17.091 -6.728 1.00 68.06 415 ASN A N 1
ATOM 3151 C CA . ASN A 1 415 ? 22.044 -17.243 -5.409 1.00 68.06 415 ASN A CA 1
ATOM 3152 C C . ASN A 1 415 ? 20.549 -17.579 -5.514 1.00 68.06 415 ASN A C 1
ATOM 3154 O O . ASN A 1 415 ? 20.121 -18.582 -4.949 1.00 68.06 415 ASN A O 1
ATOM 3158 N N . LEU A 1 416 ? 19.786 -16.802 -6.292 1.00 70.88 416 LEU A N 1
ATOM 3159 C CA . LEU A 1 416 ? 18.346 -17.017 -6.486 1.00 70.88 416 LEU A CA 1
ATOM 3160 C C . LEU A 1 416 ? 18.065 -18.372 -7.161 1.00 70.88 416 LEU A C 1
ATOM 3162 O O . LEU A 1 416 ? 17.197 -19.123 -6.726 1.00 70.88 416 LEU A O 1
ATOM 3166 N N . THR A 1 417 ? 18.880 -18.755 -8.156 1.00 69.38 417 THR A N 1
ATOM 3167 C CA . THR A 1 417 ? 18.788 -20.080 -8.804 1.00 69.38 417 THR A CA 1
ATOM 3168 C C . THR A 1 417 ? 19.036 -21.211 -7.815 1.00 69.38 417 THR A C 1
ATOM 3170 O O . THR A 1 417 ? 18.326 -22.212 -7.834 1.00 69.38 417 THR A O 1
ATOM 3173 N N . ALA A 1 418 ? 20.067 -21.089 -6.972 1.00 70.25 418 ALA A N 1
ATOM 3174 C CA . ALA A 1 418 ? 20.420 -22.128 -6.008 1.00 70.25 418 ALA A CA 1
ATOM 3175 C C . ALA A 1 418 ? 19.302 -22.382 -4.985 1.00 70.25 418 ALA A C 1
ATOM 3177 O O . ALA A 1 418 ? 19.237 -23.478 -4.430 1.00 70.25 418 ALA A O 1
ATOM 3178 N N . ARG A 1 419 ? 18.430 -21.391 -4.776 1.00 71.31 419 ARG A N 1
ATOM 3179 C CA . ARG A 1 419 ? 17.255 -21.458 -3.906 1.00 71.31 419 ARG A CA 1
ATOM 3180 C C . ARG A 1 419 ? 15.954 -21.799 -4.633 1.00 71.31 419 ARG A C 1
ATOM 3182 O O . ARG A 1 419 ? 14.959 -22.066 -3.984 1.00 71.31 419 ARG A O 1
ATOM 3189 N N . GLY A 1 420 ? 15.961 -21.866 -5.964 1.00 71.44 420 GLY A N 1
ATOM 3190 C CA . GLY A 1 420 ? 14.768 -22.201 -6.745 1.00 71.44 420 GLY A CA 1
ATOM 3191 C C . GLY A 1 420 ? 13.741 -21.070 -6.841 1.00 71.44 420 GLY A C 1
ATOM 3192 O O . GLY A 1 420 ? 12.600 -21.332 -7.209 1.00 71.44 420 GLY A O 1
ATOM 3193 N N . VAL A 1 421 ? 14.140 -19.830 -6.551 1.00 72.50 421 VAL A N 1
ATOM 3194 C CA . VAL A 1 421 ? 13.270 -18.654 -6.659 1.00 72.50 421 VAL A CA 1
ATOM 3195 C C . VAL A 1 421 ? 13.045 -18.318 -8.134 1.00 72.50 421 VAL A C 1
ATOM 3197 O O . VAL A 1 421 ? 13.995 -18.268 -8.920 1.00 72.50 421 VAL A O 1
ATOM 3200 N N . ALA A 1 422 ? 11.789 -18.083 -8.519 1.00 69.31 422 ALA A N 1
ATOM 3201 C CA . ALA A 1 422 ? 11.443 -17.608 -9.855 1.00 69.31 422 ALA A CA 1
ATOM 3202 C C . ALA A 1 422 ? 11.877 -16.142 -10.017 1.00 69.31 422 ALA A C 1
ATOM 3204 O O . ALA A 1 422 ? 11.563 -15.308 -9.167 1.00 69.31 422 ALA A O 1
ATOM 3205 N N . VAL A 1 423 ? 12.607 -15.825 -11.093 1.00 69.31 423 VAL A N 1
ATOM 3206 C CA . VAL A 1 423 ? 13.187 -14.489 -11.307 1.00 69.31 423 VAL A CA 1
ATOM 3207 C C . VAL A 1 423 ? 12.930 -13.996 -12.726 1.00 69.31 423 VAL A C 1
ATOM 3209 O O . VAL A 1 423 ? 13.438 -14.564 -13.693 1.00 69.31 423 VAL A O 1
ATOM 3212 N N . GLY A 1 424 ? 12.238 -12.867 -12.841 1.00 67.44 424 GLY A N 1
ATOM 3213 C CA . GLY A 1 424 ? 12.248 -12.031 -14.035 1.00 67.44 424 GLY A CA 1
ATOM 3214 C C . GLY A 1 424 ? 13.402 -11.030 -13.975 1.00 67.44 424 GLY A C 1
ATOM 3215 O O . GLY A 1 424 ? 13.609 -10.372 -12.955 1.00 67.44 424 GLY A O 1
ATOM 3216 N N . GLN A 1 425 ? 14.167 -10.880 -15.059 1.00 66.75 425 GLN A N 1
ATOM 3217 C CA . GLN A 1 425 ? 15.230 -9.876 -15.141 1.00 66.75 425 GLN A CA 1
ATOM 3218 C C . GLN A 1 425 ? 14.996 -8.912 -16.306 1.00 66.75 425 GLN A C 1
ATOM 3220 O O . GLN A 1 425 ? 14.647 -9.304 -17.421 1.00 66.75 425 GLN A O 1
ATOM 3225 N N . ARG A 1 426 ? 15.278 -7.628 -16.075 1.00 66.25 426 ARG A N 1
ATOM 3226 C CA . ARG A 1 426 ? 15.319 -6.606 -17.123 1.00 66.25 426 ARG A CA 1
ATOM 3227 C C . ARG A 1 426 ? 16.563 -5.743 -17.002 1.00 66.25 426 ARG A C 1
ATOM 3229 O O . ARG A 1 426 ? 16.999 -5.396 -15.914 1.00 66.25 426 ARG A O 1
ATOM 3236 N N . THR A 1 427 ? 17.131 -5.379 -18.147 1.00 57.22 427 THR A N 1
ATOM 3237 C CA . THR A 1 427 ? 18.189 -4.367 -18.231 1.00 57.22 427 THR A CA 1
ATOM 3238 C C . THR A 1 427 ? 17.626 -3.123 -18.899 1.00 57.22 427 THR A C 1
ATOM 3240 O O . THR A 1 427 ? 16.939 -3.241 -19.910 1.00 57.22 427 THR A O 1
ATOM 3243 N N . THR A 1 428 ? 17.928 -1.948 -18.359 1.00 56.31 428 THR A N 1
ATOM 3244 C CA . THR A 1 428 ? 17.436 -0.661 -18.863 1.00 56.31 428 THR A CA 1
ATOM 3245 C C . THR A 1 428 ? 18.598 0.286 -19.147 1.00 56.31 428 THR A C 1
ATOM 3247 O O . THR A 1 428 ? 19.709 0.113 -18.630 1.00 56.31 428 THR A O 1
ATOM 3250 N N . ALA A 1 429 ? 18.355 1.274 -20.009 1.00 54.34 429 ALA A N 1
ATOM 3251 C CA . ALA A 1 429 ? 19.326 2.309 -20.361 1.00 54.34 429 ALA A CA 1
ATOM 3252 C C . ALA A 1 429 ? 19.095 3.627 -19.591 1.00 54.34 429 ALA A C 1
ATOM 3254 O O . ALA A 1 429 ? 19.670 4.651 -19.960 1.00 54.34 429 ALA A O 1
ATOM 3255 N N . ASP A 1 430 ? 18.297 3.596 -18.515 1.00 50.38 430 ASP A N 1
ATOM 3256 C CA . ASP A 1 430 ? 17.758 4.775 -17.810 1.00 50.38 430 ASP A CA 1
ATOM 3257 C C . ASP A 1 430 ? 18.842 5.695 -17.195 1.00 50.38 430 ASP A C 1
ATOM 3259 O O . ASP A 1 430 ? 18.542 6.801 -16.754 1.00 50.38 430 ASP A O 1
ATOM 3263 N N . TYR A 1 431 ? 20.117 5.274 -17.180 1.00 50.72 431 TYR A N 1
ATOM 3264 C CA . TYR A 1 431 ? 21.256 6.030 -16.627 1.00 50.72 431 TYR A CA 1
ATOM 3265 C C . TYR A 1 431 ? 22.388 6.271 -17.644 1.00 50.72 431 TYR A C 1
ATOM 3267 O O . TYR A 1 431 ? 23.564 6.427 -17.298 1.00 50.72 431 TYR A O 1
ATOM 3275 N N . GLY A 1 432 ? 22.052 6.343 -18.935 1.00 53.69 432 GLY A N 1
ATOM 3276 C CA . GLY A 1 432 ? 23.007 6.694 -19.986 1.00 53.69 432 GLY A CA 1
ATOM 3277 C C . GLY A 1 432 ? 24.016 5.575 -20.264 1.00 53.69 432 GLY A C 1
ATOM 3278 O O . GLY A 1 432 ? 23.652 4.519 -20.774 1.00 53.69 432 GLY A O 1
ATOM 3279 N N . ALA A 1 433 ? 25.310 5.807 -20.007 1.00 49.34 433 ALA A N 1
ATOM 3280 C CA . ALA A 1 433 ? 26.338 4.773 -20.205 1.00 49.34 433 ALA A CA 1
ATOM 3281 C C . ALA A 1 433 ? 26.299 3.682 -19.119 1.00 49.34 433 ALA A C 1
ATOM 3283 O O . ALA A 1 433 ? 26.809 2.580 -19.339 1.00 49.34 433 ALA A O 1
ATOM 3284 N N . GLU A 1 434 ? 25.701 3.985 -17.965 1.00 50.94 434 GLU A N 1
ATOM 3285 C CA . GLU A 1 434 ? 25.460 3.029 -16.891 1.00 50.94 434 GLU A CA 1
ATOM 3286 C C . GLU A 1 434 ? 24.097 2.372 -17.133 1.00 50.94 434 GLU A C 1
ATOM 3288 O O . GLU A 1 434 ? 23.081 3.043 -17.297 1.00 50.94 434 GLU A O 1
ATOM 3293 N N . LYS A 1 435 ? 24.079 1.042 -17.226 1.00 56.78 435 LYS A N 1
ATOM 3294 C CA . LYS A 1 435 ? 22.836 0.279 -17.384 1.00 56.78 435 LYS A CA 1
ATOM 3295 C C . LYS A 1 435 ? 22.261 -0.008 -16.003 1.00 56.78 435 LYS A C 1
ATOM 3297 O O . LYS A 1 435 ? 23.020 -0.428 -15.127 1.00 56.78 435 LYS A O 1
ATOM 3302 N N . ALA A 1 436 ? 20.952 0.150 -15.820 1.00 62.53 436 ALA A N 1
ATOM 3303 C CA . ALA A 1 436 ? 20.298 -0.409 -14.641 1.00 62.53 436 ALA A CA 1
ATOM 3304 C C . ALA A 1 436 ? 19.912 -1.861 -14.913 1.00 62.53 436 ALA A C 1
ATOM 3306 O O . ALA A 1 436 ? 19.534 -2.220 -16.030 1.00 62.53 436 ALA A O 1
ATOM 3307 N N . ILE A 1 437 ? 20.009 -2.696 -13.886 1.00 65.44 437 ILE A N 1
ATOM 3308 C CA . ILE A 1 437 ? 19.449 -4.042 -13.908 1.00 65.44 437 ILE A CA 1
ATOM 3309 C C . ILE A 1 437 ? 18.375 -4.117 -12.837 1.00 65.44 437 ILE A C 1
ATOM 3311 O O . ILE A 1 437 ? 18.590 -3.690 -11.703 1.00 65.44 437 ILE A O 1
ATOM 3315 N N . HIS A 1 438 ? 17.227 -4.643 -13.236 1.00 71.38 438 HIS A N 1
ATOM 3316 C CA . HIS A 1 438 ? 16.100 -4.925 -12.380 1.00 71.38 438 HIS A CA 1
ATOM 3317 C C . HIS A 1 438 ? 15.904 -6.439 -12.290 1.00 71.38 438 HIS A C 1
ATOM 3319 O O . HIS A 1 438 ? 15.916 -7.120 -13.319 1.00 71.38 438 HIS A O 1
ATOM 3325 N N . TRP A 1 439 ? 15.703 -6.940 -11.079 1.00 72.44 439 TRP A N 1
ATOM 3326 C CA . TRP A 1 439 ? 15.269 -8.304 -10.795 1.00 72.44 439 TRP A CA 1
ATOM 3327 C C . TRP A 1 439 ? 13.907 -8.256 -10.132 1.00 72.44 439 TRP A C 1
ATOM 3329 O O . TRP A 1 439 ? 13.651 -7.352 -9.345 1.00 72.44 439 TRP A O 1
ATOM 3339 N N . TYR A 1 440 ? 13.069 -9.228 -10.446 1.00 75.06 440 TYR A N 1
ATOM 3340 C CA . TYR A 1 440 ? 11.713 -9.363 -9.945 1.00 75.06 440 TYR A CA 1
ATOM 3341 C C . TYR A 1 440 ? 11.525 -10.799 -9.511 1.00 75.06 440 TYR A C 1
ATOM 3343 O O . TYR A 1 440 ? 11.610 -11.699 -10.342 1.00 75.06 440 TYR A O 1
ATOM 3351 N N . THR A 1 441 ? 11.308 -11.013 -8.222 1.00 72.62 441 THR A N 1
ATOM 3352 C CA . THR A 1 441 ? 11.101 -12.349 -7.664 1.00 72.62 441 THR A CA 1
ATOM 3353 C C . THR A 1 441 ? 9.647 -12.530 -7.273 1.00 72.62 441 THR A C 1
ATOM 3355 O O . THR A 1 441 ? 9.105 -11.681 -6.564 1.00 72.62 441 THR A O 1
ATOM 3358 N N . GLY A 1 442 ? 9.028 -13.617 -7.718 1.00 67.50 442 GLY A N 1
ATOM 3359 C CA . GLY A 1 442 ? 7.662 -13.963 -7.340 1.00 67.50 442 GLY A CA 1
ATOM 3360 C C . GLY A 1 442 ? 7.642 -14.793 -6.058 1.00 67.50 442 GLY A C 1
ATOM 3361 O O . GLY A 1 442 ? 8.151 -15.911 -6.060 1.00 67.50 442 GLY A O 1
ATOM 3362 N N . TYR A 1 443 ? 7.040 -14.267 -4.989 1.00 71.12 443 TYR A N 1
ATOM 3363 C CA . TYR A 1 443 ? 6.803 -14.991 -3.731 1.00 71.12 443 TYR A CA 1
ATOM 3364 C C . TYR A 1 443 ? 5.307 -15.062 -3.433 1.00 71.12 443 TYR A C 1
ATOM 3366 O O . TYR A 1 443 ? 4.551 -14.157 -3.801 1.00 71.12 443 TYR A O 1
ATOM 3374 N N . ALA A 1 444 ? 4.884 -16.128 -2.752 1.00 66.88 444 ALA A N 1
ATOM 3375 C CA . ALA A 1 444 ? 3.533 -16.225 -2.215 1.00 66.88 444 ALA A CA 1
ATOM 3376 C C . ALA A 1 444 ? 3.272 -15.081 -1.221 1.00 66.88 444 ALA A C 1
ATOM 3378 O O . ALA A 1 444 ? 4.178 -14.658 -0.507 1.00 66.88 444 ALA A O 1
ATOM 3379 N N . GLY A 1 445 ? 2.042 -14.559 -1.191 1.00 60.06 445 GLY A N 1
ATOM 3380 C CA . GLY A 1 445 ? 1.664 -13.529 -0.225 1.00 60.06 445 GLY A CA 1
ATOM 3381 C C . GLY A 1 445 ? 2.467 -12.245 -0.344 1.00 60.06 445 GLY A C 1
ATOM 3382 O O . GLY A 1 445 ? 2.675 -11.596 0.668 1.00 60.06 445 GLY A O 1
ATOM 3383 N N . SER A 1 446 ? 2.935 -11.879 -1.539 1.00 58.34 446 SER A N 1
ATOM 3384 C CA . SER A 1 446 ? 3.633 -10.616 -1.775 1.00 58.34 446 SER A CA 1
ATOM 3385 C C . SER A 1 446 ? 2.672 -9.566 -2.343 1.00 58.34 446 SER A C 1
ATOM 3387 O O . SER A 1 446 ? 1.800 -9.865 -3.144 1.00 58.34 446 SER A O 1
ATOM 3389 N N . MET A 1 447 ? 2.810 -8.302 -1.951 1.00 65.06 447 MET A N 1
ATOM 3390 C CA . MET A 1 447 ? 2.449 -7.201 -2.852 1.00 65.06 447 MET A CA 1
ATOM 3391 C C . MET A 1 447 ? 3.726 -6.730 -3.535 1.00 65.06 447 MET A C 1
ATOM 3393 O O . MET A 1 447 ? 4.806 -7.009 -3.019 1.00 65.06 447 MET A O 1
ATOM 3397 N N . THR A 1 448 ? 3.655 -6.001 -4.649 1.00 69.88 448 THR A N 1
ATOM 3398 C CA . THR A 1 448 ? 4.887 -5.502 -5.265 1.00 69.88 448 THR A CA 1
ATOM 3399 C C . THR A 1 448 ? 5.435 -4.285 -4.573 1.00 69.88 448 THR A C 1
ATOM 3401 O O . THR A 1 448 ? 4.782 -3.250 -4.454 1.00 69.88 448 THR A O 1
ATOM 3404 N N . TRP A 1 449 ? 6.699 -4.393 -4.207 1.00 63.56 449 TRP A N 1
ATOM 3405 C CA . TRP A 1 449 ? 7.517 -3.310 -3.706 1.00 63.56 449 TRP A CA 1
ATOM 3406 C C . TRP A 1 449 ? 8.948 -3.538 -4.188 1.00 63.56 449 TRP A C 1
ATOM 3408 O O . TRP A 1 449 ? 9.420 -4.670 -4.298 1.00 63.56 449 TRP A O 1
ATOM 3418 N N . GLU A 1 450 ? 9.624 -2.455 -4.560 1.00 70.31 450 GLU A N 1
ATOM 3419 C CA . GLU A 1 450 ? 10.949 -2.521 -5.163 1.00 70.31 450 GLU A CA 1
ATOM 3420 C C . GLU A 1 450 ? 11.984 -1.735 -4.373 1.00 70.31 450 GLU A C 1
ATOM 3422 O O . GLU A 1 450 ? 11.730 -0.625 -3.892 1.00 70.31 450 GLU A O 1
ATOM 3427 N N . TYR A 1 451 ? 13.191 -2.286 -4.338 1.00 62.47 451 TYR A N 1
ATOM 3428 C CA . TYR A 1 451 ? 14.337 -1.710 -3.669 1.00 62.47 451 TYR A CA 1
ATOM 3429 C C . TYR A 1 451 ? 15.373 -1.168 -4.629 1.00 62.47 451 TYR A C 1
ATOM 3431 O O . TYR A 1 451 ? 15.667 -1.767 -5.660 1.00 62.47 451 TYR A O 1
ATOM 3439 N N . TRP A 1 452 ? 16.010 -0.076 -4.234 1.00 62.19 452 TRP A N 1
ATOM 3440 C CA . TRP A 1 452 ? 17.163 0.469 -4.922 1.00 62.19 452 TRP A CA 1
ATOM 3441 C C . TRP A 1 452 ? 18.418 0.356 -4.064 1.00 62.19 452 TRP A C 1
ATOM 3443 O O . TRP A 1 452 ? 18.421 0.740 -2.896 1.00 62.19 452 TRP A O 1
ATOM 3453 N N . VAL A 1 453 ? 19.494 -0.148 -4.663 1.00 58.44 453 VAL A N 1
ATOM 3454 C CA . VAL A 1 453 ? 20.816 -0.231 -4.040 1.00 58.44 453 VAL A CA 1
ATOM 3455 C C . VAL A 1 453 ? 21.513 1.132 -4.081 1.00 58.44 453 VAL A C 1
ATOM 3457 O O . VAL A 1 453 ? 21.873 1.621 -5.154 1.00 58.44 453 VAL A O 1
ATOM 3460 N N . THR A 1 454 ? 21.752 1.740 -2.915 1.00 47.53 454 THR A N 1
ATOM 3461 C CA . THR A 1 454 ? 22.421 3.050 -2.806 1.00 47.53 454 THR A CA 1
ATOM 3462 C C . THR A 1 454 ? 23.925 2.952 -2.511 1.00 47.53 454 THR A C 1
ATOM 3464 O O . THR A 1 454 ? 24.382 2.044 -1.819 1.00 47.53 454 THR A O 1
ATOM 3467 N N . GLY A 1 455 ? 24.715 3.897 -3.049 1.00 43.78 455 GLY A N 1
ATOM 3468 C CA . GLY A 1 455 ? 26.182 3.941 -2.888 1.00 43.78 455 GLY A CA 1
ATOM 3469 C C . GLY A 1 455 ? 26.986 4.281 -4.154 1.00 43.78 455 GLY A C 1
ATOM 3470 O O . GLY A 1 455 ? 28.194 4.505 -4.067 1.00 43.78 455 GLY A O 1
ATOM 3471 N N . CYS A 1 456 ? 26.335 4.382 -5.316 1.00 34.78 456 CYS A N 1
ATOM 3472 C CA . CYS A 1 456 ? 26.914 4.894 -6.563 1.00 34.78 456 CYS A CA 1
ATOM 3473 C C . CYS A 1 456 ? 26.355 6.300 -6.865 1.00 34.78 456 CYS A C 1
ATOM 3475 O O . CYS A 1 456 ? 25.196 6.560 -6.536 1.00 34.78 456 CYS A O 1
ATOM 3477 N N . PRO A 1 457 ? 27.155 7.241 -7.411 1.00 33.84 457 PRO A N 1
ATOM 3478 C CA . PRO A 1 457 ? 26.751 8.639 -7.568 1.00 33.84 457 PRO A CA 1
ATOM 3479 C C . PRO A 1 457 ? 25.588 8.778 -8.560 1.00 33.84 457 PRO A C 1
ATOM 3481 O O . PRO A 1 457 ? 25.779 8.820 -9.770 1.00 33.84 457 PRO A O 1
ATOM 3484 N N . SER A 1 458 ? 24.376 8.886 -8.024 1.00 35.75 458 SER A N 1
ATOM 3485 C CA . SER A 1 458 ? 23.131 9.100 -8.751 1.00 35.75 458 SER A CA 1
ATOM 3486 C C . SER A 1 458 ? 22.908 10.589 -9.014 1.00 35.75 458 SER A C 1
ATOM 3488 O O . SER A 1 458 ? 22.234 11.292 -8.265 1.00 35.75 458 SER A O 1
ATOM 3490 N N . TYR A 1 459 ? 23.483 11.094 -10.103 1.00 37.12 459 TYR A N 1
ATOM 3491 C CA . TYR A 1 459 ? 23.111 12.404 -10.641 1.00 37.12 459 TYR A CA 1
ATOM 3492 C C . TYR A 1 459 ? 22.282 12.243 -11.921 1.00 37.12 459 TYR A C 1
ATOM 3494 O O . TYR A 1 459 ? 22.713 12.645 -12.995 1.00 37.12 459 TYR A O 1
ATOM 3502 N N . SER A 1 460 ? 21.086 11.666 -11.798 1.00 34.38 460 SER A N 1
ATOM 3503 C CA . SER A 1 460 ? 19.936 11.949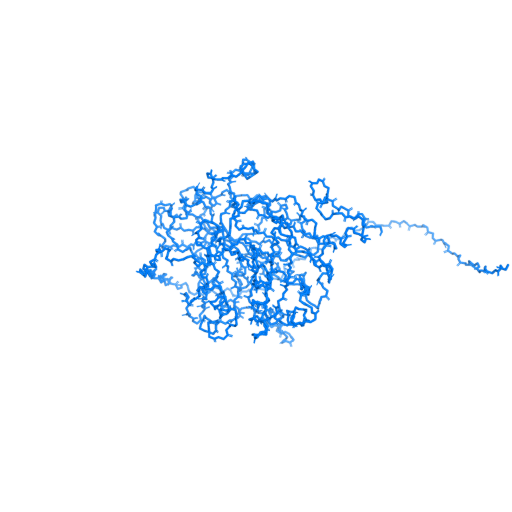 -12.670 1.00 34.38 460 SER A CA 1
ATOM 3504 C C . SER A 1 460 ? 18.656 11.461 -11.987 1.00 34.38 460 SER A C 1
ATOM 3506 O O . SER A 1 460 ? 18.633 10.404 -11.357 1.00 34.38 460 SER A O 1
ATOM 3508 N N . THR A 1 461 ? 17.608 12.275 -12.054 1.00 35.25 461 THR A N 1
ATOM 3509 C CA . THR A 1 461 ? 16.306 12.051 -11.412 1.00 35.25 461 THR A CA 1
ATOM 3510 C C . THR A 1 461 ? 15.212 11.909 -12.461 1.00 35.25 461 THR A C 1
ATOM 3512 O O . THR A 1 461 ? 14.188 12.576 -12.353 1.00 35.25 461 THR A O 1
ATOM 3515 N N . ASP A 1 462 ? 15.437 11.065 -13.465 1.00 34.06 462 ASP A N 1
ATOM 3516 C CA . ASP A 1 462 ? 14.402 10.755 -14.449 1.00 34.06 462 ASP A CA 1
ATOM 3517 C C . ASP A 1 462 ? 13.814 9.379 -14.122 1.00 34.06 462 ASP A C 1
ATOM 3519 O O . ASP A 1 462 ? 14.514 8.378 -13.962 1.00 34.06 462 ASP A O 1
ATOM 3523 N N . SER A 1 463 ? 12.511 9.399 -13.867 1.00 33.47 463 SER A N 1
ATOM 3524 C CA . SER A 1 463 ? 11.741 8.447 -13.070 1.00 33.47 463 SER A CA 1
ATOM 3525 C C . SER A 1 463 ? 11.086 7.324 -13.882 1.00 33.47 463 SER A C 1
ATOM 3527 O O . SER A 1 463 ? 10.125 6.714 -13.414 1.00 33.47 463 SER A O 1
ATOM 3529 N N . GLU A 1 464 ? 11.589 7.013 -15.072 1.00 38.56 464 GLU A N 1
ATOM 3530 C CA . GLU A 1 464 ? 10.911 6.115 -16.010 1.00 38.56 464 GLU A CA 1
ATOM 3531 C C . GLU A 1 464 ? 11.484 4.693 -15.951 1.00 38.56 464 GLU A C 1
ATOM 3533 O O . GLU A 1 464 ? 12.501 4.379 -16.556 1.00 38.56 464 GLU A O 1
ATOM 3538 N N . ALA A 1 465 ? 10.828 3.805 -15.196 1.00 31.17 465 ALA A N 1
ATOM 3539 C CA . ALA A 1 465 ? 11.097 2.366 -15.241 1.00 31.17 465 ALA A CA 1
ATOM 3540 C C . ALA A 1 465 ? 10.098 1.680 -16.191 1.00 31.17 465 ALA A C 1
ATOM 3542 O O . ALA A 1 465 ? 8.934 1.505 -15.826 1.00 31.17 465 ALA A O 1
ATOM 3543 N N . ASP A 1 466 ? 10.516 1.295 -17.399 1.00 36.75 466 ASP A N 1
ATOM 3544 C CA . ASP A 1 466 ? 9.603 0.671 -18.385 1.00 36.75 466 ASP A CA 1
ATOM 3545 C C . ASP A 1 466 ? 9.514 -0.851 -18.324 1.00 36.75 466 ASP A C 1
ATOM 3547 O O . ASP A 1 466 ? 10.205 -1.547 -19.044 1.00 36.75 466 ASP A O 1
ATOM 3551 N N . VAL A 1 467 ? 8.647 -1.427 -17.500 1.00 35.41 467 VAL A N 1
ATOM 3552 C CA . VAL A 1 467 ? 8.375 -2.872 -17.593 1.00 35.41 467 VAL A CA 1
ATOM 3553 C C . VAL A 1 467 ? 7.826 -3.219 -18.986 1.00 35.41 467 VAL A C 1
ATOM 3555 O O . VAL A 1 467 ? 6.633 -3.138 -19.237 1.00 35.41 467 VAL A O 1
ATOM 3558 N N . CYS A 1 468 ? 8.713 -3.576 -19.912 1.00 36.41 468 CYS A N 1
ATOM 3559 C CA . CYS A 1 468 ? 8.347 -4.061 -21.227 1.00 36.41 468 CYS A CA 1
ATOM 3560 C C . CYS A 1 468 ? 8.074 -5.559 -21.083 1.00 36.41 468 CYS A C 1
ATOM 3562 O O . CYS A 1 468 ? 8.972 -6.352 -20.798 1.00 36.41 468 CYS A O 1
ATOM 3564 N N . ALA A 1 469 ? 6.817 -5.935 -21.252 1.00 31.88 469 ALA A N 1
ATOM 3565 C CA . ALA A 1 469 ? 6.299 -7.289 -21.094 1.00 31.88 469 ALA A CA 1
ATOM 3566 C C . ALA A 1 469 ? 6.619 -8.241 -22.270 1.00 31.88 469 ALA A C 1
ATOM 3568 O O . ALA A 1 469 ? 6.157 -9.380 -22.293 1.00 31.88 469 ALA A O 1
ATOM 3569 N N . CYS A 1 470 ? 7.368 -7.806 -23.289 1.00 37.16 470 CYS A N 1
ATOM 3570 C CA . CYS A 1 470 ? 7.394 -8.498 -24.579 1.00 37.16 470 CYS A CA 1
ATOM 3571 C C . CYS A 1 470 ? 8.694 -9.320 -24.771 1.00 37.16 470 CYS A C 1
ATOM 3573 O O . CYS A 1 470 ? 9.788 -8.785 -24.925 1.00 37.16 470 CYS A O 1
ATOM 3575 N N . HIS A 1 471 ? 8.536 -10.649 -24.718 1.00 31.22 471 HIS A N 1
ATOM 3576 C CA . HIS A 1 471 ? 9.360 -11.750 -25.256 1.00 31.22 471 HIS A CA 1
ATOM 3577 C C . HIS A 1 471 ? 10.793 -11.441 -25.776 1.00 31.22 471 HIS A C 1
ATOM 3579 O O . HIS A 1 471 ? 10.951 -10.686 -26.723 1.00 31.22 471 HIS A O 1
ATOM 3585 N N . ALA A 1 472 ? 11.805 -12.157 -25.247 1.00 30.81 472 ALA A N 1
ATOM 3586 C CA . ALA A 1 472 ? 13.218 -12.406 -25.657 1.00 30.81 472 ALA A CA 1
ATOM 3587 C C . ALA A 1 472 ? 14.126 -11.285 -26.232 1.00 30.81 472 ALA A C 1
ATOM 3589 O O . ALA A 1 472 ? 15.348 -11.377 -26.115 1.00 30.81 472 ALA A O 1
ATOM 3590 N N . SER A 1 473 ? 13.595 -10.232 -26.836 1.00 34.78 473 SER A N 1
ATOM 3591 C CA . SER A 1 473 ? 14.329 -9.160 -27.506 1.00 34.78 473 SER A CA 1
ATOM 3592 C C . SER A 1 473 ? 14.050 -7.801 -26.876 1.00 34.78 473 SER A C 1
ATOM 3594 O O . SER A 1 473 ? 14.035 -6.811 -27.597 1.00 34.78 473 SER A O 1
ATOM 3596 N N . ASN A 1 474 ? 13.827 -7.774 -25.556 1.00 42.00 474 ASN A N 1
ATOM 3597 C CA . ASN A 1 474 ? 13.375 -6.641 -24.740 1.00 42.00 474 ASN A CA 1
ATOM 3598 C C . ASN A 1 474 ? 14.368 -5.454 -24.746 1.00 42.00 474 ASN A C 1
ATOM 3600 O O . ASN A 1 474 ? 15.072 -5.157 -23.783 1.00 42.00 474 ASN A O 1
ATOM 3604 N N . ASN A 1 475 ? 14.494 -4.854 -25.920 1.00 41.28 475 ASN A N 1
ATOM 3605 C CA . ASN A 1 475 ? 15.434 -3.846 -26.350 1.00 41.28 475 ASN A CA 1
ATOM 3606 C C . ASN A 1 475 ? 14.647 -2.940 -27.293 1.00 41.28 475 ASN A C 1
ATOM 3608 O O . ASN A 1 475 ? 14.247 -3.375 -28.376 1.00 41.28 475 ASN A O 1
ATOM 3612 N N . ASP A 1 476 ? 14.478 -1.682 -26.896 1.00 40.44 476 ASP A N 1
ATOM 3613 C CA . ASP A 1 476 ? 13.779 -0.631 -27.646 1.00 40.44 476 ASP A CA 1
ATOM 3614 C C . ASP A 1 476 ? 14.219 -0.562 -29.112 1.00 40.44 476 ASP A C 1
ATOM 3616 O O . ASP A 1 476 ? 13.449 -0.201 -29.999 1.00 40.44 476 ASP A O 1
ATOM 3620 N N . LYS A 1 477 ? 15.465 -0.961 -29.389 1.00 39.53 477 LYS A N 1
ATOM 3621 C CA . LYS A 1 477 ? 16.024 -1.037 -30.733 1.00 39.53 477 LYS A CA 1
ATOM 3622 C C . LYS A 1 477 ? 15.339 -2.081 -31.614 1.00 39.53 477 LYS A C 1
ATOM 3624 O O . LYS A 1 477 ? 15.088 -1.783 -32.773 1.00 39.53 477 LYS A O 1
ATOM 3629 N N . ILE A 1 478 ? 15.057 -3.278 -31.101 1.00 42.97 478 ILE A N 1
ATOM 3630 C CA . ILE A 1 478 ? 14.428 -4.348 -31.892 1.00 42.97 478 ILE A CA 1
ATOM 3631 C C . ILE A 1 478 ? 12.953 -4.014 -32.116 1.00 42.97 478 ILE A C 1
ATOM 3633 O O . ILE A 1 478 ? 12.481 -4.099 -33.244 1.00 42.97 478 ILE A O 1
ATOM 3637 N N . PHE A 1 479 ? 12.265 -3.503 -31.091 1.00 42.03 479 PHE A N 1
ATOM 3638 C CA . PHE A 1 479 ? 10.900 -2.995 -31.240 1.00 42.03 479 PHE A CA 1
ATOM 3639 C C . PHE A 1 479 ? 10.814 -1.873 -32.288 1.00 42.03 479 PHE A C 1
ATOM 3641 O O . PHE A 1 479 ? 9.972 -1.929 -33.182 1.00 42.03 479 PHE A O 1
ATOM 3648 N N . LEU A 1 480 ? 11.718 -0.889 -32.240 1.00 43.19 480 LEU A N 1
ATOM 3649 C CA . LEU A 1 480 ? 11.788 0.189 -33.231 1.00 43.19 480 LEU A CA 1
ATOM 3650 C C . LEU A 1 480 ? 12.126 -0.326 -34.637 1.00 43.19 480 LEU A C 1
ATOM 3652 O O . LEU A 1 480 ? 11.585 0.181 -35.619 1.00 43.19 480 LEU A O 1
ATOM 3656 N N . GLU A 1 481 ? 13.014 -1.313 -34.753 1.00 47.78 481 GLU A N 1
ATOM 3657 C CA . GLU A 1 481 ? 13.385 -1.924 -36.034 1.00 47.78 481 GLU A CA 1
ATOM 3658 C C . GLU A 1 481 ? 12.234 -2.740 -36.649 1.00 47.78 481 GLU A C 1
ATOM 3660 O O . GLU A 1 481 ? 12.067 -2.720 -37.869 1.00 47.78 481 GLU A O 1
ATOM 3665 N N . GLU A 1 482 ? 11.419 -3.412 -35.833 1.00 47.34 482 GLU A N 1
ATOM 3666 C CA . GLU A 1 482 ? 10.311 -4.260 -36.295 1.00 47.34 482 GLU A CA 1
ATOM 3667 C C . GLU A 1 482 ? 9.011 -3.486 -36.534 1.00 47.34 482 GLU A C 1
ATOM 3669 O O . GLU A 1 482 ? 8.291 -3.760 -37.497 1.00 47.34 482 GLU A O 1
ATOM 3674 N N . THR A 1 483 ? 8.709 -2.504 -35.686 1.00 44.44 483 THR A N 1
ATOM 3675 C CA . THR A 1 483 ? 7.432 -1.772 -35.722 1.00 44.44 483 THR A CA 1
ATOM 3676 C C . THR A 1 483 ? 7.551 -0.387 -36.354 1.00 44.44 483 THR A C 1
ATOM 3678 O O . THR A 1 483 ? 6.550 0.190 -36.780 1.00 44.44 483 THR A O 1
ATOM 3681 N N . GLY A 1 484 ? 8.764 0.173 -36.426 1.00 44.25 484 GLY A N 1
ATOM 3682 C CA . GLY A 1 484 ? 8.990 1.565 -36.821 1.00 44.25 484 GLY A CA 1
ATOM 3683 C C . GLY A 1 484 ? 8.516 2.595 -35.788 1.00 44.25 484 GLY A C 1
ATOM 3684 O O . GLY A 1 484 ? 8.585 3.795 -36.066 1.00 44.25 484 GLY A O 1
ATOM 3685 N N . ALA A 1 485 ? 8.044 2.156 -34.616 1.00 40.53 485 ALA A N 1
ATOM 3686 C CA . ALA A 1 485 ? 7.561 2.999 -33.530 1.00 40.53 485 ALA A CA 1
ATOM 3687 C C . ALA A 1 485 ? 8.592 3.079 -32.393 1.00 40.53 485 ALA A C 1
ATOM 3689 O O . ALA A 1 485 ? 9.274 2.110 -32.078 1.00 40.53 485 ALA A O 1
ATOM 3690 N N . ASN A 1 486 ? 8.728 4.260 -31.785 1.00 41.66 486 ASN A N 1
ATOM 3691 C CA . ASN A 1 486 ? 9.607 4.480 -30.637 1.00 41.66 486 ASN A CA 1
ATOM 3692 C C . ASN A 1 486 ? 8.753 4.587 -29.364 1.00 41.66 486 ASN A C 1
ATOM 3694 O O . ASN A 1 486 ? 7.958 5.526 -29.278 1.00 41.66 486 ASN A O 1
ATOM 3698 N N . CYS A 1 487 ? 8.956 3.684 -28.396 1.00 39.75 487 CYS A N 1
ATOM 3699 C CA . CYS A 1 487 ? 8.228 3.660 -27.118 1.00 39.75 487 CYS A CA 1
ATOM 3700 C C . CYS A 1 487 ? 8.338 4.992 -26.354 1.00 39.75 487 CYS A C 1
ATOM 3702 O O . CYS A 1 487 ? 7.355 5.486 -25.826 1.00 39.75 487 CYS A O 1
ATOM 3704 N N . THR A 1 488 ? 9.493 5.663 -26.416 1.00 37.50 488 THR A N 1
ATOM 3705 C CA . THR A 1 488 ? 9.756 6.926 -25.686 1.00 37.50 488 THR A CA 1
ATOM 3706 C C . THR A 1 488 ? 9.054 8.169 -26.251 1.00 37.50 488 THR A C 1
ATOM 3708 O O . THR A 1 488 ? 9.229 9.266 -25.732 1.00 37.50 488 THR A O 1
ATOM 3711 N N . ARG A 1 489 ? 8.316 8.063 -27.367 1.00 36.41 489 ARG A N 1
ATOM 3712 C CA . ARG A 1 489 ? 7.676 9.223 -28.031 1.00 36.41 489 ARG A CA 1
ATOM 3713 C C . ARG A 1 489 ? 6.152 9.171 -28.081 1.00 36.41 489 ARG A C 1
ATOM 3715 O O . ARG A 1 489 ? 5.545 10.124 -28.571 1.00 36.41 489 ARG A O 1
ATOM 3722 N N . PHE A 1 490 ? 5.537 8.096 -27.604 1.00 37.03 490 PHE A N 1
ATOM 3723 C CA . PHE A 1 490 ? 4.086 7.969 -27.503 1.00 37.03 490 PHE A CA 1
ATOM 3724 C C . PHE A 1 490 ? 3.699 8.007 -26.024 1.00 37.03 490 PHE A C 1
ATOM 3726 O O . PHE A 1 490 ? 3.873 7.033 -25.310 1.00 37.03 490 PHE A O 1
ATOM 3733 N N . GLY A 1 491 ? 3.218 9.158 -25.557 1.00 36.09 491 GLY A N 1
ATOM 3734 C CA . GLY A 1 491 ? 2.769 9.310 -24.167 1.00 36.09 491 GLY A CA 1
ATOM 3735 C C . GLY A 1 491 ? 2.501 10.752 -23.748 1.00 36.09 491 GLY A C 1
ATOM 3736 O O . GLY A 1 491 ? 1.634 10.995 -22.920 1.00 36.09 491 GLY A O 1
ATOM 3737 N N . GLU A 1 492 ? 3.161 11.735 -24.370 1.00 35.84 492 GLU A N 1
ATOM 3738 C CA . GLU A 1 492 ? 3.106 13.099 -23.824 1.00 35.84 492 GLU A CA 1
ATOM 3739 C C . GLU A 1 492 ? 1.777 13.839 -24.083 1.00 35.84 492 GLU A C 1
ATOM 3741 O O . GLU A 1 492 ? 1.368 14.612 -23.228 1.00 35.84 492 GLU A O 1
ATOM 3746 N N . ASP A 1 493 ? 1.050 13.587 -25.189 1.00 31.89 493 ASP A N 1
ATOM 3747 C CA . ASP A 1 493 ? -0.080 14.467 -25.576 1.00 31.89 493 ASP A CA 1
ATOM 3748 C C . ASP A 1 493 ? -1.305 13.796 -26.239 1.00 31.89 493 ASP A C 1
ATOM 3750 O O . ASP A 1 493 ? -2.243 14.487 -26.656 1.00 31.89 493 ASP A O 1
ATOM 3754 N N . LYS A 1 494 ? -1.333 12.468 -26.416 1.00 36.31 494 LYS A N 1
ATOM 3755 C CA . LYS A 1 494 ? -2.445 11.788 -27.109 1.00 36.31 494 LYS A CA 1
ATOM 3756 C C . LYS A 1 494 ? -2.742 10.436 -26.484 1.00 36.31 494 LYS A C 1
ATOM 3758 O O . LYS A 1 494 ? -1.933 9.524 -26.591 1.00 36.31 494 LYS A O 1
ATOM 3763 N N . TRP A 1 495 ? -3.944 10.301 -25.930 1.00 33.41 495 TRP A N 1
ATOM 3764 C CA . TRP A 1 495 ? -4.557 9.000 -25.692 1.00 33.41 495 TRP A CA 1
ATOM 3765 C C . TRP A 1 495 ? -4.481 8.177 -26.979 1.00 33.41 495 TRP A C 1
ATOM 3767 O O . TRP A 1 495 ? -4.939 8.639 -28.032 1.00 33.41 495 TRP A O 1
ATOM 3777 N N . LEU A 1 496 ? -3.922 6.970 -26.906 1.00 36.44 496 LEU A N 1
ATOM 3778 C CA . LEU A 1 496 ? -4.094 5.964 -27.948 1.00 36.44 496 LEU A CA 1
ATOM 3779 C C . LEU A 1 496 ? -5.553 5.498 -27.898 1.00 36.44 496 LEU A C 1
ATOM 3781 O O . LEU A 1 496 ? -5.894 4.469 -27.327 1.00 36.44 496 LEU A O 1
ATOM 3785 N N . ILE A 1 497 ? -6.450 6.305 -28.468 1.00 32.06 497 ILE A N 1
ATOM 3786 C CA . ILE A 1 497 ? -7.798 5.857 -28.797 1.00 32.06 497 ILE A CA 1
ATOM 3787 C C . ILE A 1 497 ? -7.623 4.871 -29.949 1.00 32.06 497 ILE A C 1
ATOM 3789 O O . ILE A 1 497 ? -7.503 5.265 -31.111 1.00 32.06 497 ILE A O 1
ATOM 3793 N N . HIS A 1 498 ? -7.581 3.581 -29.632 1.00 36.53 498 HIS A N 1
ATOM 3794 C CA . HIS A 1 498 ? -7.864 2.566 -30.629 1.00 36.53 498 HIS A CA 1
ATOM 3795 C C . HIS A 1 498 ? -9.359 2.634 -30.944 1.00 36.53 498 HIS A C 1
ATOM 3797 O O . HIS A 1 498 ? -10.180 2.003 -30.279 1.00 36.53 498 HIS A O 1
ATOM 3803 N N . ASP A 1 499 ? -9.716 3.401 -31.977 1.00 29.84 499 ASP A N 1
ATOM 3804 C CA . ASP A 1 499 ? -10.962 3.185 -32.710 1.00 29.84 499 ASP A CA 1
ATOM 3805 C C . ASP A 1 499 ? -10.903 1.749 -33.261 1.00 29.84 499 ASP A C 1
ATOM 3807 O O . ASP A 1 499 ? -10.307 1.488 -34.310 1.00 29.84 499 ASP A O 1
ATOM 3811 N N . ARG A 1 500 ? -11.445 0.782 -32.507 1.00 31.42 500 ARG A N 1
ATOM 3812 C CA . ARG A 1 500 ? -11.591 -0.603 -32.971 1.00 31.42 500 ARG A CA 1
ATOM 3813 C C . ARG A 1 500 ? -12.606 -0.595 -34.123 1.00 31.42 500 ARG A C 1
ATOM 3815 O O . ARG A 1 500 ? -13.780 -0.291 -33.910 1.00 31.42 500 ARG A O 1
ATOM 3822 N N . ALA A 1 501 ? -12.124 -0.878 -35.334 1.00 30.94 501 ALA A N 1
ATOM 3823 C CA . ALA A 1 501 ? -12.941 -1.167 -36.515 1.00 30.94 501 ALA A CA 1
ATOM 3824 C C . ALA A 1 501 ? -13.528 -2.582 -36.463 1.00 30.94 501 ALA A C 1
ATOM 3826 O O . ALA A 1 501 ? -12.838 -3.481 -35.928 1.00 30.94 501 ALA A O 1
#

Sequence (501 aa):
MSGSYERLGGGWSTRERVVACVGVVATAALGGLALLRLPGGAGAPAPALVASTAAIDASPTKASLQFQLYKIALSVREGEAHAVHDLVNDTFAHVDPNFDLGCDGVKINGYLMSYGPQVHWVEASILSNDPQPIKYWQDYFEELNGDLSSWNAFMHNKVSMFTSNVTAPYLRMVENKIPLMLRTSDGYSGKASPTGELAHVLFQVAGRMYEIAGPVTAEVRSALGTDDWAPWSDFECPTAHMLDSNLDEYVTTYDGYVAAANTAMQKWAADKGYYPPMLSGVSVSAEHGASETLDDDDLVDDLQSIADVHSYAELETDACAITRIETVSAKGFRSPVRYVANALANDALATTDPATGEKTGLTVEDYNSYIWKTHAEIAGSYDNWAGWDHWMDQHIGLKYVGSDSCAVSHQLNANLTARGVAVGQRTTADYGAEKAIHWYTGYAGSMTWEYWVTGCPSYSTDSEADVCACHASNNDKIFLEETGANCTRFGEDKWLIHDRA

pLDDT: mean 70.37, std 24.04, range [22.42, 98.0]

Radius of gyration: 25.34 Å; chains: 1; bounding box: 75×52×95 Å

Organism: Aureococcus anophagefferens (NCBI:txid44056)